Protein AF-A0A1G9S043-F1 (afdb_monomer)

Secondary structure (DSSP, 8-state):
-HHHHHHHHHHHHHTT-HHHHHHHHHHHHHHHHIIIIIT--S-HHHHHHHHHHHHHHHHHH-GGG-SS-------HHHHHHHHHHHIIIIITSPTTTTHHHHHHHHHHHHSTTS-SSHHHHHHHHHHTT-SS--HHHHHHHHHHHHHHHH-TTSTTTT-HHHHHHHHHHHHH-HHHHHHHHHHHHHHHHHTTTTS-GGGHHHHHHH-HHHHHH--HHHHHHHHHHHHT--STTHHHHHHHHHTSHHHHHHHGGGGGGS-HHHHHHHHHHHT-HHHHHHHHHHHTT--SHHHHHHHIIIIIGGGGGG--HHHHHHHHHHHHSSSSTTTT-HHHHHHHHHHHH-TTTS-HHHHHHHHHHTT-GGGS--STTSSSSSSS------

Nearest PDB structures (foldseek):
  1h2v-assembly1_C  TM=3.684E-01  e=9.338E-01  Homo sapiens
  8apo-assembly1_Xd  TM=2.964E-01  e=1.805E+00  Polytomella magna
  9hmf-assembly1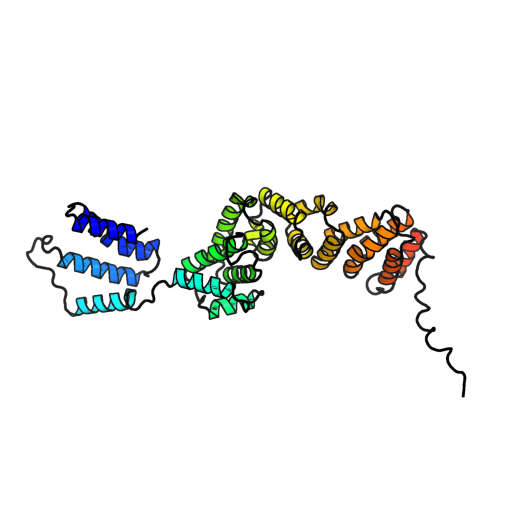_K  TM=2.150E-01  e=2.042E+00  Campylobacter jejuni
  7q2z-assembly1_E  TM=1.417E-01  e=1.805E+00  Saccharomyces cerevisiae S288C

Structure (mmCIF, N/CA/C/O backbone):
data_AF-A0A1G9S043-F1
#
_entry.id   AF-A0A1G9S043-F1
#
loop_
_atom_site.group_PDB
_atom_site.id
_atom_site.type_symbol
_atom_site.label_atom_id
_atom_site.label_alt_id
_atom_site.label_comp_id
_atom_site.label_asym_id
_atom_site.label_entity_id
_atom_site.label_seq_id
_atom_site.pdbx_PDB_ins_code
_atom_site.Cartn_x
_atom_site.Cartn_y
_atom_site.Cartn_z
_atom_site.occupancy
_atom_site.B_iso_or_equiv
_atom_site.auth_seq_id
_atom_site.auth_comp_id
_atom_site.auth_asym_id
_atom_site.auth_atom_id
_atom_site.pdbx_PDB_model_num
ATOM 1 N N . MET A 1 1 ? 14.922 15.391 -31.239 1.00 44.53 1 MET A N 1
ATOM 2 C CA . MET A 1 1 ? 16.189 16.138 -31.057 1.00 44.53 1 MET A CA 1
ATOM 3 C C . MET A 1 1 ? 17.308 15.704 -32.012 1.00 44.53 1 MET A C 1
ATOM 5 O O . MET A 1 1 ? 18.036 16.574 -32.461 1.00 44.53 1 MET A O 1
ATOM 9 N N . GLN A 1 2 ? 17.485 14.414 -32.351 1.00 52.22 2 GLN A N 1
ATOM 10 C CA . GLN A 1 2 ? 18.529 14.009 -33.320 1.00 52.22 2 GLN A CA 1
ATOM 11 C C . GLN A 1 2 ? 18.098 14.077 -34.796 1.00 52.22 2 GLN A C 1
ATOM 13 O O . GLN A 1 2 ? 18.914 14.458 -35.628 1.00 52.22 2 GLN A O 1
ATOM 18 N N . VAL A 1 3 ? 16.823 13.815 -35.111 1.00 55.94 3 VAL A N 1
ATOM 19 C CA . VAL A 1 3 ? 16.272 13.959 -36.478 1.00 55.94 3 VAL A CA 1
ATOM 20 C C . VAL A 1 3 ? 16.360 15.412 -36.964 1.00 55.94 3 VAL A C 1
ATOM 22 O O . VAL A 1 3 ? 16.931 15.668 -38.014 1.00 55.94 3 VAL A O 1
ATOM 25 N N . SER A 1 4 ? 15.969 16.373 -36.120 1.00 58.62 4 SER A N 1
ATOM 26 C CA . SER A 1 4 ? 16.101 17.811 -36.401 1.00 58.62 4 SER A CA 1
ATOM 27 C C . SER A 1 4 ? 17.553 18.261 -36.613 1.00 58.62 4 SER A C 1
ATOM 29 O O . SER A 1 4 ? 17.818 19.191 -37.368 1.00 58.62 4 SER A O 1
ATOM 31 N N . LYS A 1 5 ? 18.518 17.594 -35.959 1.00 66.12 5 LYS A N 1
ATOM 32 C CA . LYS A 1 5 ? 19.950 17.859 -36.159 1.00 66.12 5 LYS A CA 1
ATOM 33 C C . LYS A 1 5 ? 20.412 17.344 -37.524 1.00 66.12 5 LYS A C 1
ATOM 35 O O . LYS A 1 5 ? 21.126 18.059 -38.218 1.00 66.12 5 LYS A O 1
ATOM 40 N N . PHE A 1 6 ? 19.975 16.155 -37.930 1.00 65.25 6 PHE A N 1
ATOM 41 C CA . PHE A 1 6 ? 20.272 15.607 -39.254 1.00 65.25 6 PHE A CA 1
ATOM 42 C C . PHE A 1 6 ? 19.645 16.438 -40.386 1.00 65.25 6 PHE A C 1
ATOM 44 O O . PHE A 1 6 ? 20.345 16.791 -41.329 1.00 65.25 6 PHE A O 1
ATOM 51 N N . GLU A 1 7 ? 18.385 16.858 -40.244 1.00 73.62 7 GLU A N 1
ATOM 52 C CA . GLU A 1 7 ? 17.701 17.751 -41.195 1.00 73.62 7 GLU A CA 1
ATOM 53 C C . GLU A 1 7 ? 18.421 19.102 -41.331 1.00 73.62 7 GLU A C 1
ATOM 55 O O . GLU A 1 7 ? 18.599 19.607 -42.437 1.00 73.62 7 GLU A O 1
ATOM 60 N N . SER A 1 8 ? 18.921 19.660 -40.220 1.00 73.56 8 SER A N 1
ATOM 61 C CA . SER A 1 8 ? 19.715 20.897 -40.243 1.00 73.56 8 SER A CA 1
ATOM 62 C C . SER A 1 8 ? 21.068 20.740 -40.952 1.00 73.56 8 SER A C 1
ATOM 64 O O . SER A 1 8 ? 21.511 21.661 -41.634 1.00 73.56 8 SER A O 1
ATOM 66 N N . ILE A 1 9 ? 21.708 19.569 -40.839 1.00 73.31 9 ILE A N 1
ATOM 67 C CA . ILE A 1 9 ? 22.966 19.250 -41.532 1.00 73.31 9 ILE A CA 1
ATOM 68 C C . ILE A 1 9 ? 22.714 19.035 -43.028 1.00 73.31 9 ILE A C 1
ATOM 70 O O . ILE A 1 9 ? 23.460 19.569 -43.843 1.00 73.31 9 ILE A O 1
ATOM 74 N N . GLN A 1 10 ? 21.651 18.312 -43.402 1.00 72.06 10 GLN A N 1
ATOM 75 C CA . GLN A 1 10 ? 21.262 18.134 -44.804 1.00 72.06 10 GLN A CA 1
ATOM 76 C C . GLN A 1 10 ? 20.939 19.469 -45.474 1.00 72.06 10 GLN A C 1
ATOM 78 O O . GLN A 1 10 ? 21.402 19.716 -46.583 1.00 72.06 10 GLN A O 1
ATOM 83 N N . LYS A 1 11 ? 20.210 20.350 -44.782 1.00 75.94 11 LYS A N 1
ATOM 84 C CA . LYS A 1 11 ? 19.908 21.694 -45.277 1.00 75.94 11 LYS A CA 1
ATOM 85 C C . LYS A 1 11 ? 21.183 22.521 -45.491 1.00 75.94 11 LYS A C 1
ATOM 87 O O . LYS A 1 11 ? 21.373 23.051 -46.573 1.00 75.94 11 LYS A O 1
ATOM 92 N N . ALA A 1 12 ? 22.107 22.520 -44.527 1.00 72.56 12 ALA A N 1
ATOM 93 C CA . ALA A 1 12 ? 23.398 23.202 -44.662 1.00 72.56 12 ALA A CA 1
ATOM 94 C C . ALA A 1 12 ? 24.259 22.672 -45.831 1.00 72.56 12 ALA A C 1
ATOM 96 O O . ALA A 1 12 ? 24.938 23.450 -46.493 1.00 72.56 12 ALA A O 1
ATOM 97 N N . ILE A 1 13 ? 24.222 21.363 -46.112 1.00 71.12 13 ILE A N 1
ATOM 98 C CA . ILE A 1 13 ? 24.920 20.773 -47.269 1.00 71.12 13 ILE A CA 1
ATOM 99 C C . ILE A 1 13 ? 24.266 21.198 -48.590 1.00 71.12 13 ILE A C 1
ATOM 101 O O . ILE A 1 13 ? 24.978 21.518 -49.540 1.00 71.12 13 ILE A O 1
ATOM 105 N N . LEU A 1 14 ? 22.930 21.214 -48.654 1.00 75.06 14 LEU A N 1
ATOM 106 C CA . LEU A 1 14 ? 22.184 21.665 -49.837 1.00 75.06 14 LEU A CA 1
ATOM 107 C C . LEU A 1 14 ? 22.394 23.161 -50.115 1.00 75.06 14 LEU A C 1
ATOM 109 O O . LEU A 1 14 ? 22.452 23.556 -51.275 1.00 75.06 14 LEU A O 1
ATOM 113 N N . ASP A 1 15 ? 22.578 23.960 -49.063 1.00 80.00 15 ASP A N 1
ATOM 114 C CA . ASP A 1 15 ? 22.853 25.399 -49.138 1.00 80.00 15 ASP A CA 1
ATOM 115 C C . ASP A 1 15 ? 24.331 25.717 -49.477 1.00 80.00 15 ASP A C 1
ATOM 117 O O . ASP A 1 15 ? 24.709 26.884 -49.578 1.00 80.00 15 ASP A O 1
ATOM 121 N N . GLY A 1 16 ? 25.181 24.697 -49.669 1.00 69.25 16 GLY A N 1
ATOM 122 C CA . GLY A 1 16 ? 26.583 24.861 -50.069 1.00 69.25 16 GLY A CA 1
ATOM 123 C C . GLY A 1 16 ? 27.530 25.315 -48.950 1.00 69.25 16 GLY A C 1
ATOM 124 O O . GLY A 1 16 ? 28.632 25.777 -49.247 1.00 69.25 16 GLY A O 1
ATOM 125 N N . ASP A 1 17 ? 27.135 25.187 -47.676 1.00 76.50 17 ASP A N 1
ATOM 126 C CA . ASP A 1 17 ? 27.982 25.539 -46.530 1.00 76.50 17 ASP A CA 1
ATOM 127 C C . ASP A 1 17 ? 29.168 24.554 -46.413 1.00 76.50 17 ASP A C 1
ATOM 129 O O . ASP A 1 17 ? 28.955 23.363 -46.143 1.00 76.50 17 ASP A O 1
ATOM 133 N N . PRO A 1 18 ? 30.430 25.013 -46.538 1.00 65.56 18 PRO A N 1
ATOM 134 C CA . PRO A 1 18 ? 31.603 24.153 -46.379 1.00 65.56 18 PRO A CA 1
ATOM 135 C C . PRO A 1 18 ? 31.695 23.510 -44.983 1.00 65.56 18 PRO A C 1
ATOM 137 O O . PRO A 1 18 ? 32.307 22.450 -44.835 1.00 65.56 18 PRO A O 1
ATOM 140 N N . GLN A 1 19 ? 31.048 24.077 -43.955 1.00 72.50 19 GLN A N 1
ATOM 141 C CA . GLN A 1 19 ? 30.973 23.451 -42.630 1.00 72.50 19 GLN A CA 1
ATOM 142 C C . GLN A 1 19 ? 29.936 22.320 -42.534 1.00 72.50 19 GLN A C 1
ATOM 144 O O . GLN A 1 19 ? 30.036 21.479 -41.635 1.00 72.50 19 GLN A O 1
ATOM 149 N N . GLY A 1 20 ? 28.961 22.251 -43.446 1.00 69.25 20 GLY A N 1
ATOM 150 C CA . GLY A 1 20 ? 27.933 21.206 -43.465 1.00 69.25 20 GLY A CA 1
ATOM 151 C C . GLY A 1 20 ? 28.526 19.809 -43.662 1.00 69.25 20 GLY A C 1
ATOM 152 O O . GLY A 1 20 ? 28.140 18.857 -42.977 1.00 69.25 20 GLY A O 1
ATOM 153 N N . MET A 1 21 ? 29.543 19.699 -44.521 1.00 67.75 21 MET A N 1
ATOM 154 C CA . MET A 1 21 ? 30.232 18.435 -44.791 1.00 67.75 21 MET A CA 1
ATOM 155 C C . MET A 1 21 ? 31.014 17.934 -43.568 1.00 67.75 21 MET A C 1
ATOM 157 O O . MET A 1 21 ? 30.922 16.758 -43.214 1.00 67.75 21 MET A O 1
ATOM 161 N N . GLY A 1 22 ? 31.703 18.835 -42.856 1.00 75.69 22 GLY A N 1
ATOM 162 C CA . GLY A 1 22 ? 32.396 18.512 -41.603 1.00 75.69 22 GLY A CA 1
ATOM 163 C C . GLY A 1 22 ? 31.440 18.011 -40.515 1.00 75.69 22 GLY A C 1
ATOM 164 O O . GLY A 1 22 ? 31.667 16.953 -39.925 1.00 75.69 22 GLY A O 1
ATOM 165 N N . ARG A 1 23 ? 30.308 18.701 -40.317 1.00 77.56 23 ARG A N 1
ATOM 166 C CA . ARG A 1 23 ? 29.279 18.296 -39.339 1.00 77.56 23 ARG A CA 1
ATOM 167 C C . ARG A 1 23 ? 28.635 16.948 -39.680 1.00 77.56 23 ARG A C 1
ATOM 169 O O . ARG A 1 23 ? 28.311 16.184 -38.771 1.00 77.56 23 ARG A O 1
ATOM 176 N N . SER A 1 24 ? 28.465 16.625 -40.964 1.00 75.00 24 SER A N 1
ATOM 177 C CA . SER A 1 24 ? 27.959 15.314 -41.398 1.00 75.00 24 SER A CA 1
ATOM 178 C C . SER A 1 24 ? 28.936 14.181 -41.094 1.00 75.00 24 SER A C 1
ATOM 180 O O . SER A 1 24 ? 28.516 13.116 -40.644 1.00 75.00 24 SER A O 1
ATOM 182 N N . LEU A 1 25 ? 30.237 14.405 -41.291 1.00 75.44 25 LEU A N 1
ATOM 183 C CA . LEU A 1 25 ? 31.268 13.417 -40.965 1.00 75.44 25 LEU A CA 1
ATOM 184 C C . LEU A 1 25 ? 31.376 13.188 -39.451 1.00 75.44 25 LEU A C 1
ATOM 186 O O . LEU A 1 25 ? 31.515 12.050 -39.006 1.00 75.44 25 LEU A O 1
ATOM 190 N N . GLU A 1 26 ? 31.263 14.239 -38.636 1.00 80.81 26 GLU A N 1
ATOM 191 C CA . GLU A 1 26 ? 31.198 14.109 -37.172 1.00 80.81 26 GLU A CA 1
ATOM 192 C C . GLU A 1 26 ? 29.941 13.369 -36.700 1.00 80.81 26 GLU A C 1
ATOM 194 O O . GLU A 1 26 ? 29.995 12.538 -35.785 1.00 80.81 26 GLU A O 1
ATOM 199 N N . PHE A 1 27 ? 28.801 13.637 -37.338 1.00 80.81 27 PHE A N 1
ATOM 200 C CA . PHE A 1 27 ? 27.569 12.905 -37.072 1.00 80.81 27 PHE A CA 1
ATOM 201 C C . PHE A 1 27 ? 27.730 11.413 -37.397 1.00 80.81 27 PHE A C 1
ATOM 203 O O . PHE A 1 27 ? 27.433 10.576 -36.548 1.00 80.81 27 PHE A O 1
ATOM 210 N N . GLU A 1 28 ? 28.283 11.067 -38.563 1.00 78.88 28 GLU A N 1
ATOM 211 C CA . GLU A 1 28 ? 28.552 9.673 -38.940 1.00 78.88 28 GLU A CA 1
ATOM 212 C C . GLU A 1 28 ? 29.511 8.978 -37.957 1.00 78.88 28 GLU A C 1
ATOM 214 O O . GLU A 1 28 ? 29.283 7.835 -37.548 1.00 78.88 28 GLU A O 1
ATOM 219 N N . ARG A 1 29 ? 30.568 9.674 -37.518 1.00 81.06 29 ARG A N 1
ATOM 220 C CA . ARG A 1 29 ? 31.527 9.146 -36.533 1.00 81.06 29 ARG A CA 1
ATOM 221 C C . ARG A 1 29 ? 30.865 8.835 -35.195 1.00 81.06 29 ARG A C 1
ATOM 223 O O . ARG A 1 29 ? 31.144 7.790 -34.617 1.00 81.06 29 ARG A O 1
ATOM 230 N N . SER A 1 30 ? 29.974 9.706 -34.734 1.00 86.12 30 SER A N 1
ATOM 231 C CA . SER A 1 30 ? 29.306 9.551 -33.439 1.00 86.12 30 SER A CA 1
ATOM 232 C C . SER A 1 30 ? 28.065 8.652 -33.476 1.00 86.12 30 SER A C 1
ATOM 234 O O . SER A 1 30 ? 27.602 8.229 -32.419 1.00 86.12 30 SER A O 1
ATOM 236 N N . ALA A 1 31 ? 27.523 8.317 -34.652 1.00 85.44 31 ALA A N 1
ATOM 237 C CA . ALA A 1 31 ? 26.266 7.573 -34.778 1.00 85.44 31 ALA A CA 1
ATOM 238 C C . ALA A 1 31 ? 26.308 6.178 -34.126 1.00 85.44 31 ALA A C 1
ATOM 240 O O . ALA A 1 31 ? 25.403 5.832 -33.364 1.00 85.44 31 ALA A O 1
ATOM 241 N N . LEU A 1 32 ? 27.367 5.397 -34.371 1.00 87.25 32 LEU A N 1
ATOM 242 C CA . LEU A 1 32 ? 27.527 4.065 -33.768 1.00 87.25 32 LEU A CA 1
ATOM 243 C C . LEU A 1 32 ? 27.748 4.143 -32.253 1.00 87.25 32 LEU A C 1
ATOM 245 O O . LEU A 1 32 ? 27.203 3.329 -31.508 1.00 87.25 32 LEU A O 1
ATOM 249 N N . ASP A 1 33 ? 28.482 5.154 -31.785 1.00 85.06 33 ASP A N 1
ATOM 250 C CA . ASP A 1 33 ? 28.725 5.366 -30.355 1.00 85.06 33 ASP A CA 1
ATOM 251 C C . ASP A 1 33 ? 27.444 5.777 -29.634 1.00 85.06 33 ASP A C 1
ATOM 253 O O . ASP A 1 33 ? 27.158 5.296 -28.544 1.00 85.06 33 ASP A O 1
ATOM 257 N N . VAL A 1 34 ? 26.615 6.616 -30.256 1.00 79.81 34 VAL A N 1
ATOM 258 C CA . VAL A 1 34 ? 25.280 6.936 -29.742 1.00 79.81 34 VAL A CA 1
ATOM 259 C C . VAL A 1 34 ? 24.410 5.677 -29.702 1.00 79.81 34 VAL A C 1
ATOM 261 O O . VAL A 1 34 ? 23.779 5.419 -28.678 1.00 79.81 34 VAL A O 1
ATOM 264 N N . ALA A 1 35 ? 24.393 4.885 -30.778 1.00 79.50 35 ALA A N 1
ATOM 265 C CA . ALA A 1 35 ? 23.596 3.663 -30.862 1.00 79.50 35 ALA A CA 1
ATOM 266 C C . ALA A 1 35 ? 23.982 2.629 -29.791 1.00 79.50 35 ALA A C 1
ATOM 268 O O . ALA A 1 35 ? 23.098 1.982 -29.233 1.00 79.50 35 ALA A O 1
ATOM 269 N N . ARG A 1 36 ? 25.273 2.510 -29.463 1.00 79.62 36 ARG A N 1
ATOM 270 C CA . ARG A 1 36 ? 25.779 1.612 -28.417 1.00 79.62 36 ARG A CA 1
ATOM 271 C C . ARG A 1 36 ? 25.670 2.202 -27.011 1.00 79.62 36 ARG A C 1
ATOM 273 O O . ARG A 1 36 ? 25.070 1.587 -26.145 1.00 79.62 36 ARG A O 1
ATOM 280 N N . VAL A 1 37 ? 26.269 3.368 -26.772 1.00 74.56 37 VAL A N 1
ATOM 281 C CA . VAL A 1 37 ? 26.481 3.924 -25.422 1.00 74.56 37 VAL A CA 1
ATOM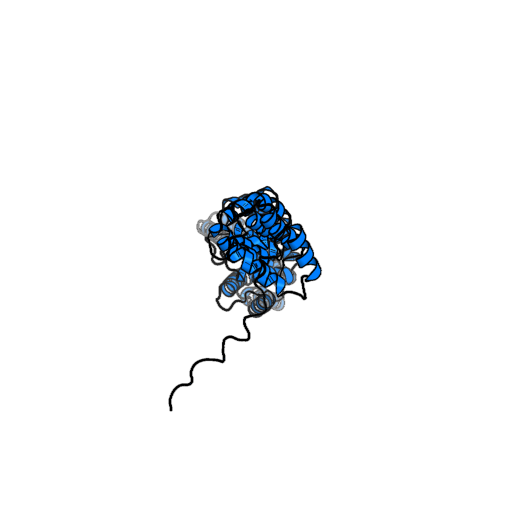 282 C C . VAL A 1 37 ? 25.241 4.634 -24.897 1.00 74.56 37 VAL A C 1
ATOM 284 O O . VAL A 1 37 ? 24.948 4.555 -23.712 1.00 74.56 37 VAL A O 1
ATOM 287 N N . LYS A 1 38 ? 24.514 5.360 -25.756 1.00 66.94 38 LYS A N 1
ATOM 288 C CA . LYS A 1 38 ? 23.353 6.154 -25.316 1.00 66.94 38 LYS A CA 1
ATOM 289 C C . LYS A 1 38 ? 22.032 5.419 -25.476 1.00 66.94 38 LYS A C 1
ATOM 291 O O . LYS A 1 38 ? 21.105 5.686 -24.719 1.00 66.94 38 LYS A O 1
ATOM 296 N N . LEU A 1 39 ? 21.917 4.581 -26.505 1.00 66.44 39 LEU A N 1
ATOM 297 C CA . LEU A 1 39 ? 20.662 3.918 -26.862 1.00 66.44 39 LEU A CA 1
ATOM 298 C C . LEU A 1 39 ? 20.682 2.404 -26.626 1.00 66.44 39 LEU A C 1
ATOM 300 O O . LEU A 1 39 ? 19.620 1.792 -26.709 1.00 66.44 39 LEU A O 1
ATOM 304 N N . GLU A 1 40 ? 21.853 1.814 -26.356 1.00 68.75 40 GLU A N 1
ATOM 305 C CA . GLU A 1 40 ? 22.037 0.377 -26.093 1.00 68.75 40 GLU A CA 1
ATOM 306 C C . GLU A 1 40 ? 21.344 -0.540 -27.123 1.00 68.75 40 GLU A C 1
ATOM 308 O O . GLU A 1 40 ? 20.833 -1.622 -26.818 1.00 68.75 40 GLU A O 1
ATOM 313 N N . LEU A 1 41 ? 21.309 -0.088 -28.382 1.00 72.25 41 LEU A N 1
ATOM 314 C CA . LEU A 1 41 ? 20.709 -0.819 -29.499 1.00 72.25 41 LEU A CA 1
ATOM 315 C C . LEU A 1 41 ? 21.634 -1.923 -30.014 1.00 72.25 41 LEU A C 1
ATOM 317 O O . LEU A 1 41 ? 21.152 -2.912 -30.561 1.00 72.25 41 LEU A O 1
ATOM 321 N N . LEU A 1 42 ? 22.943 -1.748 -29.829 1.00 79.88 42 LEU A N 1
ATOM 322 C CA . LEU A 1 42 ? 23.991 -2.635 -30.321 1.00 79.88 42 LEU A CA 1
ATOM 323 C C . LEU A 1 42 ? 24.732 -3.266 -29.141 1.00 79.88 42 LEU A C 1
ATOM 325 O O . LEU A 1 42 ? 25.162 -2.556 -28.230 1.00 79.88 42 LEU A O 1
ATOM 329 N N . ASP A 1 43 ? 24.911 -4.586 -29.178 1.00 78.44 43 ASP A N 1
ATOM 330 C CA . ASP A 1 43 ? 25.844 -5.274 -28.284 1.00 78.44 43 ASP A CA 1
ATOM 331 C C . ASP A 1 43 ? 27.305 -5.072 -28.735 1.00 78.44 43 ASP A C 1
ATOM 333 O O . ASP A 1 43 ? 27.590 -4.351 -29.698 1.00 78.44 43 ASP A O 1
ATOM 337 N N . HIS A 1 44 ? 28.261 -5.665 -28.007 1.00 83.94 44 HIS A N 1
ATOM 338 C CA . HIS A 1 44 ? 29.671 -5.445 -28.313 1.00 83.94 44 HIS A CA 1
ATOM 339 C C . HIS A 1 44 ? 30.080 -5.968 -29.692 1.00 83.94 44 HIS A C 1
ATOM 341 O O . HIS A 1 44 ? 30.806 -5.266 -30.393 1.00 83.94 44 HIS A O 1
ATOM 347 N N . HIS A 1 45 ? 29.586 -7.141 -30.082 1.00 86.00 45 HIS A N 1
ATOM 348 C CA . HIS A 1 45 ? 29.922 -7.765 -31.357 1.00 86.00 45 HIS A CA 1
ATOM 349 C C . HIS A 1 45 ? 29.291 -7.004 -32.524 1.00 86.00 45 HIS A C 1
ATOM 351 O O . HIS A 1 45 ? 29.994 -6.624 -33.457 1.00 86.00 45 HIS A O 1
ATOM 357 N N . ALA A 1 46 ? 28.003 -6.669 -32.417 1.00 86.50 46 ALA A N 1
ATOM 358 C CA . ALA A 1 46 ? 27.285 -5.884 -33.414 1.00 86.50 46 ALA A CA 1
ATOM 359 C C . ALA A 1 46 ? 27.918 -4.503 -33.638 1.00 86.50 46 ALA A C 1
ATOM 3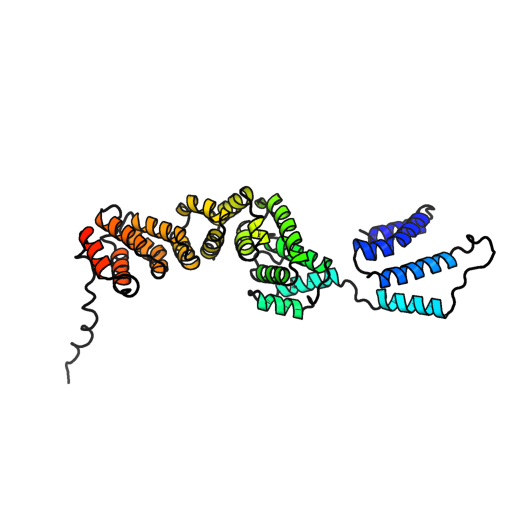61 O O . ALA A 1 46 ? 28.005 -4.022 -34.769 1.00 86.50 46 ALA A O 1
ATOM 362 N N . TYR A 1 47 ? 28.389 -3.856 -32.569 1.00 90.75 47 TYR A N 1
ATOM 363 C CA . TYR A 1 47 ? 29.108 -2.592 -32.686 1.00 90.75 47 TYR A CA 1
ATOM 364 C C . TYR A 1 47 ? 30.429 -2.745 -33.443 1.00 90.75 47 TYR A C 1
ATOM 366 O O . TYR A 1 47 ? 30.683 -1.950 -34.344 1.00 90.75 47 TYR A O 1
ATOM 374 N N . GLU A 1 48 ? 31.262 -3.733 -33.105 1.00 92.88 48 GLU A N 1
ATOM 375 C CA . GLU A 1 48 ? 32.551 -3.935 -33.781 1.00 92.88 48 GLU A CA 1
ATOM 376 C C . GLU A 1 48 ? 32.362 -4.276 -35.268 1.00 92.88 48 GLU A C 1
ATOM 378 O O . GLU A 1 48 ? 33.046 -3.709 -36.123 1.00 92.88 48 GLU A O 1
ATOM 383 N N . ASP A 1 49 ? 31.366 -5.103 -35.594 1.00 94.00 49 ASP A N 1
ATOM 384 C CA . ASP A 1 49 ? 31.006 -5.445 -36.973 1.00 94.00 49 ASP A CA 1
ATOM 385 C C . ASP A 1 49 ? 30.620 -4.205 -37.798 1.00 94.00 49 ASP A C 1
ATOM 387 O O . ASP A 1 49 ? 31.129 -3.990 -38.903 1.00 94.00 49 ASP A O 1
ATOM 391 N N . LEU A 1 50 ? 29.746 -3.349 -37.257 1.00 92.50 50 LEU A N 1
ATOM 392 C CA . LEU A 1 50 ? 29.304 -2.127 -37.935 1.00 92.50 50 LEU A CA 1
ATOM 393 C C . LEU A 1 50 ? 30.394 -1.044 -37.957 1.00 92.50 50 LEU A C 1
ATOM 395 O O . LEU A 1 50 ? 30.492 -0.275 -38.920 1.00 92.50 50 LEU A O 1
ATOM 399 N N . ARG A 1 51 ? 31.248 -0.988 -36.928 1.00 92.56 51 ARG A N 1
ATOM 400 C CA . ARG A 1 51 ? 32.398 -0.077 -36.875 1.00 92.56 51 ARG A CA 1
ATOM 401 C C . ARG A 1 51 ? 33.403 -0.414 -37.969 1.00 92.56 51 ARG A C 1
ATOM 403 O O . ARG A 1 51 ? 33.871 0.496 -38.655 1.00 92.56 51 ARG A O 1
ATOM 410 N N . ARG A 1 52 ? 33.673 -1.703 -38.185 1.00 91.38 52 ARG A N 1
ATOM 411 C CA . ARG A 1 52 ? 34.556 -2.181 -39.253 1.00 91.38 52 ARG A CA 1
ATOM 412 C C . ARG A 1 52 ? 34.025 -1.826 -40.643 1.00 91.38 52 ARG A C 1
ATOM 414 O O . ARG A 1 52 ? 34.789 -1.328 -41.464 1.00 91.38 52 ARG A O 1
ATOM 421 N N . LEU A 1 53 ? 32.723 -1.994 -40.890 1.00 92.19 53 LEU A N 1
ATOM 422 C CA . LEU A 1 53 ? 32.085 -1.541 -42.134 1.00 92.19 53 LEU A CA 1
ATOM 423 C C . LEU A 1 53 ? 32.312 -0.041 -42.376 1.00 92.19 53 LEU A C 1
ATOM 425 O O . LEU A 1 53 ? 32.698 0.363 -43.474 1.00 92.19 53 LEU A O 1
ATOM 429 N N . ARG A 1 54 ? 32.115 0.797 -41.352 1.00 89.69 54 ARG A N 1
ATOM 430 C CA . ARG A 1 54 ? 32.354 2.246 -41.454 1.00 89.69 54 ARG A CA 1
ATOM 431 C C . ARG A 1 54 ? 33.813 2.561 -41.801 1.00 89.69 54 ARG A C 1
ATOM 433 O O . ARG A 1 54 ? 34.073 3.412 -42.650 1.00 89.69 54 ARG A O 1
ATOM 440 N N . GLU A 1 55 ? 34.762 1.894 -41.150 1.00 87.31 55 GLU A N 1
ATOM 441 C CA . GLU A 1 55 ? 36.195 2.072 -41.414 1.00 87.31 55 GLU A CA 1
ATOM 442 C C . GLU A 1 55 ? 36.564 1.678 -42.853 1.00 87.31 55 GLU A C 1
ATOM 444 O O . GLU A 1 55 ? 37.241 2.443 -43.543 1.00 87.31 55 GLU A O 1
ATOM 449 N N . ASP A 1 56 ? 36.071 0.539 -43.342 1.00 88.00 56 ASP A N 1
ATOM 450 C CA . ASP A 1 56 ? 36.332 0.077 -44.708 1.00 88.00 56 ASP A CA 1
ATOM 451 C C . ASP A 1 56 ? 35.641 0.963 -45.763 1.00 88.00 56 ASP A C 1
ATOM 453 O O . ASP A 1 56 ? 36.244 1.265 -46.796 1.00 88.00 56 ASP A O 1
ATOM 457 N N . ARG A 1 57 ? 34.433 1.483 -45.486 1.00 86.31 57 ARG A N 1
ATOM 458 C CA . ARG A 1 57 ? 33.783 2.518 -46.316 1.00 86.31 57 ARG A CA 1
ATOM 459 C C . ARG A 1 57 ? 34.647 3.776 -46.402 1.00 86.31 57 ARG A C 1
ATOM 461 O O . ARG A 1 57 ? 34.862 4.290 -47.498 1.00 86.31 57 ARG A O 1
ATOM 468 N N . SER A 1 58 ? 35.153 4.258 -45.266 1.00 82.50 58 SER A N 1
ATOM 469 C CA . SER A 1 58 ? 36.013 5.448 -45.201 1.00 82.50 58 SER A CA 1
ATOM 470 C C . SER A 1 58 ? 37.282 5.276 -46.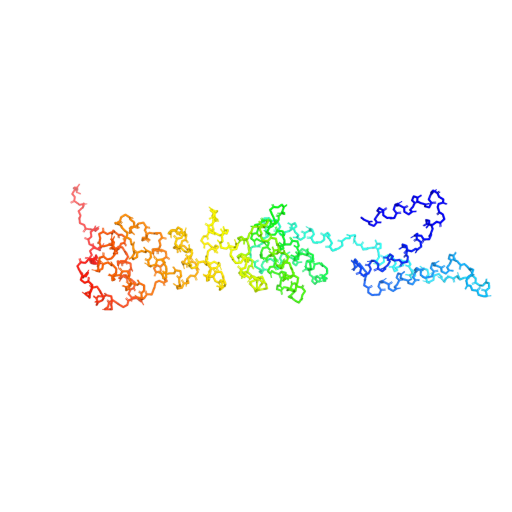047 1.00 82.50 58 SER A C 1
ATOM 472 O O . SER A 1 58 ? 37.649 6.168 -46.810 1.00 82.50 58 SER A O 1
ATOM 474 N N . ARG A 1 59 ? 37.898 4.084 -46.003 1.00 79.88 59 ARG A N 1
ATOM 475 C CA . ARG A 1 59 ? 39.061 3.726 -46.838 1.00 79.88 59 ARG A CA 1
ATOM 476 C C . ARG A 1 59 ? 38.750 3.696 -48.336 1.00 79.88 59 ARG A C 1
ATOM 478 O O . ARG A 1 59 ? 39.632 3.999 -49.130 1.00 79.88 59 ARG A O 1
ATOM 485 N N . CYS A 1 60 ? 37.527 3.334 -48.725 1.00 80.69 60 CYS A N 1
ATOM 486 C CA . CYS A 1 60 ? 37.099 3.365 -50.127 1.00 80.69 60 CYS A CA 1
ATOM 487 C C . CYS A 1 60 ? 36.812 4.795 -50.619 1.00 80.69 60 CYS A C 1
ATOM 489 O O . CYS A 1 60 ? 37.058 5.102 -51.781 1.00 80.69 60 CYS A O 1
ATOM 491 N N . ALA A 1 61 ? 36.280 5.662 -49.751 1.00 71.69 61 ALA A N 1
ATOM 492 C CA . ALA A 1 61 ? 35.860 7.019 -50.109 1.00 71.69 61 ALA A CA 1
ATOM 493 C C . ALA A 1 61 ? 37.025 8.015 -50.245 1.00 71.69 61 ALA A C 1
ATOM 495 O O . ALA A 1 61 ? 36.905 8.997 -50.976 1.00 71.69 61 ALA A O 1
ATOM 496 N N . HIS A 1 62 ? 38.152 7.763 -49.571 1.00 63.12 62 HIS A N 1
ATOM 497 C CA . HIS A 1 62 ? 39.329 8.633 -49.598 1.00 63.12 62 HIS A CA 1
ATOM 498 C C . HIS A 1 62 ? 40.595 7.860 -50.005 1.00 63.12 62 HIS A C 1
ATOM 500 O O . HIS A 1 62 ? 41.342 7.402 -49.139 1.00 63.12 62 HIS A O 1
ATOM 506 N N . PRO A 1 63 ? 40.877 7.743 -51.318 1.00 57.34 63 PRO A N 1
ATOM 507 C CA . PRO A 1 63 ? 42.085 7.085 -51.825 1.00 57.34 63 PRO A CA 1
ATOM 508 C C . PRO A 1 63 ? 43.397 7.763 -51.388 1.00 57.34 63 PRO A C 1
ATOM 510 O O . PRO A 1 63 ? 44.447 7.135 -51.390 1.00 57.34 63 PRO A O 1
ATOM 513 N N . SER A 1 64 ? 43.339 9.036 -50.989 1.00 53.09 64 SER A N 1
ATOM 514 C CA . SER A 1 64 ? 44.481 9.958 -50.900 1.00 53.09 64 SER A CA 1
ATOM 515 C C . SER A 1 64 ? 45.355 9.848 -49.639 1.00 53.09 64 SER A C 1
ATOM 517 O O . SER A 1 64 ? 46.241 10.674 -49.449 1.00 53.09 64 SER A O 1
ATOM 519 N N . HIS A 1 65 ? 45.112 8.882 -48.748 1.00 50.25 65 HIS A N 1
ATOM 520 C CA . HIS A 1 65 ? 45.808 8.779 -47.451 1.00 50.25 65 HIS A CA 1
ATOM 521 C C . HIS A 1 65 ? 46.823 7.627 -47.356 1.00 50.25 65 HIS A C 1
ATOM 523 O O . HIS A 1 65 ? 47.275 7.297 -46.257 1.00 50.25 65 HIS A O 1
ATOM 529 N N . ARG A 1 66 ? 47.195 7.002 -48.477 1.00 53.38 66 ARG A N 1
ATOM 530 C CA . ARG A 1 66 ? 48.256 5.984 -48.523 1.00 53.38 66 ARG A CA 1
ATOM 531 C C . ARG A 1 66 ? 49.414 6.489 -49.376 1.00 53.38 66 ARG A C 1
ATOM 533 O O . ARG A 1 66 ? 49.189 7.060 -50.432 1.00 53.38 66 ARG A O 1
ATOM 540 N N . ALA A 1 67 ? 50.635 6.307 -48.872 1.00 54.47 67 ALA A N 1
ATOM 541 C CA . ALA A 1 67 ? 51.873 6.716 -49.541 1.00 54.47 67 ALA A CA 1
ATOM 542 C C . ALA A 1 67 ? 52.148 5.920 -50.830 1.00 54.47 67 ALA A C 1
ATOM 544 O O . ALA A 1 67 ? 52.877 6.391 -51.695 1.00 54.47 67 ALA A O 1
ATOM 545 N N . ASP A 1 68 ? 51.521 4.751 -50.956 1.00 58.00 68 ASP A N 1
ATOM 546 C CA . ASP A 1 68 ? 51.495 3.949 -52.169 1.00 58.00 68 ASP A CA 1
ATOM 547 C C . ASP A 1 68 ? 50.126 4.162 -52.828 1.00 58.00 68 ASP A C 1
ATOM 549 O O . ASP A 1 68 ? 49.111 3.959 -52.156 1.00 58.00 68 ASP A O 1
ATOM 553 N N . ASP A 1 69 ? 50.081 4.527 -54.115 1.00 58.62 69 ASP A N 1
ATOM 554 C CA . ASP A 1 69 ? 48.890 4.795 -54.962 1.00 58.62 69 ASP A CA 1
ATOM 555 C C . ASP A 1 69 ? 47.880 3.617 -55.090 1.00 58.62 69 ASP A C 1
ATOM 557 O O . ASP A 1 69 ? 47.073 3.517 -56.019 1.00 58.62 69 ASP A O 1
ATOM 561 N N . LEU A 1 70 ? 47.904 2.671 -54.156 1.00 62.12 70 LEU A N 1
ATOM 562 C CA . LEU A 1 70 ? 47.039 1.511 -54.074 1.00 62.12 70 LEU A CA 1
ATOM 563 C C . LEU A 1 70 ? 45.692 1.882 -53.447 1.00 62.12 70 LEU A C 1
ATOM 565 O O . LEU A 1 70 ? 45.514 1.935 -52.225 1.00 62.12 70 LEU A O 1
ATOM 569 N N . ILE A 1 71 ? 44.706 2.059 -54.324 1.00 69.12 71 ILE A N 1
ATOM 570 C CA . ILE A 1 71 ? 43.290 2.183 -53.973 1.00 69.12 71 ILE A CA 1
ATOM 571 C C . ILE A 1 71 ? 42.864 0.939 -53.180 1.00 69.12 71 ILE A C 1
ATOM 573 O O . ILE A 1 71 ? 42.976 -0.191 -53.662 1.00 69.12 71 ILE A O 1
ATOM 577 N N . TYR A 1 72 ? 42.342 1.136 -51.967 1.00 79.06 72 TYR A N 1
ATOM 578 C CA . TYR A 1 72 ? 41.785 0.045 -51.172 1.00 79.06 72 TYR A CA 1
ATOM 579 C C . TYR A 1 72 ? 40.579 -0.573 -51.896 1.00 79.06 72 TYR A C 1
ATOM 581 O O . TYR A 1 72 ? 39.590 0.106 -52.166 1.00 79.06 72 TYR A O 1
ATOM 589 N N . ARG A 1 73 ? 40.669 -1.869 -52.212 1.00 82.31 73 ARG A N 1
ATOM 590 C CA . ARG A 1 73 ? 39.607 -2.644 -52.864 1.00 82.31 73 ARG A CA 1
ATOM 591 C C . ARG A 1 73 ? 39.226 -3.831 -51.974 1.00 82.31 73 ARG A C 1
ATOM 593 O O . ARG A 1 73 ? 40.003 -4.783 -51.904 1.00 82.31 73 ARG A O 1
ATOM 600 N N . PRO A 1 74 ? 38.083 -3.786 -51.266 1.00 85.50 74 PRO A N 1
ATOM 601 C CA . PRO A 1 74 ? 37.630 -4.918 -50.465 1.00 85.50 74 PRO A CA 1
ATOM 602 C C . PRO A 1 74 ? 37.293 -6.113 -51.368 1.00 85.50 74 PRO A C 1
ATOM 604 O O . PRO A 1 74 ? 36.835 -5.935 -52.498 1.00 85.50 74 PRO A O 1
ATOM 607 N N . THR A 1 75 ? 37.511 -7.335 -50.876 1.00 91.56 75 THR A N 1
ATOM 608 C CA . THR A 1 75 ? 37.127 -8.544 -51.619 1.00 91.56 75 THR A CA 1
ATOM 609 C C . THR A 1 75 ? 35.605 -8.718 -51.636 1.00 91.56 75 THR A C 1
ATOM 611 O O . THR A 1 75 ? 34.882 -8.135 -50.818 1.00 91.56 75 THR A O 1
ATOM 614 N N . GLY A 1 76 ? 35.099 -9.544 -52.556 1.00 92.50 76 GLY A N 1
ATOM 615 C CA . GLY A 1 76 ? 33.666 -9.832 -52.647 1.00 92.50 76 GLY A CA 1
ATOM 616 C C . GLY A 1 76 ? 33.111 -10.499 -51.383 1.00 92.50 76 GLY A C 1
ATOM 617 O O . GLY A 1 76 ? 31.975 -10.238 -50.992 1.00 92.50 76 GLY A O 1
ATOM 618 N N . GLU A 1 77 ? 33.915 -11.313 -50.705 1.00 93.44 77 GLU A N 1
ATOM 619 C CA . GLU A 1 77 ? 33.567 -11.975 -49.446 1.00 93.44 77 GLU A CA 1
ATOM 620 C C . GLU A 1 77 ? 33.440 -10.964 -48.306 1.00 93.44 77 GLU A C 1
ATOM 622 O O . GLU A 1 77 ? 32.477 -11.021 -47.542 1.00 93.44 77 GLU A O 1
ATOM 627 N N . LEU A 1 78 ? 34.362 -9.997 -48.225 1.00 92.25 78 LEU A N 1
ATOM 628 C CA . LEU A 1 78 ? 34.308 -8.939 -47.217 1.00 92.25 78 LEU A CA 1
ATOM 629 C C . LEU A 1 78 ? 33.077 -8.045 -47.414 1.00 92.25 78 LEU A C 1
ATOM 631 O O . LEU A 1 78 ? 32.393 -7.709 -46.450 1.00 92.25 78 LEU A O 1
ATOM 635 N N . ALA A 1 79 ? 32.743 -7.717 -48.665 1.00 92.06 79 ALA A N 1
ATOM 636 C CA . ALA A 1 79 ? 31.522 -6.982 -48.981 1.00 92.06 79 ALA A CA 1
ATOM 637 C C . ALA A 1 79 ? 30.256 -7.764 -48.581 1.00 92.06 79 ALA A C 1
ATOM 639 O O . ALA A 1 79 ? 29.339 -7.194 -47.989 1.00 92.06 79 ALA A O 1
ATOM 640 N N . ARG A 1 80 ? 30.212 -9.079 -48.846 1.00 94.81 80 ARG A N 1
ATOM 641 C CA . ARG A 1 80 ? 29.098 -9.947 -48.424 1.00 94.81 80 ARG A CA 1
ATOM 642 C C . ARG A 1 80 ? 28.962 -10.005 -46.905 1.00 94.81 80 ARG A C 1
ATOM 644 O O . ARG A 1 80 ? 27.846 -9.886 -46.410 1.00 94.81 80 ARG A O 1
ATOM 651 N N . LEU A 1 81 ? 30.072 -10.145 -46.180 1.00 95.12 81 LEU A N 1
ATOM 652 C CA . LEU A 1 81 ? 30.079 -10.145 -44.716 1.00 95.12 81 LEU A CA 1
ATOM 653 C C . LEU A 1 81 ? 29.469 -8.852 -44.161 1.00 95.12 81 LEU A C 1
ATOM 655 O O . LEU A 1 81 ? 28.585 -8.904 -43.312 1.00 95.12 81 LEU A O 1
ATOM 659 N N . HIS A 1 82 ? 29.875 -7.700 -44.697 1.00 94.94 82 HIS A N 1
ATOM 660 C CA . HIS A 1 82 ? 29.335 -6.403 -44.288 1.00 94.94 82 HIS A CA 1
ATOM 661 C C . HIS A 1 82 ? 27.824 -6.285 -44.528 1.00 94.94 82 HIS A C 1
ATOM 663 O O . HIS A 1 82 ? 27.101 -5.812 -43.653 1.00 94.94 82 HIS A O 1
ATOM 669 N N . ILE A 1 83 ? 27.325 -6.758 -45.675 1.00 93.69 83 ILE A N 1
ATOM 670 C CA . ILE A 1 83 ? 25.884 -6.773 -45.982 1.00 93.69 83 ILE A CA 1
ATOM 671 C C . ILE A 1 83 ? 25.124 -7.659 -44.990 1.00 93.69 83 ILE A C 1
ATOM 673 O O . ILE A 1 83 ? 24.099 -7.241 -44.451 1.00 93.69 83 ILE A O 1
ATOM 677 N N . VAL A 1 84 ? 25.632 -8.865 -44.722 1.00 95.38 84 VAL A N 1
ATOM 678 C CA . VAL A 1 84 ? 25.021 -9.799 -43.766 1.00 95.38 84 VAL A CA 1
ATOM 679 C C . VAL A 1 84 ? 24.982 -9.187 -42.367 1.00 95.38 84 VAL A C 1
ATOM 681 O O . VAL A 1 84 ? 23.927 -9.197 -41.738 1.00 95.38 84 VAL A O 1
ATOM 684 N N . ASN A 1 85 ? 26.078 -8.576 -41.913 1.00 93.69 85 ASN A N 1
ATOM 685 C CA . ASN A 1 85 ? 26.150 -7.916 -40.610 1.00 93.69 85 ASN A CA 1
ATOM 686 C C . ASN A 1 85 ? 25.142 -6.764 -40.488 1.00 93.69 85 ASN A C 1
ATOM 688 O O . ASN A 1 85 ? 24.469 -6.645 -39.469 1.00 93.69 85 ASN A O 1
ATOM 692 N N . VAL A 1 86 ? 24.965 -5.944 -41.530 1.00 91.69 86 VAL A N 1
ATOM 693 C CA . VAL A 1 86 ? 23.954 -4.868 -41.532 1.00 91.69 86 VAL A CA 1
ATOM 694 C C . VAL A 1 86 ? 22.534 -5.429 -41.477 1.00 91.69 86 VAL A C 1
ATOM 696 O O . VAL A 1 86 ? 21.684 -4.899 -40.757 1.00 91.69 86 VAL A O 1
ATOM 699 N N . ILE A 1 87 ? 22.255 -6.510 -42.208 1.00 90.50 87 ILE A N 1
ATOM 700 C CA . ILE A 1 87 ? 20.939 -7.152 -42.169 1.00 90.50 87 ILE A CA 1
ATOM 701 C C . ILE A 1 87 ? 20.674 -7.723 -40.779 1.00 90.50 87 ILE A C 1
ATOM 703 O O . ILE A 1 87 ? 19.639 -7.417 -40.188 1.00 90.50 87 ILE A O 1
ATOM 707 N N . LEU A 1 88 ? 21.607 -8.501 -40.233 1.00 87.38 88 LEU A N 1
ATOM 708 C CA . LEU A 1 88 ? 21.465 -9.133 -38.925 1.00 87.38 88 LEU A CA 1
ATOM 709 C C . LEU A 1 88 ? 21.343 -8.101 -37.806 1.00 87.38 88 LEU A C 1
ATOM 711 O O . LEU A 1 88 ? 20.434 -8.206 -36.993 1.00 87.38 88 LEU A O 1
ATOM 715 N N . HIS A 1 89 ? 22.196 -7.080 -37.780 1.00 85.94 89 HIS A N 1
ATOM 716 C CA . HIS A 1 89 ? 22.286 -6.169 -36.635 1.00 85.94 89 HIS A CA 1
ATOM 717 C C . HIS A 1 89 ? 21.376 -4.943 -36.739 1.00 85.94 89 HIS A C 1
ATOM 719 O O . HIS A 1 89 ? 21.113 -4.302 -35.723 1.00 85.94 89 HIS A O 1
ATOM 725 N N . MET A 1 90 ? 20.874 -4.605 -37.934 1.00 81.62 90 MET A N 1
ATOM 726 C CA . MET A 1 90 ? 20.035 -3.417 -38.139 1.00 81.62 90 MET A CA 1
ATOM 727 C C . MET A 1 90 ? 18.742 -3.700 -38.905 1.00 81.62 90 MET A C 1
ATOM 729 O O . MET A 1 90 ? 17.665 -3.489 -38.356 1.00 81.62 90 MET A O 1
ATOM 733 N N . LEU A 1 91 ? 18.812 -4.150 -40.163 1.00 83.31 91 LEU A N 1
ATOM 734 C CA . LEU A 1 91 ? 17.637 -4.133 -41.056 1.00 83.31 91 LEU A CA 1
ATOM 735 C C . LEU A 1 91 ? 16.592 -5.207 -40.730 1.00 83.31 91 LEU A C 1
ATOM 737 O O . LEU A 1 91 ? 15.411 -5.009 -40.996 1.00 83.31 91 LEU A O 1
ATOM 741 N N . SER A 1 92 ? 17.011 -6.333 -40.151 1.00 80.94 92 SER A N 1
ATOM 742 C CA . SER A 1 92 ? 16.106 -7.391 -39.677 1.00 80.94 92 SER A CA 1
ATOM 743 C C . SER A 1 92 ? 15.598 -7.152 -38.253 1.00 80.94 92 SER A C 1
ATOM 745 O O . SER A 1 92 ? 14.714 -7.869 -37.779 1.00 80.94 92 SER A O 1
ATOM 747 N N . GLN A 1 93 ? 16.143 -6.154 -37.552 1.00 68.75 93 GLN A N 1
ATOM 748 C CA . GLN A 1 93 ? 15.731 -5.849 -36.191 1.00 68.75 93 GLN A CA 1
ATOM 749 C C . GLN A 1 93 ? 14.431 -5.047 -36.213 1.00 68.75 93 GLN A C 1
ATOM 751 O O . GLN A 1 93 ? 14.326 -4.007 -36.862 1.00 68.75 93 GLN A O 1
ATOM 756 N N . ALA A 1 94 ? 13.433 -5.515 -35.460 1.00 57.12 94 ALA A N 1
ATOM 757 C CA . ALA A 1 94 ? 12.193 -4.772 -35.287 1.00 57.12 94 ALA A CA 1
ATOM 758 C C . ALA A 1 94 ? 12.496 -3.391 -34.665 1.00 57.12 94 ALA A C 1
ATOM 760 O O . ALA A 1 94 ? 13.231 -3.318 -33.670 1.00 57.12 94 ALA A O 1
ATOM 761 N N . PRO A 1 95 ? 11.937 -2.296 -35.206 1.00 54.28 95 PRO A N 1
ATOM 762 C CA . PRO A 1 95 ? 12.163 -0.969 -34.657 1.00 54.28 95 PRO A CA 1
ATOM 763 C C . PRO A 1 95 ? 11.676 -0.926 -33.200 1.00 54.28 95 PRO A C 1
ATOM 765 O O . PRO A 1 95 ? 10.592 -1.410 -32.891 1.00 54.28 95 PRO A O 1
ATOM 768 N N . SER A 1 96 ? 12.448 -0.304 -32.300 1.00 55.94 96 SER A N 1
ATOM 769 C CA . SER A 1 96 ? 12.009 0.173 -30.968 1.00 55.94 96 SER A CA 1
ATOM 770 C C . SER A 1 96 ? 11.838 -0.812 -29.789 1.00 55.94 96 SER A C 1
ATOM 772 O O . SER A 1 96 ? 11.070 -0.521 -28.871 1.00 55.94 96 SER A O 1
ATOM 774 N N . ARG A 1 97 ? 12.608 -1.908 -29.703 1.00 59.91 97 ARG A N 1
ATOM 775 C CA . ARG A 1 97 ? 12.460 -2.919 -28.623 1.00 59.91 97 ARG A CA 1
ATOM 776 C C . ARG A 1 97 ? 12.379 -2.396 -27.175 1.00 59.91 97 ARG A C 1
ATOM 778 O O . ARG A 1 97 ? 11.714 -3.034 -26.378 1.00 59.91 97 ARG A O 1
ATOM 785 N N . GLY A 1 98 ? 13.008 -1.276 -26.806 1.00 64.75 98 GLY A N 1
ATOM 786 C CA . GLY A 1 98 ? 12.944 -0.757 -25.426 1.00 64.75 98 GLY A CA 1
ATOM 787 C C . GLY A 1 98 ? 11.695 0.081 -25.130 1.00 64.75 98 GLY A C 1
ATOM 788 O O . GLY A 1 98 ? 10.925 -0.225 -24.223 1.00 64.75 98 GLY A O 1
ATOM 789 N N . ARG A 1 99 ? 11.478 1.149 -25.910 1.00 71.62 99 ARG A N 1
ATOM 790 C CA . ARG A 1 99 ? 10.385 2.105 -25.671 1.00 71.62 99 ARG A CA 1
ATOM 791 C C . ARG A 1 99 ? 9.016 1.516 -26.007 1.00 71.62 99 ARG A C 1
ATOM 793 O O . ARG A 1 99 ? 8.107 1.648 -25.200 1.00 71.62 99 ARG A O 1
ATOM 800 N N . ALA A 1 100 ? 8.884 0.834 -27.145 1.00 79.81 100 ALA A N 1
ATOM 801 C CA . ALA A 1 100 ? 7.607 0.237 -27.526 1.00 79.81 100 ALA A CA 1
ATOM 802 C C . ALA A 1 100 ? 7.218 -0.926 -26.607 1.00 79.81 100 ALA A C 1
ATOM 804 O O . ALA A 1 100 ? 6.041 -1.078 -26.297 1.00 79.81 100 ALA A O 1
ATOM 805 N N . LEU A 1 101 ? 8.188 -1.712 -26.120 1.00 83.56 101 LEU A N 1
ATOM 806 C CA . LEU A 1 101 ? 7.906 -2.758 -25.135 1.00 83.56 101 LEU A CA 1
ATOM 807 C C . LEU A 1 101 ? 7.468 -2.158 -23.800 1.00 83.56 101 LEU A C 1
ATOM 809 O O . LEU A 1 101 ? 6.472 -2.604 -23.247 1.00 83.56 101 LEU A O 1
ATOM 813 N N . ARG A 1 102 ? 8.145 -1.111 -23.312 1.00 90.06 102 ARG A N 1
ATOM 814 C CA . ARG A 1 102 ? 7.695 -0.374 -22.125 1.00 90.06 102 ARG A CA 1
ATOM 815 C C . ARG A 1 102 ? 6.259 0.131 -22.295 1.00 90.06 102 ARG A C 1
ATOM 817 O O . ARG A 1 102 ? 5.437 -0.109 -21.421 1.00 90.06 102 ARG A O 1
ATOM 824 N N . ASP A 1 103 ? 5.953 0.803 -23.403 1.00 89.56 103 ASP A N 1
ATOM 825 C CA . ASP A 1 103 ? 4.622 1.381 -23.638 1.00 89.56 103 ASP A CA 1
ATOM 826 C C . ASP A 1 103 ? 3.547 0.291 -23.763 1.00 89.56 103 ASP A C 1
ATOM 828 O O . ASP A 1 103 ? 2.449 0.437 -23.226 1.00 89.56 103 ASP A O 1
ATOM 832 N N . ARG A 1 104 ? 3.888 -0.851 -24.376 1.00 89.69 104 ARG A N 1
ATOM 833 C CA . ARG A 1 104 ? 3.039 -2.047 -24.392 1.00 89.69 104 ARG A CA 1
ATOM 834 C C . ARG A 1 104 ? 2.797 -2.590 -22.985 1.00 89.69 104 ARG A C 1
ATOM 836 O O . ARG A 1 104 ? 1.653 -2.871 -22.656 1.00 89.69 104 ARG A O 1
ATOM 843 N N . LEU A 1 105 ? 3.838 -2.731 -22.162 1.00 93.62 105 LEU A N 1
ATOM 844 C CA . LEU A 1 105 ? 3.712 -3.225 -20.787 1.00 93.62 105 LEU A CA 1
ATOM 845 C C . LEU A 1 105 ? 2.873 -2.274 -19.923 1.00 93.62 105 LEU A C 1
ATOM 847 O O . LEU A 1 105 ? 2.044 -2.741 -19.153 1.00 93.62 105 LEU A O 1
ATOM 851 N N . ILE A 1 106 ? 3.008 -0.954 -20.095 1.00 94.75 106 ILE A N 1
ATOM 852 C CA . ILE A 1 106 ? 2.127 0.033 -19.445 1.00 94.75 106 ILE A CA 1
ATOM 853 C C . ILE A 1 106 ? 0.673 -0.157 -19.894 1.00 94.75 106 ILE A C 1
ATOM 855 O O . ILE A 1 106 ? -0.229 -0.108 -19.060 1.00 94.75 106 ILE A O 1
ATOM 859 N N . GLY A 1 107 ? 0.445 -0.396 -21.190 1.00 94.00 107 GLY A N 1
ATOM 860 C CA . GLY A 1 107 ? -0.874 -0.743 -21.723 1.00 94.00 107 GLY A CA 1
ATOM 861 C C . GLY A 1 107 ? -1.457 -1.980 -21.040 1.00 94.00 107 GLY A C 1
ATOM 862 O O . GLY A 1 107 ? -2.553 -1.906 -20.501 1.00 94.00 107 GLY A O 1
ATOM 863 N N . VAL A 1 108 ? -0.670 -3.054 -20.951 1.00 93.81 108 VAL A N 1
ATOM 864 C CA . VAL A 1 108 ? -1.052 -4.314 -20.293 1.00 93.81 108 VAL A CA 1
ATOM 865 C C . VAL A 1 108 ? -1.371 -4.109 -18.810 1.00 93.81 108 VAL A C 1
ATOM 867 O O . VAL A 1 108 ? -2.384 -4.608 -18.338 1.00 93.81 108 VAL A O 1
ATOM 870 N N . ILE A 1 109 ? -0.567 -3.335 -18.072 1.00 96.19 109 ILE A N 1
ATOM 871 C CA . ILE A 1 109 ? -0.839 -3.008 -16.659 1.00 96.19 109 ILE A CA 1
ATOM 872 C C . ILE A 1 109 ? -2.160 -2.240 -16.517 1.00 96.19 109 ILE A C 1
ATOM 874 O O . ILE A 1 109 ? -2.845 -2.361 -15.504 1.00 96.19 109 ILE A O 1
ATOM 878 N N . ARG A 1 110 ? -2.536 -1.435 -17.517 1.00 94.81 110 ARG A N 1
ATOM 879 C CA . ARG A 1 110 ? -3.785 -0.667 -17.517 1.00 94.81 110 ARG A CA 1
ATOM 880 C C . ARG A 1 110 ? -5.005 -1.516 -17.874 1.00 94.81 110 ARG A C 1
ATOM 882 O O . ARG A 1 110 ? -6.107 -1.115 -17.509 1.00 94.81 110 ARG A O 1
ATOM 889 N N . ASP A 1 111 ? -4.844 -2.666 -18.513 1.00 93.88 111 ASP A N 1
ATOM 890 C CA . ASP A 1 111 ? -5.970 -3.504 -18.929 1.00 93.88 111 ASP A CA 1
ATOM 891 C C . ASP A 1 111 ? -6.718 -4.093 -17.725 1.00 93.88 111 ASP A C 1
ATOM 893 O O . ASP A 1 111 ? -6.130 -4.390 -16.681 1.00 93.88 111 ASP A O 1
ATOM 897 N N . ASP A 1 112 ? -8.039 -4.237 -17.839 1.00 88.69 112 ASP A N 1
ATOM 898 C CA . ASP A 1 112 ? -8.904 -4.671 -16.729 1.00 88.69 112 ASP A CA 1
ATOM 899 C C . ASP A 1 112 ? -8.607 -6.097 -16.255 1.00 88.69 112 ASP A C 1
ATOM 901 O O . ASP A 1 112 ? -8.801 -6.409 -15.084 1.00 88.69 112 ASP A O 1
ATOM 905 N N . GLY A 1 113 ? -8.071 -6.941 -17.140 1.00 89.50 113 GLY A N 1
ATOM 906 C CA . GLY A 1 113 ? -7.653 -8.304 -16.812 1.00 89.50 113 GLY A CA 1
ATOM 907 C C . GLY A 1 113 ? -6.306 -8.408 -16.092 1.00 89.50 113 GLY A C 1
ATOM 908 O O . GLY A 1 113 ? -5.880 -9.522 -15.800 1.00 89.50 113 GLY A O 1
ATOM 909 N N . PHE A 1 114 ? -5.605 -7.297 -15.835 1.00 95.31 114 PHE A N 1
ATOM 910 C CA . PHE A 1 114 ? -4.312 -7.360 -15.159 1.00 95.31 114 PHE A CA 1
ATOM 911 C C . PHE A 1 114 ? -4.483 -7.625 -13.650 1.00 95.31 114 PHE A C 1
ATOM 913 O O . PHE A 1 114 ? -5.233 -6.908 -12.979 1.00 95.31 114 PHE A O 1
ATOM 920 N N . PRO A 1 115 ? -3.766 -8.612 -13.091 1.00 94.75 115 PRO A N 1
ATOM 921 C CA . PRO A 1 115 ? -3.943 -9.059 -11.712 1.00 94.75 115 PRO A CA 1
ATOM 922 C C . PRO A 1 115 ? -3.463 -8.051 -10.659 1.00 94.75 115 PRO A C 1
ATOM 924 O O . PRO A 1 115 ? -2.497 -7.303 -10.836 1.00 94.75 115 PRO A O 1
ATOM 927 N N . THR A 1 116 ? -4.133 -8.059 -9.507 1.00 93.81 116 THR A N 1
ATOM 928 C CA . THR A 1 116 ? -3.790 -7.221 -8.347 1.00 93.81 116 THR A CA 1
ATOM 929 C C . THR A 1 116 ? -2.842 -7.900 -7.360 1.00 93.81 116 THR A C 1
ATOM 931 O O . THR A 1 116 ? -2.385 -7.246 -6.427 1.00 93.81 116 THR A O 1
ATOM 934 N N . ASP A 1 117 ? -2.539 -9.184 -7.549 1.00 94.88 117 ASP A N 1
ATOM 935 C CA . ASP A 1 117 ? -1.535 -9.925 -6.789 1.00 94.88 117 ASP A CA 1
ATOM 936 C C . ASP A 1 117 ? -0.194 -9.997 -7.540 1.00 94.88 117 ASP A C 1
ATOM 938 O O . ASP A 1 117 ? -0.116 -9.829 -8.759 1.00 94.88 117 ASP A O 1
ATOM 942 N N . VAL A 1 118 ? 0.887 -10.210 -6.792 1.00 95.12 118 VAL A N 1
ATOM 943 C CA . VAL A 1 118 ? 2.260 -10.115 -7.311 1.00 95.12 118 VAL A CA 1
ATOM 944 C C . VAL A 1 118 ? 2.614 -11.287 -8.224 1.00 95.12 118 VAL A C 1
ATOM 946 O O . VAL A 1 118 ? 3.255 -11.090 -9.256 1.00 95.12 118 VAL A O 1
ATOM 949 N N . GLU A 1 119 ? 2.183 -12.499 -7.871 1.00 95.12 119 GLU A N 1
ATOM 950 C CA . GLU A 1 119 ? 2.490 -13.714 -8.633 1.00 95.12 119 GLU A CA 1
ATOM 951 C C . GLU A 1 119 ? 1.783 -13.703 -9.992 1.00 95.12 119 GLU A C 1
ATOM 953 O O . GLU A 1 119 ? 2.409 -13.954 -11.026 1.00 95.12 119 GLU A O 1
ATOM 958 N N . GLY A 1 120 ? 0.508 -13.312 -10.012 1.00 95.00 120 GLY A N 1
ATOM 959 C CA . GLY A 1 120 ? -0.235 -13.056 -11.235 1.00 95.00 120 GLY A CA 1
ATOM 960 C C . GLY A 1 120 ? 0.420 -11.958 -12.070 1.00 95.00 120 GLY A C 1
ATOM 961 O O . GLY A 1 120 ? 0.595 -12.131 -13.279 1.00 95.00 120 GLY A O 1
ATOM 962 N N . ALA A 1 121 ? 0.823 -10.844 -11.445 1.00 96.38 121 ALA A N 1
ATOM 963 C CA . ALA A 1 121 ? 1.461 -9.731 -12.151 1.00 96.38 121 ALA A CA 1
ATOM 964 C C . ALA A 1 121 ? 2.775 -10.165 -12.810 1.00 96.38 121 ALA A C 1
ATOM 966 O O . ALA A 1 121 ? 3.017 -9.817 -13.967 1.00 96.38 121 ALA A O 1
ATOM 967 N N . ARG A 1 122 ? 3.583 -10.989 -12.128 1.00 95.62 122 ARG A N 1
ATOM 968 C CA . ARG A 1 122 ? 4.791 -11.600 -12.700 1.00 95.62 122 ARG A CA 1
ATOM 969 C C . ARG A 1 122 ? 4.460 -12.409 -13.953 1.00 95.62 122 ARG A C 1
ATOM 971 O O . ARG A 1 122 ? 5.025 -12.138 -15.011 1.00 95.62 122 ARG A O 1
ATOM 978 N N . GLY A 1 123 ? 3.515 -13.347 -13.854 1.00 92.12 123 GLY A N 1
ATOM 979 C CA . GLY A 1 123 ? 3.120 -14.196 -14.982 1.00 92.12 123 GLY A CA 1
ATOM 980 C C . GLY A 1 123 ? 2.593 -13.393 -16.178 1.00 92.12 123 GLY A C 1
ATOM 981 O O . GLY A 1 123 ? 2.950 -13.669 -17.324 1.00 92.12 123 GLY A O 1
ATOM 982 N N . TYR A 1 124 ? 1.805 -12.344 -15.923 1.00 94.00 124 TYR A N 1
ATOM 983 C CA . TYR A 1 124 ? 1.303 -11.453 -16.971 1.00 94.00 124 TYR A CA 1
ATOM 984 C C . TYR A 1 124 ? 2.416 -10.654 -17.654 1.00 94.00 124 TYR A C 1
ATOM 986 O O . TYR A 1 124 ? 2.413 -10.534 -18.881 1.00 94.00 124 TYR A O 1
ATOM 994 N N . LEU A 1 125 ? 3.369 -10.111 -16.890 1.00 93.88 125 LEU A N 1
ATOM 995 C CA . LEU A 1 125 ? 4.502 -9.368 -17.444 1.00 93.88 125 LEU A CA 1
ATOM 996 C C . LEU A 1 125 ? 5.390 -10.275 -18.309 1.00 93.88 125 LEU A C 1
ATOM 998 O O . LEU A 1 125 ? 5.752 -9.888 -19.424 1.00 93.88 125 LEU A O 1
ATOM 1002 N N . GLU A 1 126 ? 5.691 -11.490 -17.845 1.00 90.81 126 GLU A N 1
ATOM 1003 C CA . GLU A 1 126 ? 6.464 -12.485 -18.602 1.00 90.81 126 GLU A CA 1
ATOM 1004 C C . GLU A 1 126 ? 5.770 -12.861 -19.915 1.00 90.81 126 GLU A C 1
ATOM 1006 O O . GLU A 1 126 ? 6.390 -12.790 -20.981 1.00 90.81 126 GLU A O 1
ATOM 1011 N N . LEU A 1 127 ? 4.466 -13.158 -19.865 1.00 88.81 127 LEU A N 1
ATOM 1012 C CA . LEU A 1 127 ? 3.653 -13.468 -21.046 1.00 88.81 127 LEU A CA 1
ATOM 1013 C C . LEU A 1 127 ? 3.710 -12.353 -22.104 1.00 88.81 127 LEU A C 1
ATOM 1015 O O . LEU A 1 127 ? 3.689 -12.621 -23.306 1.00 88.81 127 LEU A O 1
ATOM 1019 N N . HIS A 1 128 ? 3.821 -11.099 -21.665 1.00 87.12 128 HIS A N 1
ATOM 1020 C CA . HIS A 1 128 ? 3.852 -9.924 -22.535 1.00 87.12 128 HIS A CA 1
ATOM 1021 C C . HIS A 1 128 ? 5.268 -9.439 -22.881 1.00 87.12 128 HIS A C 1
ATOM 1023 O O . HIS A 1 128 ? 5.434 -8.345 -23.427 1.00 87.12 128 HIS A O 1
ATOM 1029 N N . GLY A 1 129 ? 6.283 -10.275 -22.648 1.00 82.44 129 GLY A N 1
ATOM 1030 C CA . GLY A 1 129 ? 7.643 -10.064 -23.143 1.00 82.44 129 GLY A CA 1
ATOM 1031 C C . GLY A 1 129 ? 8.616 -9.468 -22.129 1.00 82.44 129 GLY A C 1
ATOM 1032 O O . GLY A 1 129 ? 9.736 -9.127 -22.508 1.00 82.44 129 GLY A O 1
ATOM 1033 N N . TYR A 1 130 ? 8.245 -9.375 -20.849 1.00 88.38 130 TYR A N 1
ATOM 1034 C CA . TYR A 1 130 ? 9.174 -9.055 -19.762 1.00 88.38 130 TYR A CA 1
ATOM 1035 C C . TYR A 1 130 ? 9.957 -10.309 -19.324 1.00 88.38 130 TYR A C 1
ATOM 1037 O O . TYR A 1 130 ? 9.923 -10.735 -18.175 1.00 88.38 130 TYR A O 1
ATOM 1045 N N . VAL A 1 131 ? 10.663 -10.935 -20.269 1.00 84.06 131 VAL A N 1
ATOM 1046 C CA . VAL A 1 131 ? 11.482 -12.134 -20.033 1.00 84.06 131 VAL A CA 1
ATOM 1047 C C . VAL A 1 131 ? 12.948 -11.754 -20.183 1.00 84.06 131 VAL A C 1
ATOM 1049 O O . VAL A 1 131 ? 13.362 -11.328 -21.260 1.00 84.06 131 VAL A O 1
ATOM 1052 N N . ARG A 1 132 ? 13.737 -11.904 -19.109 1.00 80.38 132 ARG A N 1
ATOM 1053 C CA . ARG A 1 132 ? 15.158 -11.491 -19.053 1.00 80.38 132 ARG A CA 1
ATOM 1054 C C . ARG A 1 132 ? 15.367 -10.065 -19.606 1.00 80.38 132 ARG A C 1
ATOM 1056 O O . ARG A 1 132 ? 16.088 -9.876 -20.591 1.00 80.38 132 ARG A O 1
ATOM 1063 N N . PRO A 1 133 ? 14.697 -9.062 -19.015 1.00 84.31 133 PRO A N 1
ATOM 1064 C CA . PRO A 1 133 ? 14.742 -7.688 -19.498 1.00 84.31 133 PRO A CA 1
ATOM 1065 C C . PRO A 1 133 ? 16.169 -7.128 -19.438 1.00 84.31 133 PRO A C 1
ATOM 1067 O O . PRO A 1 133 ? 16.922 -7.395 -18.503 1.00 84.31 133 PRO A O 1
ATOM 1070 N N . ARG A 1 134 ? 16.535 -6.302 -20.424 1.00 83.69 134 ARG A N 1
ATOM 1071 C CA . ARG A 1 134 ? 17.773 -5.509 -20.357 1.00 83.69 134 ARG A CA 1
ATOM 1072 C C . ARG A 1 134 ? 17.620 -4.379 -19.341 1.00 83.69 134 ARG A C 1
ATOM 1074 O O . ARG A 1 134 ? 16.523 -3.852 -19.156 1.00 83.69 134 ARG A O 1
ATOM 1081 N N . GLU A 1 135 ? 18.734 -3.946 -18.764 1.00 87.25 135 GLU A N 1
ATOM 1082 C CA . GLU A 1 135 ? 18.800 -2.882 -17.755 1.00 87.25 135 GLU A CA 1
ATOM 1083 C C . GLU A 1 135 ? 18.019 -1.597 -18.106 1.00 87.25 135 GLU A C 1
ATOM 1085 O O . GLU A 1 135 ? 17.256 -1.128 -17.253 1.00 87.25 135 GLU A O 1
ATOM 1090 N N . PRO A 1 136 ? 18.067 -1.059 -19.344 1.00 86.06 136 PRO A N 1
ATOM 1091 C CA . PRO A 1 136 ? 17.269 0.112 -19.706 1.00 86.06 136 PRO A CA 1
ATOM 1092 C C . PRO A 1 136 ? 15.761 -0.102 -19.609 1.00 86.06 136 PRO A C 1
ATOM 1094 O O . PRO A 1 136 ? 15.038 0.828 -19.259 1.00 86.06 136 PRO A O 1
ATOM 1097 N N . LEU A 1 137 ? 15.273 -1.306 -19.926 1.00 88.44 137 LEU A N 1
ATOM 1098 C CA . LEU A 1 137 ? 13.846 -1.615 -19.858 1.00 88.44 137 LEU A CA 1
ATOM 1099 C C . LEU A 1 137 ? 13.380 -1.662 -18.405 1.00 88.44 137 LEU A C 1
ATOM 1101 O O . LEU A 1 137 ? 12.358 -1.056 -18.093 1.00 88.44 137 LEU A O 1
ATOM 1105 N N . VAL A 1 138 ? 14.147 -2.322 -17.529 1.00 93.31 138 VAL A N 1
ATOM 1106 C CA . VAL A 1 138 ? 13.852 -2.383 -16.088 1.00 93.31 138 VAL A CA 1
ATOM 1107 C C . VAL A 1 138 ? 13.745 -0.968 -15.526 1.00 93.31 138 VAL A C 1
ATOM 1109 O O . VAL A 1 138 ? 12.722 -0.600 -14.954 1.00 93.31 138 VAL A O 1
ATOM 1112 N N . ARG A 1 139 ? 14.764 -0.131 -15.767 1.00 93.88 139 ARG A N 1
ATOM 1113 C CA . ARG A 1 139 ? 14.789 1.259 -15.286 1.00 93.88 139 ARG A CA 1
ATOM 1114 C C . ARG A 1 139 ? 13.624 2.084 -15.822 1.00 93.88 139 ARG A C 1
ATOM 1116 O O . ARG A 1 139 ? 12.963 2.774 -15.053 1.00 93.88 139 ARG A O 1
ATOM 1123 N N . ALA A 1 140 ? 13.359 1.998 -17.125 1.00 92.25 140 ALA A N 1
ATOM 1124 C CA . ALA A 1 140 ? 12.304 2.777 -17.760 1.00 92.25 140 ALA A CA 1
ATOM 1125 C C . ALA A 1 140 ? 10.896 2.344 -17.322 1.00 92.25 140 ALA A C 1
ATOM 1127 O O . ALA A 1 140 ? 9.999 3.186 -17.263 1.00 92.25 140 ALA A O 1
ATOM 1128 N N . LEU A 1 141 ? 10.692 1.057 -17.027 1.00 95.69 141 LEU A N 1
ATOM 1129 C CA . LEU A 1 141 ? 9.425 0.548 -16.509 1.00 95.69 141 LEU A CA 1
ATOM 1130 C C . LEU A 1 141 ? 9.223 0.957 -15.045 1.00 95.69 141 LEU A C 1
ATOM 1132 O O . LEU A 1 141 ? 8.155 1.465 -14.716 1.00 95.69 141 LEU A O 1
ATOM 1136 N N . VAL A 1 142 ? 10.256 0.832 -14.200 1.00 97.44 142 VAL A N 1
ATOM 1137 C CA . VAL A 1 142 ? 10.232 1.333 -12.812 1.00 97.44 142 VAL A CA 1
ATOM 1138 C C . VAL A 1 142 ? 9.880 2.820 -12.782 1.00 97.44 142 VAL A C 1
ATOM 1140 O O . VAL A 1 142 ? 8.991 3.218 -12.035 1.00 97.44 142 VAL A O 1
ATOM 1143 N N . ASP A 1 143 ? 10.517 3.634 -13.631 1.00 96.31 143 ASP A N 1
ATOM 1144 C CA . ASP A 1 143 ? 10.207 5.062 -13.753 1.00 96.31 143 ASP A CA 1
ATOM 1145 C C . ASP A 1 143 ? 8.741 5.303 -14.103 1.00 96.31 143 ASP A C 1
ATOM 1147 O O . ASP A 1 143 ? 8.042 6.031 -13.398 1.00 96.31 143 ASP A O 1
ATOM 1151 N N . ALA A 1 144 ? 8.273 4.693 -15.192 1.00 95.31 144 ALA A N 1
ATOM 1152 C CA . ALA A 1 144 ? 6.932 4.938 -15.697 1.00 95.31 144 ALA A CA 1
ATOM 1153 C C . ALA A 1 144 ? 5.850 4.504 -14.700 1.00 95.31 144 ALA A C 1
ATOM 1155 O O . ALA A 1 144 ? 4.866 5.215 -14.516 1.00 95.31 144 ALA A O 1
ATOM 1156 N N . VAL A 1 145 ? 6.039 3.364 -14.033 1.00 97.06 145 VAL A N 1
ATOM 1157 C CA . VAL A 1 145 ? 5.063 2.842 -13.072 1.00 97.06 145 VAL A CA 1
ATOM 1158 C C . VAL A 1 145 ? 5.096 3.639 -11.768 1.00 97.06 145 VAL A C 1
ATOM 1160 O O . VAL A 1 145 ? 4.049 4.081 -11.302 1.00 97.06 145 VAL A O 1
ATOM 1163 N N . GLN A 1 146 ? 6.274 3.880 -11.187 1.00 96.75 146 GLN A N 1
ATOM 1164 C CA . GLN A 1 146 ? 6.380 4.533 -9.881 1.00 96.75 146 GLN A CA 1
ATOM 1165 C C . GLN A 1 146 ? 5.977 6.012 -9.919 1.00 96.75 146 GLN A C 1
ATOM 1167 O O . GLN A 1 146 ? 5.229 6.453 -9.049 1.00 96.75 146 GLN A O 1
ATOM 1172 N N . PHE A 1 147 ? 6.433 6.781 -10.918 1.00 95.44 147 PHE A N 1
ATOM 1173 C CA . PHE A 1 147 ? 5.971 8.165 -11.080 1.00 95.44 147 PHE A CA 1
ATOM 1174 C C . PHE A 1 147 ? 4.513 8.208 -11.527 1.00 95.44 147 PHE A C 1
ATOM 1176 O O . PHE A 1 147 ? 3.734 8.999 -11.004 1.00 95.44 147 PHE A O 1
ATOM 1183 N N . GLY A 1 148 ? 4.129 7.311 -12.436 1.00 94.56 148 GLY A N 1
ATOM 1184 C CA . GLY A 1 148 ? 2.775 7.251 -12.959 1.00 94.56 148 GLY A CA 1
ATOM 1185 C C . GLY A 1 148 ? 1.709 6.892 -11.927 1.00 94.56 148 GLY A C 1
ATOM 1186 O O . GLY A 1 148 ? 0.552 7.246 -12.108 1.00 94.56 148 GLY A O 1
ATOM 1187 N N . LEU A 1 149 ? 2.078 6.214 -10.838 1.00 94.50 149 LEU A N 1
ATOM 1188 C CA . LEU A 1 149 ? 1.174 5.922 -9.728 1.00 94.50 149 LEU A CA 1
ATOM 1189 C C . LEU A 1 149 ? 0.771 7.175 -8.944 1.00 94.50 149 LEU A C 1
ATOM 1191 O O . LEU A 1 149 ? -0.361 7.238 -8.465 1.00 94.50 149 LEU A O 1
ATOM 1195 N N . VAL A 1 150 ? 1.683 8.143 -8.796 1.00 92.56 150 VAL A N 1
ATOM 1196 C CA . VAL A 1 150 ? 1.526 9.314 -7.910 1.00 92.56 150 VAL A CA 1
ATOM 1197 C C . VAL A 1 150 ? 1.175 10.614 -8.641 1.00 92.56 150 VAL A C 1
ATOM 1199 O O . VAL A 1 150 ? 0.837 11.603 -7.987 1.00 92.56 150 VAL A O 1
ATOM 1202 N N . ASP A 1 151 ? 1.245 10.605 -9.970 1.00 90.69 151 ASP A N 1
ATOM 1203 C CA . ASP A 1 151 ? 0.964 11.730 -10.865 1.00 90.69 151 ASP A CA 1
ATOM 1204 C C . ASP A 1 151 ? -0.476 11.658 -11.399 1.00 90.69 151 ASP A C 1
ATOM 1206 O O . ASP A 1 151 ? -0.857 10.651 -11.994 1.00 90.69 151 ASP A O 1
ATOM 1210 N N . SER A 1 152 ? -1.273 12.716 -11.198 1.00 89.81 152 SER A N 1
ATOM 1211 C CA . SER A 1 152 ? -2.691 12.760 -11.588 1.00 89.81 152 SER A CA 1
ATOM 1212 C C . SER A 1 152 ? -2.924 12.706 -13.093 1.00 89.81 152 SER A C 1
ATOM 1214 O O . SER A 1 152 ? -3.988 12.260 -13.519 1.00 89.81 152 SER A O 1
ATOM 1216 N N . GLU A 1 153 ? -1.945 13.137 -13.887 1.00 89.81 153 GLU A N 1
ATOM 1217 C CA . GLU A 1 153 ? -2.062 13.198 -15.346 1.00 89.81 153 GLU A CA 1
ATOM 1218 C C . GLU A 1 153 ? -1.678 11.872 -16.015 1.00 89.81 153 GLU A C 1
ATOM 1220 O O . GLU A 1 153 ? -1.839 11.696 -17.226 1.00 89.81 153 GLU A O 1
ATOM 1225 N N . HIS A 1 154 ? -1.153 10.916 -15.245 1.00 92.44 154 HIS A N 1
ATOM 1226 C CA . HIS A 1 154 ? -0.655 9.668 -15.793 1.00 92.44 154 HIS A CA 1
ATOM 1227 C C . HIS A 1 154 ? -1.748 8.582 -15.856 1.00 92.44 154 HIS A C 1
ATOM 1229 O O . HIS A 1 154 ? -2.497 8.395 -14.896 1.00 92.44 154 HIS A O 1
ATOM 1235 N N . PRO A 1 155 ? -1.793 7.744 -16.913 1.00 91.88 155 PRO A N 1
ATOM 1236 C CA . PRO A 1 155 ? -2.775 6.657 -17.034 1.00 91.88 155 PRO A CA 1
ATOM 1237 C C . PRO A 1 155 ? -2.744 5.587 -15.931 1.00 91.88 155 PRO A C 1
ATOM 1239 O O . PRO A 1 155 ? -3.646 4.757 -15.867 1.00 91.88 155 PRO A O 1
ATOM 1242 N N . LEU A 1 156 ? -1.689 5.562 -15.112 1.00 94.88 156 LEU A N 1
ATOM 1243 C CA . LEU A 1 156 ? -1.512 4.604 -14.012 1.00 94.88 156 LEU A CA 1
ATOM 1244 C C . LEU A 1 156 ? -1.904 5.185 -12.647 1.00 94.88 156 LEU A C 1
ATOM 1246 O O . LEU A 1 156 ? -1.771 4.498 -11.632 1.00 94.88 156 LEU A O 1
ATOM 1250 N N . TYR A 1 157 ? -2.393 6.427 -12.618 1.00 94.69 157 TYR A N 1
ATOM 1251 C CA . TYR A 1 157 ? -2.727 7.127 -11.390 1.00 94.69 157 TYR A CA 1
ATOM 1252 C C . TYR A 1 157 ? -3.700 6.311 -10.535 1.00 94.69 157 TYR A C 1
ATOM 1254 O O . TYR A 1 157 ? -4.766 5.903 -10.997 1.00 94.69 157 TYR A O 1
ATOM 1262 N N . ARG A 1 158 ? -3.331 6.075 -9.268 1.00 91.06 158 ARG A N 1
ATOM 1263 C CA . ARG A 1 158 ? -4.126 5.318 -8.276 1.00 91.06 158 ARG A CA 1
ATOM 1264 C C . ARG A 1 158 ? -4.471 3.866 -8.636 1.00 91.06 158 ARG A C 1
ATOM 1266 O O . ARG A 1 158 ? -5.280 3.254 -7.936 1.00 91.06 158 ARG A O 1
ATOM 1273 N N . LEU A 1 159 ? -3.877 3.280 -9.673 1.00 92.75 159 LEU A N 1
ATOM 1274 C CA . LEU A 1 159 ? -4.173 1.897 -10.037 1.00 92.75 159 LEU A CA 1
ATOM 1275 C C . LEU A 1 159 ? -3.489 0.920 -9.075 1.00 92.75 159 LEU A C 1
ATOM 1277 O O . LEU A 1 159 ? -2.270 0.780 -9.082 1.00 92.75 159 LEU A O 1
ATOM 1281 N N . THR A 1 160 ? -4.268 0.170 -8.290 1.00 90.25 160 THR A N 1
ATOM 1282 C CA . THR A 1 160 ? -3.727 -0.858 -7.376 1.00 90.25 160 THR A CA 1
ATOM 1283 C C . THR A 1 160 ? -2.884 -1.901 -8.119 1.00 90.25 160 THR A C 1
ATOM 1285 O O . THR A 1 160 ? -1.825 -2.293 -7.642 1.00 90.25 160 THR A O 1
ATOM 1288 N N . LYS A 1 161 ? -3.285 -2.268 -9.340 1.00 94.75 161 LYS A N 1
ATOM 1289 C CA . LYS A 1 161 ? -2.535 -3.159 -10.239 1.00 94.75 161 LYS A CA 1
ATOM 1290 C C . LYS A 1 161 ? -1.163 -2.633 -10.683 1.00 94.75 161 LYS A C 1
ATOM 1292 O O . LYS A 1 161 ? -0.269 -3.406 -11.005 1.00 94.75 161 LYS A O 1
ATOM 1297 N N . ALA A 1 162 ? -0.951 -1.318 -10.668 1.00 96.25 162 ALA A N 1
ATOM 1298 C CA . ALA A 1 162 ? 0.376 -0.764 -10.922 1.00 96.25 162 ALA A CA 1
ATOM 1299 C C . ALA A 1 162 ? 1.316 -0.966 -9.715 1.00 96.25 162 ALA A C 1
ATOM 1301 O O . ALA A 1 162 ? 2.525 -1.083 -9.903 1.00 96.25 162 ALA A O 1
ATOM 1302 N N . ILE A 1 163 ? 0.780 -1.094 -8.493 1.00 96.00 163 ILE A N 1
ATOM 1303 C CA . ILE A 1 163 ? 1.567 -1.458 -7.304 1.00 96.00 163 ILE A CA 1
ATOM 1304 C C . ILE A 1 163 ? 2.024 -2.918 -7.403 1.00 96.00 163 ILE A C 1
ATOM 1306 O O . ILE A 1 163 ? 3.215 -3.178 -7.238 1.00 96.00 163 ILE A O 1
ATOM 1310 N N . SER A 1 164 ? 1.122 -3.851 -7.742 1.00 96.38 164 SER A N 1
ATOM 1311 C CA . SER A 1 164 ? 1.487 -5.264 -7.944 1.00 96.38 164 SER A CA 1
ATOM 1312 C C . SER A 1 164 ? 2.494 -5.433 -9.083 1.00 96.38 164 SER A C 1
ATOM 1314 O O . SER A 1 164 ? 3.469 -6.166 -8.931 1.00 96.38 164 SER A O 1
ATOM 1316 N N . ALA A 1 165 ? 2.337 -4.689 -10.184 1.00 97.31 165 ALA A N 1
ATOM 1317 C CA . ALA A 1 165 ? 3.306 -4.674 -11.277 1.00 97.31 165 ALA A CA 1
ATOM 1318 C C . ALA A 1 165 ? 4.692 -4.176 -10.833 1.00 97.31 165 ALA A C 1
ATOM 1320 O O . ALA A 1 165 ? 5.701 -4.807 -11.146 1.00 97.31 165 ALA A O 1
ATOM 1321 N N . LEU A 1 166 ? 4.764 -3.069 -10.082 1.00 97.81 166 LEU A N 1
ATOM 1322 C CA . LEU A 1 166 ? 6.039 -2.549 -9.577 1.00 97.81 166 LEU A CA 1
ATOM 1323 C C . LEU A 1 166 ? 6.700 -3.522 -8.593 1.00 97.81 166 LEU A C 1
ATOM 1325 O O . LEU A 1 166 ? 7.916 -3.699 -8.629 1.00 97.81 166 LEU A O 1
ATOM 1329 N N . GLN A 1 167 ? 5.904 -4.180 -7.749 1.00 97.62 167 GLN A N 1
ATOM 1330 C CA . GLN A 1 167 ? 6.378 -5.207 -6.824 1.00 97.62 167 GLN A CA 1
ATOM 1331 C C . GLN A 1 167 ? 6.904 -6.446 -7.558 1.00 97.62 167 GLN A C 1
ATOM 1333 O O . GLN A 1 167 ? 7.967 -6.951 -7.199 1.00 97.62 167 GLN A O 1
ATOM 1338 N N . ALA A 1 168 ? 6.232 -6.887 -8.623 1.00 97.19 168 ALA A N 1
ATOM 1339 C CA . ALA A 1 168 ? 6.708 -7.978 -9.469 1.00 97.19 168 ALA A CA 1
ATOM 1340 C C . ALA A 1 168 ? 8.039 -7.616 -10.147 1.00 97.19 168 ALA A C 1
ATOM 1342 O O . ALA A 1 168 ? 9.003 -8.372 -10.059 1.00 97.19 168 ALA A O 1
ATOM 1343 N N . VAL A 1 169 ? 8.142 -6.421 -10.742 1.00 97.00 169 VAL A N 1
ATOM 1344 C CA . VAL A 1 169 ? 9.394 -5.921 -11.345 1.00 97.00 169 VAL A CA 1
ATOM 1345 C C . VAL A 1 169 ? 10.530 -5.863 -10.318 1.00 97.00 169 VAL A C 1
ATOM 1347 O O . VAL A 1 169 ? 11.659 -6.245 -10.633 1.00 97.00 169 VAL A O 1
ATOM 1350 N N . TYR A 1 170 ? 10.231 -5.428 -9.090 1.00 97.44 170 TYR A N 1
ATOM 1351 C CA . TYR A 1 170 ? 11.194 -5.406 -7.991 1.00 97.44 170 TYR A CA 1
ATOM 1352 C C . TYR A 1 170 ? 11.715 -6.808 -7.651 1.00 97.44 170 TYR A C 1
ATOM 1354 O O . TYR A 1 170 ? 12.926 -7.017 -7.601 1.00 97.44 170 TYR A O 1
ATOM 1362 N N . GLN A 1 171 ? 10.820 -7.787 -7.494 1.00 95.81 171 GLN A N 1
ATOM 1363 C CA . GLN A 1 171 ? 11.195 -9.168 -7.172 1.00 95.81 171 GLN A CA 1
ATOM 1364 C C . GLN A 1 171 ? 11.954 -9.863 -8.311 1.00 95.81 171 GLN A C 1
ATOM 1366 O O . GLN A 1 171 ? 12.886 -10.620 -8.056 1.00 95.81 171 GLN A O 1
ATOM 1371 N N . MET A 1 172 ? 11.596 -9.591 -9.569 1.00 94.12 172 MET A N 1
ATOM 1372 C CA . MET A 1 172 ? 12.250 -10.192 -10.737 1.00 94.12 172 MET A CA 1
ATOM 1373 C C . MET A 1 172 ? 13.664 -9.650 -10.980 1.00 94.12 172 MET A C 1
ATOM 1375 O O . MET A 1 172 ? 14.509 -10.358 -11.527 1.00 94.12 172 MET A O 1
ATOM 1379 N N . ASN A 1 173 ? 13.925 -8.384 -10.634 1.00 94.50 173 ASN A N 1
ATOM 1380 C CA . ASN A 1 173 ? 15.176 -7.694 -10.961 1.00 94.50 173 ASN A CA 1
ATOM 1381 C C . ASN A 1 173 ? 15.645 -6.774 -9.824 1.00 94.50 173 ASN A C 1
ATOM 1383 O O . ASN A 1 173 ? 15.838 -5.572 -10.037 1.00 94.50 173 ASN A O 1
ATOM 1387 N N . ILE A 1 174 ? 15.838 -7.319 -8.621 1.00 95.62 174 ILE A N 1
ATOM 1388 C CA . ILE A 1 174 ? 16.148 -6.537 -7.410 1.00 95.62 174 ILE A CA 1
ATOM 1389 C C . ILE A 1 174 ? 17.386 -5.640 -7.566 1.00 95.62 174 ILE A C 1
ATOM 1391 O O . ILE A 1 174 ? 17.311 -4.445 -7.292 1.00 95.62 174 ILE A O 1
ATOM 1395 N N . GLU A 1 175 ? 18.481 -6.168 -8.124 1.00 95.00 175 GLU A N 1
ATOM 1396 C CA . GLU A 1 175 ? 19.757 -5.449 -8.287 1.00 95.00 175 GLU A CA 1
ATOM 1397 C C . GLU A 1 175 ? 19.626 -4.174 -9.135 1.00 95.00 175 GLU A C 1
ATOM 1399 O O . GLU A 1 175 ? 20.292 -3.170 -8.884 1.00 95.00 175 GLU A O 1
ATOM 1404 N N . LEU A 1 176 ? 18.744 -4.199 -10.138 1.00 93.56 176 LEU A N 1
ATOM 1405 C CA . LEU A 1 176 ? 18.543 -3.092 -11.074 1.00 93.56 176 LEU A CA 1
ATOM 1406 C C . LEU A 1 176 ? 17.410 -2.157 -10.641 1.00 93.56 176 LEU A C 1
ATOM 1408 O O . LEU A 1 176 ? 17.478 -0.945 -10.864 1.00 93.56 176 LEU A O 1
ATOM 1412 N N . SER A 1 177 ? 16.352 -2.721 -10.059 1.00 96.75 177 SER A N 1
ATOM 1413 C CA . SER A 1 177 ? 15.146 -1.990 -9.675 1.00 96.75 177 SER A CA 1
ATOM 1414 C C . SER A 1 177 ? 15.319 -1.255 -8.350 1.00 96.75 177 SER A C 1
ATOM 1416 O O . SER A 1 177 ? 14.892 -0.109 -8.254 1.00 96.75 177 SER A O 1
ATOM 1418 N N . GLU A 1 178 ? 15.988 -1.841 -7.353 1.00 97.56 178 GLU A N 1
ATOM 1419 C CA . GLU A 1 178 ? 16.107 -1.241 -6.024 1.00 97.56 178 GLU A CA 1
ATOM 1420 C C . GLU A 1 178 ? 16.784 0.138 -6.036 1.00 97.56 178 GLU A C 1
ATOM 1422 O O . GLU A 1 178 ? 16.177 1.096 -5.534 1.00 97.56 178 GLU A O 1
ATOM 1427 N N . PRO A 1 179 ? 17.983 0.311 -6.636 1.00 97.62 179 PRO A N 1
ATOM 1428 C CA . PRO A 1 179 ? 18.636 1.617 -6.660 1.00 97.62 179 PRO A CA 1
ATOM 1429 C C . PRO A 1 179 ? 17.773 2.650 -7.386 1.00 97.62 179 PRO A C 1
ATOM 1431 O O . PRO A 1 179 ? 17.717 3.817 -6.991 1.00 97.62 179 PRO A O 1
ATOM 1434 N N . ARG A 1 180 ? 17.050 2.206 -8.423 1.00 97.69 180 ARG A N 1
ATOM 1435 C CA . ARG A 1 180 ? 16.176 3.067 -9.214 1.00 97.69 180 ARG A CA 1
ATOM 1436 C C . ARG A 1 180 ? 14.927 3.491 -8.444 1.00 97.69 180 ARG A C 1
ATOM 1438 O O . ARG A 1 180 ? 14.575 4.668 -8.482 1.00 97.69 180 ARG A O 1
ATOM 1445 N N . ILE A 1 181 ? 14.301 2.577 -7.701 1.00 98.25 181 ILE A N 1
ATOM 1446 C CA . ILE A 1 181 ? 13.150 2.867 -6.837 1.00 98.25 181 ILE A CA 1
ATOM 1447 C C . ILE A 1 181 ? 13.533 3.905 -5.779 1.00 98.25 181 ILE A C 1
ATOM 1449 O O . ILE A 1 181 ? 12.791 4.871 -5.577 1.00 98.25 181 ILE A O 1
ATOM 1453 N N . ARG A 1 182 ? 14.706 3.757 -5.147 1.00 97.94 182 ARG A N 1
ATOM 1454 C CA . ARG A 1 182 ? 15.219 4.728 -4.163 1.00 97.94 182 ARG A CA 1
ATOM 1455 C C . ARG A 1 182 ? 15.476 6.093 -4.792 1.00 97.94 182 ARG A C 1
ATOM 1457 O O . ARG A 1 182 ? 15.055 7.114 -4.251 1.00 97.94 182 ARG A O 1
ATOM 1464 N N . GLU A 1 183 ? 16.121 6.130 -5.958 1.00 97.56 183 GLU A N 1
ATOM 1465 C CA . GLU A 1 183 ? 16.362 7.373 -6.697 1.00 97.56 183 GLU A CA 1
ATOM 1466 C C . GLU A 1 183 ? 15.047 8.099 -7.028 1.00 97.56 183 GLU A C 1
ATOM 1468 O O . GLU A 1 183 ? 14.916 9.307 -6.807 1.00 97.56 183 GLU A O 1
ATOM 1473 N N . ASN A 1 184 ? 14.048 7.361 -7.509 1.00 97.38 184 ASN A N 1
ATOM 1474 C CA . ASN A 1 184 ? 12.730 7.902 -7.817 1.00 97.38 184 ASN A CA 1
ATOM 1475 C C . ASN A 1 184 ? 12.008 8.392 -6.564 1.00 97.38 184 ASN A C 1
ATOM 1477 O O . ASN A 1 184 ? 11.431 9.478 -6.592 1.00 97.38 184 ASN A O 1
ATOM 1481 N N . MET A 1 185 ? 12.114 7.681 -5.440 1.00 96.81 185 MET A N 1
ATOM 1482 C CA . MET A 1 185 ? 11.580 8.163 -4.166 1.00 96.81 185 MET A CA 1
ATOM 1483 C C . MET A 1 185 ? 12.208 9.481 -3.738 1.00 96.81 185 MET A C 1
ATOM 1485 O O . MET A 1 185 ? 11.486 10.387 -3.333 1.00 96.81 185 MET A O 1
ATOM 1489 N N . ARG A 1 186 ? 13.524 9.655 -3.883 1.00 96.19 186 ARG A N 1
ATOM 1490 C CA . ARG A 1 186 ? 14.183 10.939 -3.583 1.00 96.19 186 ARG A CA 1
ATOM 1491 C C . ARG A 1 186 ? 13.643 12.074 -4.450 1.00 96.19 186 ARG A C 1
ATOM 1493 O O . ARG A 1 186 ? 13.406 13.168 -3.939 1.00 96.19 186 ARG A O 1
ATOM 1500 N N . LYS A 1 187 ? 13.379 11.806 -5.732 1.00 95.88 187 LYS A N 1
ATOM 1501 C CA . LYS A 1 187 ? 12.743 12.773 -6.642 1.00 95.88 187 LYS A CA 1
ATOM 1502 C C . LYS A 1 187 ? 11.313 13.097 -6.209 1.00 95.88 187 LYS A C 1
ATOM 1504 O O . LYS A 1 187 ? 10.980 14.273 -6.107 1.00 95.88 187 LYS A O 1
ATOM 1509 N N . ILE A 1 188 ? 10.499 12.085 -5.895 1.00 95.44 188 ILE A N 1
ATOM 1510 C CA . ILE A 1 188 ? 9.117 12.246 -5.411 1.00 95.44 188 ILE A CA 1
ATOM 1511 C C . ILE A 1 188 ? 9.089 13.073 -4.122 1.00 95.44 188 ILE A C 1
ATOM 1513 O O . ILE A 1 188 ? 8.308 14.013 -4.012 1.00 95.44 188 ILE A O 1
ATOM 1517 N N . ARG A 1 189 ? 9.988 12.789 -3.173 1.00 93.19 189 ARG A N 1
ATOM 1518 C CA . ARG A 1 189 ? 10.130 13.544 -1.918 1.00 93.19 189 ARG A CA 1
ATOM 1519 C C . ARG A 1 189 ? 10.405 15.023 -2.160 1.00 93.19 189 ARG A C 1
ATOM 1521 O O . ARG A 1 189 ? 9.799 15.864 -1.501 1.00 93.19 189 ARG A O 1
ATOM 1528 N N . GLY A 1 190 ? 11.269 15.340 -3.126 1.00 91.31 190 GLY A N 1
ATOM 1529 C CA . GLY A 1 190 ? 11.568 16.719 -3.520 1.00 91.31 190 GLY A CA 1
ATOM 1530 C C . GLY A 1 190 ? 10.347 17.507 -4.010 1.00 91.31 190 GLY A C 1
ATOM 1531 O O . GLY A 1 190 ? 10.352 18.730 -3.939 1.00 91.31 190 GLY A O 1
ATOM 1532 N N . ARG A 1 191 ? 9.286 16.816 -4.445 1.00 93.06 191 ARG A N 1
ATOM 1533 C CA . ARG A 1 191 ? 8.021 17.395 -4.922 1.00 93.06 191 ARG A CA 1
ATOM 1534 C C . ARG A 1 191 ? 6.794 16.827 -4.214 1.00 93.06 191 ARG A C 1
ATOM 1536 O O . ARG A 1 191 ? 5.711 16.772 -4.784 1.00 93.06 191 ARG A O 1
ATOM 1543 N N . VAL A 1 192 ? 6.935 16.413 -2.953 1.00 91.12 192 VAL A N 1
ATOM 1544 C CA . VAL A 1 192 ? 5.850 15.747 -2.207 1.00 91.12 192 VAL A CA 1
ATOM 1545 C C . VAL A 1 192 ? 4.581 16.613 -2.085 1.00 91.12 192 VAL A C 1
ATOM 1547 O O . VAL A 1 192 ? 3.490 16.109 -1.836 1.00 91.12 192 VAL A O 1
ATOM 1550 N N . ALA A 1 193 ? 4.709 17.933 -2.249 1.00 88.19 193 ALA A N 1
ATOM 1551 C CA . ALA A 1 193 ? 3.587 18.866 -2.263 1.00 88.19 193 ALA A CA 1
ATOM 1552 C C . ALA A 1 193 ? 2.717 18.774 -3.531 1.00 88.19 193 ALA A C 1
ATOM 1554 O O . ALA A 1 193 ? 1.541 19.120 -3.456 1.00 88.19 193 ALA A O 1
ATOM 1555 N N . GLU A 1 194 ? 3.288 18.314 -4.645 1.00 88.62 194 GLU A N 1
ATOM 1556 C CA . GLU A 1 194 ? 2.677 18.273 -5.982 1.00 88.62 194 GLU A CA 1
ATOM 1557 C C . GLU A 1 194 ? 2.072 16.902 -6.318 1.00 88.62 194 GLU A C 1
ATOM 1559 O O . GLU A 1 194 ? 1.359 16.769 -7.305 1.00 88.62 194 GLU A O 1
ATOM 1564 N N . VAL A 1 195 ? 2.350 15.879 -5.507 1.00 90.31 195 VAL A N 1
ATOM 1565 C CA . VAL A 1 195 ? 1.896 14.499 -5.732 1.00 90.31 195 VAL A CA 1
ATOM 1566 C C . VAL A 1 195 ? 0.832 14.087 -4.720 1.00 90.31 195 VAL A C 1
ATOM 1568 O O . VAL A 1 195 ? 0.723 14.654 -3.627 1.00 90.31 195 VAL A O 1
ATOM 1571 N N . ASP A 1 196 ? 0.083 13.034 -5.041 1.00 89.81 196 ASP A N 1
ATOM 1572 C CA . ASP A 1 196 ? -0.837 12.418 -4.086 1.00 89.81 196 ASP A CA 1
ATOM 1573 C C . ASP A 1 196 ? -0.073 11.586 -3.042 1.00 89.81 196 ASP A C 1
ATOM 1575 O O . ASP A 1 196 ? 0.140 10.381 -3.189 1.00 89.81 196 ASP A O 1
ATOM 1579 N N . ALA A 1 197 ? 0.354 12.252 -1.967 1.00 93.06 197 ALA A N 1
ATOM 1580 C CA . ALA A 1 197 ? 1.183 11.660 -0.920 1.00 93.06 197 ALA A CA 1
ATOM 1581 C C . ALA A 1 197 ? 0.540 10.442 -0.229 1.00 93.06 197 ALA A C 1
ATOM 1583 O O . ALA A 1 197 ? 1.262 9.604 0.306 1.00 93.06 197 ALA A O 1
ATOM 1584 N N . VAL A 1 198 ? -0.791 10.301 -0.247 1.00 93.38 198 VAL A N 1
ATOM 1585 C CA . VAL A 1 198 ? -1.482 9.148 0.361 1.00 93.38 198 VAL A CA 1
ATOM 1586 C C . VAL A 1 198 ? -1.117 7.841 -0.352 1.00 93.38 198 VAL A C 1
ATOM 1588 O O . VAL A 1 198 ? -1.037 6.794 0.285 1.00 93.38 198 VAL A O 1
ATOM 1591 N N . LEU A 1 199 ? -0.798 7.896 -1.649 1.00 93.25 199 LEU A N 1
ATOM 1592 C CA . LEU A 1 199 ? -0.407 6.726 -2.445 1.00 93.25 199 LEU A CA 1
ATOM 1593 C C . LEU A 1 199 ? 0.980 6.183 -2.084 1.00 93.25 199 LEU A C 1
ATOM 1595 O O . LEU A 1 199 ? 1.312 5.056 -2.446 1.00 93.25 199 LEU A O 1
ATOM 1599 N N . LEU A 1 200 ? 1.770 6.941 -1.317 1.00 95.69 200 LEU A N 1
ATOM 1600 C CA . LEU A 1 200 ? 3.039 6.459 -0.777 1.00 95.69 200 LEU A CA 1
ATOM 1601 C C . LEU A 1 200 ? 2.847 5.413 0.325 1.00 95.69 200 LEU A C 1
ATOM 1603 O O . LEU A 1 200 ? 3.760 4.626 0.546 1.00 95.69 200 LEU A O 1
ATOM 1607 N N . ILE A 1 201 ? 1.682 5.370 0.983 1.00 96.44 201 ILE A N 1
ATOM 1608 C CA . ILE A 1 201 ? 1.372 4.369 2.014 1.00 96.44 201 ILE A CA 1
ATOM 1609 C C . ILE A 1 201 ? 1.372 2.955 1.414 1.00 96.44 201 ILE A C 1
ATOM 1611 O O . ILE A 1 201 ? 2.244 2.174 1.789 1.00 96.44 201 ILE A O 1
ATOM 1615 N N . PRO A 1 202 ? 0.491 2.609 0.450 1.00 95.00 202 PRO A N 1
ATOM 1616 C CA . PRO A 1 202 ? 0.469 1.256 -0.102 1.00 95.00 202 PRO A CA 1
ATOM 1617 C C . PRO A 1 202 ? 1.758 0.913 -0.860 1.00 95.00 202 PRO A C 1
ATOM 1619 O O . PRO A 1 202 ? 2.192 -0.236 -0.833 1.00 95.00 202 PRO A O 1
ATOM 1622 N N . LEU A 1 203 ? 2.430 1.901 -1.466 1.00 95.50 203 LEU A N 1
ATOM 1623 C CA . LEU A 1 203 ? 3.759 1.710 -2.054 1.00 95.50 203 LEU A CA 1
ATOM 1624 C C . LEU A 1 203 ? 4.810 1.311 -1.006 1.00 95.50 203 LEU A C 1
ATOM 1626 O O . LEU A 1 203 ? 5.569 0.377 -1.238 1.00 95.50 203 LEU A O 1
ATOM 1630 N N . ALA A 1 204 ? 4.861 1.987 0.143 1.00 96.81 204 ALA A N 1
ATOM 1631 C CA . ALA A 1 204 ? 5.800 1.676 1.224 1.00 96.81 204 ALA A CA 1
ATOM 1632 C C . ALA A 1 204 ? 5.449 0.378 1.962 1.00 96.81 204 ALA A C 1
ATOM 1634 O O . ALA A 1 204 ? 6.327 -0.296 2.511 1.00 96.81 204 ALA A O 1
ATOM 1635 N N . THR A 1 205 ? 4.173 -0.001 1.968 1.00 95.25 205 THR A N 1
ATOM 1636 C CA . THR A 1 205 ? 3.745 -1.313 2.447 1.00 95.25 205 THR A CA 1
ATOM 1637 C C . THR A 1 205 ? 4.261 -2.414 1.520 1.00 95.25 205 THR A C 1
ATOM 1639 O O . THR A 1 205 ? 4.861 -3.366 2.013 1.00 95.25 205 THR A O 1
ATOM 1642 N N . ALA A 1 206 ? 4.118 -2.249 0.200 1.00 94.81 206 ALA A N 1
ATOM 1643 C CA . ALA A 1 206 ? 4.514 -3.244 -0.801 1.00 94.81 206 ALA A CA 1
ATOM 1644 C C . ALA A 1 206 ? 6.032 -3.326 -1.065 1.00 94.81 206 ALA A C 1
ATOM 1646 O O . ALA A 1 206 ? 6.538 -4.393 -1.412 1.00 94.81 206 ALA A O 1
ATOM 1647 N N . LEU A 1 207 ? 6.764 -2.214 -0.934 1.00 96.44 207 LEU A N 1
ATOM 1648 C CA . LEU A 1 207 ? 8.166 -2.098 -1.352 1.00 96.44 207 LEU A CA 1
ATOM 1649 C C . LEU A 1 207 ? 9.059 -1.589 -0.205 1.00 96.44 207 LEU A C 1
ATOM 1651 O O . LEU A 1 207 ? 8.997 -0.402 0.138 1.00 96.44 207 LEU A O 1
ATOM 1655 N N . PRO A 1 208 ? 9.964 -2.427 0.342 1.00 95.50 208 PRO A N 1
ATOM 1656 C CA . PRO A 1 208 ? 10.911 -2.007 1.380 1.00 95.50 208 PRO A CA 1
ATOM 1657 C C . PRO A 1 208 ? 11.758 -0.771 1.014 1.00 95.50 208 PRO A C 1
ATOM 1659 O O . PRO A 1 208 ? 11.834 0.149 1.833 1.00 95.50 208 PRO A O 1
ATOM 1662 N N . PRO A 1 209 ? 12.297 -0.634 -0.220 1.00 96.81 209 PRO A N 1
ATOM 1663 C CA . PRO A 1 209 ? 13.097 0.539 -0.584 1.00 96.81 209 PRO A CA 1
ATOM 1664 C C . PRO A 1 209 ? 12.310 1.856 -0.551 1.00 96.81 209 PRO A C 1
ATOM 1666 O O . PRO A 1 209 ? 12.883 2.919 -0.321 1.00 96.81 209 PRO A O 1
ATOM 1669 N N . VAL A 1 210 ? 10.991 1.799 -0.773 1.00 97.00 210 VAL A N 1
ATOM 1670 C CA . VAL A 1 210 ? 10.104 2.962 -0.645 1.00 97.00 210 VAL A CA 1
ATOM 1671 C C . VAL A 1 210 ? 9.949 3.339 0.820 1.00 97.00 210 VAL A C 1
ATOM 1673 O O . VAL A 1 210 ? 10.089 4.512 1.163 1.00 97.00 210 VAL A O 1
ATOM 1676 N N . ARG A 1 211 ? 9.691 2.346 1.679 1.00 96.75 211 ARG A N 1
ATOM 1677 C CA . ARG A 1 211 ? 9.514 2.526 3.124 1.00 96.75 211 ARG A CA 1
ATOM 1678 C C . ARG A 1 211 ? 10.719 3.195 3.769 1.00 96.75 211 ARG A C 1
ATOM 1680 O O . ARG A 1 211 ? 10.555 4.147 4.523 1.00 96.75 211 ARG A O 1
ATOM 1687 N N . GLU A 1 212 ? 11.913 2.722 3.441 1.00 95.69 212 GLU A N 1
ATOM 1688 C CA . GLU A 1 212 ? 13.171 3.221 4.004 1.00 95.69 212 GLU A CA 1
ATOM 1689 C C . GLU A 1 212 ? 13.514 4.649 3.560 1.00 95.69 212 GLU A C 1
ATOM 1691 O O . GLU A 1 212 ? 14.221 5.367 4.262 1.00 95.69 212 GLU A O 1
ATOM 1696 N N . GLU A 1 213 ? 13.004 5.094 2.410 1.00 95.69 213 GLU A N 1
ATOM 1697 C CA . GLU A 1 213 ? 13.217 6.460 1.925 1.00 95.69 213 GLU A CA 1
ATOM 1698 C C . GLU A 1 213 ? 12.226 7.473 2.534 1.00 95.69 213 GLU A C 1
ATOM 1700 O O . GLU A 1 213 ? 12.409 8.683 2.356 1.00 95.69 213 GLU A O 1
ATOM 1705 N N . ILE A 1 214 ? 11.198 7.035 3.277 1.00 96.25 214 ILE A N 1
ATOM 1706 C CA . ILE A 1 214 ? 10.277 7.945 3.975 1.00 96.25 214 ILE A CA 1
ATOM 1707 C C . ILE A 1 214 ? 11.016 8.634 5.125 1.00 96.25 214 ILE A C 1
ATOM 1709 O O . ILE A 1 214 ? 11.310 8.039 6.157 1.00 96.25 214 ILE A O 1
ATOM 1713 N N . ASN A 1 215 ? 11.256 9.936 4.966 1.00 94.62 215 ASN A N 1
ATOM 1714 C CA . ASN A 1 215 ? 11.795 10.788 6.021 1.00 94.62 215 ASN A CA 1
ATOM 1715 C C . ASN A 1 215 ? 10.694 11.573 6.749 1.00 94.62 215 ASN A C 1
ATOM 1717 O O . ASN A 1 215 ? 9.543 11.634 6.319 1.00 94.62 215 ASN A O 1
ATOM 1721 N N . GLU A 1 216 ? 11.093 12.274 7.805 1.00 94.56 216 GLU A N 1
ATOM 1722 C CA . GLU A 1 216 ? 10.222 13.087 8.654 1.00 94.56 216 GLU A CA 1
ATOM 1723 C C . GLU A 1 216 ? 9.349 14.100 7.883 1.00 94.56 216 GLU A C 1
ATOM 1725 O O . GLU A 1 216 ? 8.141 14.189 8.101 1.00 94.56 216 GLU A O 1
ATOM 1730 N N . ALA A 1 217 ? 9.930 14.845 6.937 1.00 93.88 217 ALA A N 1
ATOM 1731 C CA . ALA A 1 217 ? 9.182 15.822 6.138 1.00 93.88 217 ALA A CA 1
ATOM 1732 C C . ALA A 1 217 ? 8.106 15.156 5.259 1.00 93.88 217 ALA A C 1
ATOM 1734 O O . ALA A 1 217 ? 6.981 15.649 5.158 1.00 93.88 217 ALA A O 1
ATOM 1735 N N . THR A 1 218 ? 8.440 14.011 4.661 1.00 95.81 218 THR A N 1
ATOM 1736 C CA . THR A 1 218 ? 7.521 13.227 3.823 1.00 95.81 218 THR A CA 1
ATOM 1737 C C . THR A 1 218 ? 6.417 12.616 4.680 1.00 95.81 218 THR A C 1
ATOM 1739 O O . THR A 1 218 ? 5.244 12.755 4.346 1.00 95.81 218 THR A O 1
ATOM 1742 N N . ALA A 1 219 ? 6.771 12.033 5.830 1.00 96.81 219 ALA A N 1
ATOM 1743 C CA . ALA A 1 219 ? 5.833 11.466 6.794 1.00 96.81 219 ALA A CA 1
ATOM 1744 C C . ALA A 1 219 ? 4.783 12.492 7.244 1.00 96.81 219 ALA A C 1
ATOM 1746 O O . ALA A 1 219 ? 3.587 12.211 7.184 1.00 96.81 219 ALA A O 1
ATOM 1747 N N . ARG A 1 220 ? 5.193 13.722 7.593 1.00 95.25 220 ARG A N 1
ATOM 1748 C CA . ARG A 1 220 ? 4.249 14.803 7.937 1.00 95.25 220 ARG A CA 1
ATOM 1749 C C . ARG A 1 220 ? 3.251 15.083 6.821 1.00 95.25 220 ARG A C 1
ATOM 1751 O O . ARG A 1 220 ? 2.062 15.242 7.092 1.00 95.25 220 ARG A O 1
ATOM 1758 N N . LYS A 1 221 ? 3.715 15.143 5.570 1.00 95.50 221 LYS A N 1
ATOM 1759 C CA . LYS A 1 221 ? 2.843 15.399 4.419 1.00 95.50 221 LYS A CA 1
ATOM 1760 C C . LYS A 1 221 ? 1.898 14.228 4.148 1.00 95.50 221 LYS A C 1
ATOM 1762 O O . LYS A 1 221 ? 0.726 14.479 3.863 1.00 95.50 221 LYS A O 1
ATOM 1767 N N . ILE A 1 222 ? 2.372 12.986 4.275 1.00 96.38 222 ILE A N 1
ATOM 1768 C CA . ILE A 1 222 ? 1.543 11.777 4.175 1.00 96.38 222 ILE A CA 1
ATOM 1769 C C . ILE A 1 222 ? 0.428 11.835 5.221 1.00 96.38 222 ILE A C 1
ATOM 1771 O O . ILE A 1 222 ? -0.741 11.787 4.852 1.00 96.38 222 ILE A O 1
ATOM 1775 N N . VAL A 1 223 ? 0.765 12.032 6.501 1.00 95.50 223 VAL A N 1
ATOM 1776 C CA . VAL A 1 223 ? -0.222 12.076 7.593 1.00 95.50 223 VAL A CA 1
ATOM 1777 C C . VAL A 1 223 ? -1.207 13.229 7.411 1.00 95.50 223 VAL A C 1
ATOM 1779 O O . VAL A 1 223 ? -2.413 13.017 7.487 1.00 95.50 223 VAL A O 1
ATOM 1782 N N . ALA A 1 224 ? -0.732 14.432 7.079 1.00 94.25 224 ALA A N 1
ATOM 1783 C CA . ALA A 1 224 ? -1.611 15.572 6.819 1.00 94.25 224 ALA A CA 1
ATOM 1784 C C . ALA A 1 224 ? -2.587 15.318 5.654 1.00 94.25 224 ALA A C 1
ATOM 1786 O O . ALA A 1 224 ? -3.721 15.799 5.683 1.00 94.25 224 ALA A O 1
ATOM 1787 N N . SER A 1 225 ? -2.156 14.570 4.635 1.00 93.69 225 SER A N 1
ATOM 1788 C CA . SER A 1 225 ? -2.998 14.207 3.488 1.00 93.69 225 SER A CA 1
ATOM 1789 C C . SER A 1 225 ? -3.973 13.080 3.842 1.00 93.69 225 SER A C 1
ATOM 1791 O O . SER A 1 225 ? -5.145 13.166 3.488 1.00 93.69 225 SER A O 1
ATOM 1793 N N . LEU A 1 226 ? -3.526 12.078 4.607 1.00 94.62 226 LEU A N 1
ATOM 1794 C CA . LEU A 1 226 ? -4.344 10.968 5.098 1.00 94.62 226 LEU A CA 1
ATOM 1795 C C . LEU A 1 226 ? -5.484 11.456 6.002 1.00 94.62 226 LEU A C 1
ATOM 1797 O O . LEU A 1 226 ? -6.624 11.025 5.842 1.00 94.62 226 LEU A O 1
ATOM 1801 N N . MET A 1 227 ? -5.214 12.396 6.912 1.00 91.50 227 MET A N 1
ATOM 1802 C CA . MET A 1 227 ? -6.244 12.922 7.819 1.00 91.50 227 MET A CA 1
ATOM 1803 C C . MET A 1 227 ? -7.364 13.646 7.061 1.00 91.50 227 MET A C 1
ATOM 1805 O O . MET A 1 227 ? -8.536 13.495 7.405 1.00 91.50 227 MET A O 1
ATOM 1809 N N . LYS A 1 228 ? -7.017 14.346 5.973 1.00 90.69 228 LYS A N 1
ATOM 1810 C CA . LYS A 1 228 ? -7.963 15.025 5.069 1.00 90.69 228 LYS A CA 1
ATOM 1811 C C . LYS A 1 228 ? -8.604 14.098 4.033 1.00 90.69 228 LYS A C 1
ATOM 1813 O O . LYS A 1 228 ? -9.488 14.530 3.298 1.00 90.69 228 LYS A O 1
ATOM 1818 N N . TYR A 1 229 ? -8.154 12.849 3.939 1.00 89.38 229 TYR A N 1
ATOM 1819 C CA . TYR A 1 229 ? -8.666 11.896 2.967 1.00 89.38 229 TYR A CA 1
ATOM 1820 C C . TYR A 1 229 ? -10.104 11.508 3.327 1.00 89.38 229 TYR A C 1
ATOM 1822 O O . TYR A 1 229 ? -10.391 11.166 4.476 1.00 89.38 229 TYR A O 1
ATOM 1830 N N . SER A 1 230 ? -11.002 11.592 2.347 1.00 81.94 230 SER A N 1
ATOM 1831 C CA . SER A 1 230 ? -12.444 11.345 2.505 1.00 81.94 230 SER A CA 1
ATOM 1832 C C . SER A 1 230 ? -12.980 10.257 1.573 1.00 81.94 230 SER A C 1
ATOM 1834 O O . SER A 1 230 ? -14.175 9.973 1.572 1.00 81.94 230 SER A O 1
ATOM 1836 N N . LYS A 1 231 ? -12.117 9.655 0.748 1.00 77.81 231 LYS A N 1
ATOM 1837 C CA . LYS A 1 231 ? -12.526 8.607 -0.192 1.00 77.81 231 LYS A CA 1
ATOM 1838 C C . LYS A 1 231 ? -12.737 7.272 0.532 1.00 77.81 231 LYS A C 1
ATOM 1840 O O . LYS A 1 231 ? -12.124 7.056 1.583 1.00 77.81 231 LYS A O 1
ATOM 1845 N N . PRO A 1 232 ? -13.525 6.349 -0.057 1.00 72.31 232 PRO A N 1
ATOM 1846 C CA . PRO A 1 232 ? -13.560 4.960 0.396 1.00 72.31 232 PRO A CA 1
ATOM 1847 C C . PRO A 1 232 ? -12.133 4.402 0.517 1.00 72.31 232 PRO A C 1
ATOM 1849 O O . PRO A 1 232 ? -11.254 4.788 -0.261 1.00 72.31 232 PRO A O 1
ATOM 1852 N N . LYS A 1 233 ? -11.923 3.496 1.482 1.00 83.31 233 LYS A N 1
ATOM 1853 C CA . LYS A 1 233 ? -10.625 2.898 1.872 1.00 83.31 233 LYS A CA 1
ATOM 1854 C C . LYS A 1 233 ? -9.719 3.741 2.781 1.00 83.31 233 LYS A C 1
ATOM 1856 O O . LYS A 1 233 ? -8.533 3.444 2.911 1.00 83.31 233 LYS A O 1
ATOM 1861 N N . LYS A 1 234 ? -10.237 4.784 3.444 1.00 90.81 234 LYS A N 1
ATOM 1862 C CA . LYS A 1 234 ? -9.457 5.515 4.463 1.00 90.81 234 LYS A CA 1
ATOM 1863 C C . LYS A 1 234 ? -8.968 4.590 5.585 1.00 90.81 234 LYS A C 1
ATOM 1865 O O . LYS A 1 234 ? -7.808 4.692 5.967 1.00 90.81 234 LYS A O 1
ATOM 1870 N N . HIS A 1 235 ? -9.818 3.681 6.063 1.00 91.69 235 HIS A N 1
ATOM 1871 C CA . HIS A 1 235 ? -9.459 2.686 7.077 1.00 91.69 235 HIS A CA 1
ATOM 1872 C C . HIS A 1 235 ? -8.336 1.744 6.610 1.00 91.69 235 HIS A C 1
ATOM 1874 O O . HIS A 1 235 ? -7.397 1.530 7.368 1.00 91.69 235 HIS A O 1
ATOM 1880 N N . ASP A 1 236 ? -8.361 1.270 5.355 1.00 92.44 236 ASP A N 1
ATOM 1881 C CA . ASP A 1 236 ? -7.291 0.424 4.793 1.00 92.44 236 ASP A CA 1
ATOM 1882 C C . ASP A 1 236 ? -5.946 1.158 4.798 1.00 92.44 236 ASP A C 1
ATOM 1884 O O . ASP A 1 236 ? -4.911 0.611 5.174 1.00 92.44 236 ASP A O 1
ATOM 1888 N N . LEU A 1 237 ? -5.962 2.425 4.374 1.00 94.25 237 LEU A N 1
ATOM 1889 C CA . LEU A 1 237 ? -4.773 3.272 4.339 1.00 94.25 237 LEU A CA 1
ATOM 1890 C C . LEU A 1 237 ? -4.275 3.599 5.746 1.00 94.25 237 LEU A C 1
ATOM 1892 O O . LEU A 1 237 ? -3.069 3.634 5.968 1.00 94.25 237 LEU A O 1
ATOM 1896 N N . LEU A 1 238 ? -5.183 3.831 6.694 1.00 94.94 238 LEU A N 1
ATOM 1897 C CA . LEU A 1 238 ? -4.835 4.053 8.092 1.00 94.94 238 LEU A CA 1
ATOM 1898 C C . LEU A 1 238 ? -4.173 2.810 8.694 1.00 94.94 238 LEU A C 1
ATOM 1900 O O . LEU A 1 238 ? -3.107 2.942 9.289 1.00 94.94 238 LEU A O 1
ATOM 1904 N N . ALA A 1 239 ? -4.754 1.626 8.477 1.00 94.25 239 ALA A N 1
ATOM 1905 C CA . ALA A 1 239 ? -4.203 0.348 8.918 1.00 94.25 239 ALA A CA 1
ATOM 1906 C C . ALA A 1 239 ? -2.788 0.129 8.357 1.00 94.25 239 ALA A C 1
ATOM 1908 O O . ALA A 1 239 ? -1.837 -0.055 9.111 1.00 94.25 239 ALA A O 1
ATOM 1909 N N . GLN A 1 240 ? -2.618 0.268 7.038 1.00 94.94 240 GLN A N 1
ATOM 1910 C CA . GLN A 1 240 ? -1.315 0.125 6.380 1.00 94.94 240 GLN A CA 1
ATOM 1911 C C . GLN A 1 240 ? -0.286 1.156 6.856 1.00 94.94 240 GLN A C 1
ATOM 1913 O O . GLN A 1 240 ? 0.879 0.822 7.066 1.00 94.94 240 GLN A O 1
ATOM 1918 N N . ALA A 1 241 ? -0.691 2.415 7.034 1.00 95.56 241 ALA A N 1
ATOM 1919 C CA . ALA A 1 241 ? 0.213 3.454 7.509 1.00 95.56 241 ALA A CA 1
ATOM 1920 C C . ALA A 1 241 ? 0.669 3.192 8.948 1.00 95.56 241 ALA A C 1
ATOM 1922 O O . ALA A 1 241 ? 1.804 3.510 9.294 1.00 95.56 241 ALA A O 1
ATOM 1923 N N . PHE A 1 242 ? -0.183 2.593 9.778 1.00 93.00 242 PHE A N 1
ATOM 1924 C CA . PHE A 1 242 ? 0.162 2.266 11.155 1.00 93.00 242 PHE A CA 1
ATOM 1925 C C . PHE A 1 242 ? 1.190 1.132 11.261 1.00 93.00 242 PHE A C 1
ATOM 1927 O O . PHE A 1 242 ? 1.927 1.071 12.242 1.00 93.00 242 PHE A O 1
ATOM 1934 N N . GLU A 1 243 ? 1.334 0.291 10.237 1.00 91.06 243 GLU A N 1
ATOM 1935 C CA . GLU A 1 243 ? 2.407 -0.709 10.151 1.00 91.06 243 GLU A CA 1
ATOM 1936 C C . GLU A 1 243 ? 3.785 -0.109 9.826 1.00 91.06 243 GLU A C 1
ATOM 1938 O O . GLU A 1 243 ? 4.816 -0.764 9.985 1.00 91.06 243 GLU A O 1
ATOM 1943 N N . ILE A 1 244 ? 3.843 1.163 9.422 1.00 93.81 244 ILE A N 1
ATOM 1944 C CA . ILE A 1 244 ? 5.092 1.857 9.100 1.00 93.81 244 ILE A CA 1
ATOM 1945 C C . ILE A 1 244 ? 5.530 2.692 10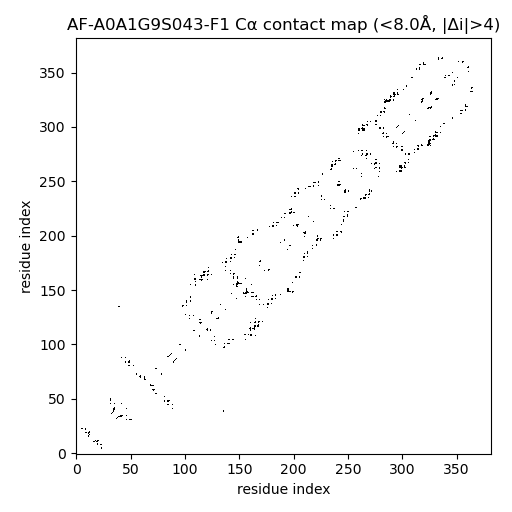.320 1.00 93.81 244 ILE A C 1
ATOM 1947 O O . ILE A 1 244 ? 4.860 3.677 10.636 1.00 93.81 244 ILE A O 1
ATOM 1951 N N . PRO A 1 245 ? 6.667 2.386 10.989 1.00 92.94 245 PRO A N 1
ATOM 1952 C CA . PRO A 1 245 ? 7.031 2.993 12.278 1.00 92.94 245 PRO A CA 1
ATOM 1953 C C . PRO A 1 245 ? 7.031 4.529 12.298 1.00 92.94 245 PRO A C 1
ATOM 1955 O O . PRO A 1 245 ? 6.380 5.139 13.142 1.00 92.94 245 PRO A O 1
ATOM 1958 N N . ILE A 1 246 ? 7.674 5.168 11.313 1.00 95.31 246 ILE A N 1
ATOM 1959 C CA . ILE A 1 246 ? 7.731 6.638 11.228 1.00 95.31 246 ILE A CA 1
ATOM 1960 C C . ILE A 1 246 ? 6.349 7.275 11.011 1.00 95.31 246 ILE A C 1
ATOM 1962 O O . ILE A 1 246 ? 6.099 8.399 11.446 1.00 95.31 246 ILE A O 1
ATOM 1966 N N . LEU A 1 247 ? 5.429 6.573 10.340 1.00 96.12 247 LEU A N 1
ATOM 1967 C CA . LEU A 1 247 ? 4.061 7.052 10.155 1.00 96.12 247 LEU A CA 1
ATOM 1968 C C . LEU A 1 247 ? 3.235 6.820 11.421 1.00 96.12 247 LEU A C 1
ATOM 1970 O O . LEU A 1 247 ? 2.512 7.725 11.824 1.00 96.12 247 LEU A O 1
ATOM 1974 N N . ARG A 1 248 ? 3.390 5.670 12.087 1.00 93.06 248 ARG A N 1
ATOM 1975 C CA . ARG A 1 248 ? 2.739 5.345 13.366 1.00 93.06 248 ARG A CA 1
ATOM 1976 C C . ARG A 1 248 ? 2.961 6.433 14.412 1.00 93.06 248 ARG A C 1
ATOM 1978 O O . ARG A 1 248 ? 1.994 6.967 14.950 1.00 93.06 248 ARG A O 1
ATOM 1985 N N . GLU A 1 249 ? 4.216 6.818 14.636 1.00 92.88 249 GLU A N 1
ATOM 1986 C CA . GLU A 1 249 ? 4.589 7.873 15.591 1.00 92.88 249 GLU A CA 1
ATOM 1987 C C . GLU A 1 249 ? 3.932 9.224 15.269 1.00 92.88 249 GLU A C 1
ATOM 1989 O O . GLU A 1 249 ? 3.629 10.016 16.161 1.00 92.88 249 GLU A O 1
ATOM 1994 N N . ARG A 1 250 ? 3.675 9.495 13.984 1.00 93.88 250 ARG A N 1
ATOM 1995 C CA . ARG A 1 250 ? 3.047 10.737 13.514 1.00 93.88 250 ARG A CA 1
ATOM 1996 C C . ARG A 1 250 ? 1.525 10.673 13.474 1.00 93.88 250 ARG A C 1
ATOM 1998 O O . ARG A 1 250 ? 0.871 11.711 13.586 1.00 93.88 250 ARG A O 1
ATOM 2005 N N . ILE A 1 251 ? 0.956 9.485 13.326 1.00 94.06 251 ILE A N 1
ATOM 2006 C CA . ILE A 1 251 ? -0.488 9.255 13.326 1.00 94.06 251 ILE A CA 1
ATOM 2007 C C . ILE A 1 251 ? -1.027 9.251 14.752 1.00 94.06 251 ILE A C 1
ATOM 2009 O O . ILE A 1 251 ? -2.067 9.862 14.977 1.00 94.06 251 ILE A O 1
ATOM 2013 N N . ALA A 1 252 ? -0.322 8.637 15.710 1.00 90.50 252 ALA A N 1
ATOM 2014 C CA . ALA A 1 252 ? -0.811 8.450 17.078 1.00 90.50 252 ALA A CA 1
ATOM 2015 C C . ALA A 1 252 ? -1.341 9.744 17.746 1.00 90.50 252 ALA A C 1
ATOM 2017 O O . ALA A 1 252 ? -2.466 9.721 18.243 1.00 90.50 252 ALA A O 1
ATOM 2018 N N . PRO A 1 253 ? -0.654 10.907 17.671 1.00 90.56 253 PRO A N 1
ATOM 2019 C CA . PRO A 1 253 ? -1.168 12.163 18.236 1.00 90.56 253 PRO A CA 1
ATOM 2020 C C . PRO A 1 253 ? -2.420 12.711 17.531 1.00 90.56 253 PRO A C 1
ATOM 2022 O O . PRO A 1 253 ? -3.146 13.528 18.089 1.00 90.56 253 PRO A O 1
ATOM 2025 N N . ASN A 1 254 ? -2.661 12.295 16.287 1.00 89.88 254 ASN A N 1
ATOM 2026 C CA . ASN A 1 254 ? -3.749 12.772 15.438 1.00 89.88 254 ASN A CA 1
ATOM 2027 C C . ASN A 1 254 ? -4.944 11.809 15.402 1.00 89.88 254 ASN A C 1
ATOM 2029 O O . ASN A 1 254 ? -5.956 12.141 14.785 1.00 89.88 254 ASN A O 1
ATOM 2033 N N . LEU A 1 255 ? -4.869 10.649 16.071 1.00 89.44 255 LEU A N 1
ATOM 2034 C CA . LEU A 1 255 ? -5.957 9.666 16.092 1.00 89.44 255 LEU A CA 1
ATOM 2035 C C . LEU A 1 255 ? -7.267 10.270 16.597 1.00 89.44 255 LEU A C 1
ATOM 2037 O O . LEU A 1 255 ? -8.318 9.898 16.094 1.00 89.44 255 LEU A O 1
ATOM 2041 N N . GLY A 1 256 ? -7.204 11.280 17.475 1.00 86.81 256 GLY A N 1
ATOM 2042 C CA . GLY A 1 256 ? -8.341 12.093 17.915 1.00 86.81 256 GLY A CA 1
ATOM 2043 C C . GLY A 1 256 ? -9.202 12.694 16.788 1.00 86.81 256 GLY A C 1
ATOM 2044 O O . GLY A 1 256 ? -10.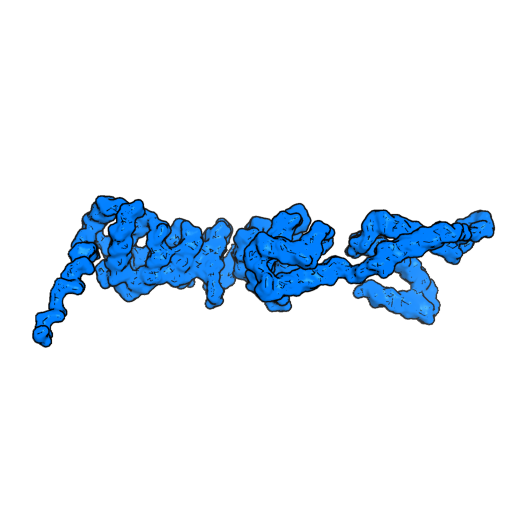387 12.914 17.011 1.00 86.81 256 GLY A O 1
ATOM 2045 N N . GLN A 1 257 ? -8.646 12.907 15.592 1.00 89.00 257 GLN A N 1
ATOM 2046 C CA . GLN A 1 257 ? -9.338 13.474 14.423 1.00 89.00 257 GLN A CA 1
ATOM 2047 C C . GLN A 1 257 ? -9.958 12.409 13.501 1.00 89.00 257 GLN A C 1
ATOM 2049 O O . GLN A 1 257 ? -10.702 12.745 12.581 1.00 89.00 257 GLN A O 1
ATOM 2054 N N . VAL A 1 258 ? -9.635 11.130 13.710 1.00 91.25 258 VAL A N 1
ATOM 2055 C CA . VAL A 1 258 ? -10.172 10.013 12.922 1.00 91.25 258 VAL A CA 1
ATOM 2056 C C . VAL A 1 258 ? -11.581 9.690 13.409 1.00 91.25 258 VAL A C 1
ATOM 2058 O O . VAL A 1 258 ? -11.837 9.730 14.616 1.00 91.25 258 VAL A O 1
ATOM 2061 N N . THR A 1 259 ? -12.493 9.376 12.486 1.00 92.12 259 THR A N 1
ATOM 2062 C CA . THR A 1 259 ? -13.858 8.967 12.841 1.00 92.12 259 THR A CA 1
ATOM 2063 C C . THR A 1 259 ? -13.848 7.628 13.571 1.00 92.12 259 THR A C 1
ATOM 2065 O O . THR A 1 259 ? -12.928 6.826 13.416 1.00 92.12 259 THR A O 1
ATOM 2068 N N . ASP A 1 260 ? -14.877 7.382 14.371 1.00 93.12 260 ASP A N 1
ATOM 2069 C CA . ASP A 1 260 ? -14.988 6.146 15.139 1.00 93.12 260 ASP A CA 1
ATOM 2070 C C . ASP A 1 260 ? -15.129 4.914 14.227 1.00 93.12 260 ASP A C 1
ATOM 2072 O O . ASP A 1 260 ? -14.420 3.930 14.415 1.00 93.12 260 ASP A O 1
ATOM 2076 N N . ALA A 1 261 ? -15.906 5.017 13.145 1.00 91.88 261 ALA A N 1
ATOM 2077 C CA . ALA A 1 261 ? -16.017 3.958 12.140 1.00 91.88 261 ALA A CA 1
ATOM 2078 C C . ALA A 1 261 ? -14.685 3.661 11.422 1.00 91.88 261 ALA A C 1
ATOM 2080 O O . ALA A 1 261 ? -14.308 2.498 11.280 1.00 91.88 261 ALA A O 1
ATOM 2081 N N . ASP A 1 262 ? -13.944 4.692 10.989 1.00 92.31 262 ASP A N 1
ATOM 2082 C CA . ASP A 1 262 ? -12.648 4.481 10.327 1.00 92.31 262 ASP A CA 1
ATOM 2083 C C . ASP A 1 262 ? -11.625 3.856 11.280 1.00 92.31 262 ASP A C 1
ATOM 2085 O O . ASP A 1 262 ? -10.847 2.998 10.864 1.00 92.31 262 ASP A O 1
ATOM 2089 N N . LEU A 1 263 ? -11.615 4.285 12.547 1.00 93.25 263 LEU A N 1
ATOM 2090 C CA . LEU A 1 263 ? -10.699 3.762 13.555 1.00 93.25 263 LEU A CA 1
ATOM 2091 C C . LEU A 1 263 ? -11.014 2.300 13.891 1.00 93.25 263 LEU A C 1
ATOM 2093 O O . LEU A 1 263 ? -10.086 1.498 13.932 1.00 93.25 263 LEU A O 1
ATOM 2097 N N . GLY A 1 264 ? -12.289 1.949 14.092 1.00 92.75 264 GLY A N 1
ATOM 2098 C CA . GLY A 1 264 ? -12.707 0.580 14.408 1.00 92.75 264 GLY A CA 1
ATOM 2099 C C . GLY A 1 264 ? -12.326 -0.405 13.305 1.00 92.75 264 GLY A C 1
ATOM 2100 O O . GLY A 1 264 ? -11.664 -1.409 13.568 1.00 9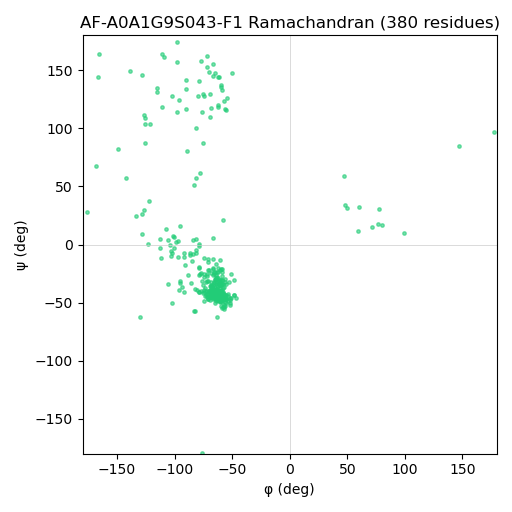2.75 264 GLY A O 1
ATOM 2101 N N . ILE A 1 265 ? -12.642 -0.074 12.047 1.00 92.56 265 ILE A N 1
ATOM 2102 C CA . ILE A 1 265 ? -12.284 -0.917 10.896 1.00 92.56 265 ILE A CA 1
ATOM 2103 C C . ILE A 1 265 ? -10.760 -0.994 10.729 1.00 92.56 265 ILE A C 1
ATOM 2105 O O . ILE A 1 265 ? -10.217 -2.080 10.534 1.00 92.56 265 ILE A O 1
ATOM 2109 N N . ALA A 1 266 ? -10.041 0.131 10.832 1.00 93.69 266 ALA A N 1
ATOM 2110 C CA . ALA A 1 266 ? -8.584 0.131 10.689 1.00 93.69 266 ALA A CA 1
ATOM 2111 C C . ALA A 1 266 ? -7.886 -0.691 11.783 1.00 93.69 266 ALA A C 1
ATOM 2113 O O . ALA A 1 266 ? -6.941 -1.422 11.490 1.00 93.69 266 ALA A O 1
ATOM 2114 N N . ALA A 1 267 ? -8.351 -0.588 13.030 1.00 93.25 267 ALA A N 1
ATOM 2115 C CA . ALA A 1 267 ? -7.833 -1.359 14.153 1.00 93.25 267 ALA A CA 1
ATOM 2116 C C . ALA A 1 267 ? -8.078 -2.866 13.965 1.00 93.25 267 ALA A C 1
ATOM 2118 O O . ALA A 1 267 ? -7.168 -3.655 14.215 1.00 93.25 267 ALA A O 1
ATOM 2119 N N . ALA A 1 268 ? -9.250 -3.256 13.451 1.00 92.00 268 ALA A N 1
ATOM 2120 C CA . ALA A 1 268 ? -9.576 -4.650 13.155 1.00 92.00 268 ALA A CA 1
ATOM 2121 C C . ALA A 1 268 ? -8.696 -5.220 12.028 1.00 92.00 268 ALA A C 1
ATOM 2123 O O . ALA A 1 268 ? -8.196 -6.337 12.135 1.00 92.00 268 ALA A O 1
ATOM 2124 N N . LEU A 1 269 ? -8.462 -4.437 10.968 1.00 91.12 269 LEU A N 1
ATOM 2125 C CA . LEU A 1 269 ? -7.618 -4.839 9.838 1.00 91.12 269 LEU A CA 1
ATOM 2126 C C . LEU A 1 269 ? -6.139 -4.957 10.215 1.00 91.12 269 LEU A C 1
ATOM 2128 O O . LEU A 1 269 ? -5.481 -5.913 9.814 1.00 91.12 269 LEU A O 1
ATOM 2132 N N . ALA A 1 270 ? -5.610 -3.984 10.959 1.00 88.12 270 ALA A N 1
ATOM 2133 C CA . ALA A 1 270 ? -4.205 -3.978 11.364 1.00 88.12 270 ALA A CA 1
ATOM 2134 C C . ALA A 1 270 ? -3.915 -4.951 12.516 1.00 88.12 270 ALA A C 1
ATOM 2136 O O . ALA A 1 270 ? -2.767 -5.338 12.704 1.00 88.12 270 ALA A O 1
ATOM 2137 N N . GLN A 1 271 ? -4.929 -5.289 13.325 1.00 89.00 271 GLN A N 1
ATOM 2138 C CA . GLN A 1 271 ? -4.787 -6.026 14.590 1.00 89.00 271 GLN A CA 1
ATOM 2139 C C . GLN A 1 271 ? -3.705 -5.423 15.506 1.00 89.00 271 GLN A C 1
ATOM 2141 O O . GLN A 1 271 ? -3.015 -6.111 16.255 1.00 89.00 271 GLN A O 1
ATOM 2146 N N . SER A 1 272 ? -3.525 -4.104 15.419 1.00 84.44 272 SER A N 1
ATOM 2147 C CA . SER A 1 272 ? -2.428 -3.400 16.071 1.00 84.44 272 SER A CA 1
ATOM 2148 C C . SER A 1 272 ? -2.849 -2.963 17.468 1.00 84.44 272 SER A C 1
ATOM 2150 O O . SER A 1 272 ? -3.738 -2.116 17.597 1.00 84.44 272 SER A O 1
ATOM 2152 N N . LYS A 1 273 ? -2.184 -3.483 18.511 1.00 87.44 273 LYS A N 1
ATOM 2153 C CA . LYS A 1 273 ? -2.486 -3.147 19.915 1.00 87.44 273 LYS A CA 1
ATOM 2154 C C . LYS A 1 273 ? -2.646 -1.637 20.164 1.00 87.44 273 LYS A C 1
ATOM 2156 O O . LYS A 1 273 ? -3.682 -1.264 20.695 1.00 87.44 273 LYS A O 1
ATOM 2161 N N . PRO A 1 274 ? -1.774 -0.733 19.672 1.00 87.88 274 PRO A N 1
ATOM 2162 C CA . PRO A 1 274 ? -1.953 0.698 19.927 1.00 87.88 274 PRO A CA 1
ATOM 2163 C C . PRO A 1 274 ? -3.198 1.322 19.265 1.00 87.88 274 PRO A C 1
ATOM 2165 O O . PRO A 1 274 ? -3.713 2.325 19.760 1.00 87.88 274 PRO A O 1
ATOM 2168 N N . LEU A 1 275 ? -3.694 0.769 18.148 1.00 91.56 275 LEU A N 1
ATOM 2169 C CA . LEU A 1 275 ? -4.965 1.209 17.556 1.00 91.56 275 LEU A CA 1
ATOM 2170 C C . LEU A 1 275 ? -6.155 0.698 18.370 1.00 91.56 275 LEU A C 1
ATOM 2172 O O . LEU A 1 275 ? -7.101 1.453 18.599 1.00 91.56 275 LEU A O 1
ATOM 2176 N N . VAL A 1 276 ? -6.083 -0.555 18.829 1.00 93.88 276 VAL A N 1
ATOM 2177 C CA . VAL A 1 276 ? -7.093 -1.158 19.707 1.00 93.88 276 VAL A CA 1
ATOM 2178 C C . VAL A 1 276 ? -7.159 -0.401 21.035 1.00 93.88 276 VAL A C 1
ATOM 2180 O O . VAL A 1 276 ? -8.242 0.034 21.417 1.00 93.88 276 VAL A O 1
ATOM 2183 N N . ASP A 1 277 ? -6.015 -0.125 21.667 1.00 92.88 277 ASP A N 1
ATOM 2184 C CA . ASP A 1 277 ? -5.901 0.688 22.882 1.00 92.88 277 ASP A CA 1
ATOM 2185 C C . ASP A 1 277 ? -6.609 2.036 22.707 1.00 92.88 277 ASP A C 1
ATOM 2187 O O . ASP A 1 277 ? -7.412 2.451 23.542 1.00 92.88 277 ASP A O 1
ATOM 2191 N N . HIS A 1 278 ? -6.357 2.727 21.592 1.00 92.12 278 HIS A N 1
ATOM 2192 C CA . HIS A 1 278 ? -6.970 4.025 21.332 1.00 92.12 278 HIS A CA 1
ATOM 2193 C C . HIS A 1 278 ? -8.489 3.927 21.097 1.00 92.12 278 HIS A C 1
ATOM 2195 O O . HIS A 1 278 ? -9.237 4.805 21.538 1.00 92.12 278 HIS A O 1
ATOM 2201 N N . ALA A 1 279 ? -8.965 2.878 20.420 1.00 94.56 279 ALA A N 1
ATOM 2202 C CA . ALA A 1 279 ? -10.395 2.626 20.227 1.00 94.56 279 ALA A CA 1
ATOM 2203 C C . ALA A 1 279 ? -11.102 2.342 21.564 1.00 94.56 279 ALA A C 1
ATOM 2205 O O . ALA A 1 279 ? -12.122 2.961 21.877 1.00 94.56 279 ALA A O 1
ATOM 2206 N N . VAL A 1 280 ? -10.503 1.487 22.394 1.00 95.69 280 VAL A N 1
ATOM 2207 C CA . VAL A 1 280 ? -10.970 1.143 23.744 1.00 95.69 280 VAL A CA 1
ATOM 2208 C C . VAL A 1 280 ? -11.039 2.385 24.628 1.00 95.69 280 VAL A C 1
ATOM 2210 O O . VAL A 1 280 ? -12.074 2.663 25.230 1.00 95.69 280 VAL A O 1
ATOM 2213 N N . GLN A 1 281 ? -9.983 3.201 24.638 1.00 94.62 281 GLN A N 1
ATOM 2214 C CA . GLN A 1 281 ? -9.929 4.448 25.407 1.00 94.62 281 GLN A CA 1
ATOM 2215 C C . GLN A 1 281 ? -10.979 5.478 24.971 1.00 94.62 281 GLN A C 1
ATOM 2217 O O . GLN A 1 281 ? -11.411 6.298 25.779 1.00 94.62 281 GLN A O 1
ATOM 2222 N N . ARG A 1 282 ? -11.402 5.471 23.701 1.00 94.69 282 ARG A N 1
ATOM 2223 C CA . ARG A 1 282 ? -12.491 6.336 23.221 1.00 94.69 282 ARG A CA 1
ATOM 2224 C C . ARG A 1 282 ? -13.862 5.860 23.674 1.00 94.69 282 ARG A C 1
ATOM 2226 O O . ARG A 1 282 ? -14.706 6.698 24.007 1.00 94.69 282 ARG A O 1
ATOM 2233 N N . PHE A 1 283 ? -14.081 4.548 23.673 1.00 95.69 283 PHE A N 1
ATOM 2234 C CA . PHE A 1 283 ? -15.311 3.953 24.184 1.00 95.69 283 PHE A CA 1
ATOM 2235 C C . PHE A 1 283 ? -15.436 4.149 25.698 1.00 95.69 283 PHE A C 1
ATOM 2237 O O . PHE A 1 283 ? -16.453 4.656 26.161 1.00 95.69 283 PHE A O 1
ATOM 2244 N N . ALA A 1 284 ? -14.352 3.922 26.442 1.00 95.50 284 ALA A N 1
ATOM 2245 C CA . ALA A 1 284 ? -14.238 4.171 27.883 1.00 95.50 284 ALA A CA 1
ATOM 2246 C C . ALA A 1 284 ? -14.301 5.663 28.283 1.00 95.50 284 ALA A C 1
ATOM 2248 O O . ALA A 1 284 ? -14.093 6.005 29.438 1.00 95.50 284 ALA A O 1
ATOM 2249 N N . LYS A 1 285 ? -14.563 6.570 27.333 1.00 95.12 285 LYS A N 1
ATOM 2250 C CA . LYS A 1 285 ? -14.799 8.009 27.552 1.00 95.12 285 LYS A CA 1
ATOM 2251 C C . LYS A 1 285 ? -16.099 8.467 26.885 1.00 95.12 285 LYS A C 1
ATOM 2253 O O . LYS A 1 285 ? -16.205 9.616 26.441 1.00 95.12 285 LYS A O 1
ATOM 2258 N N . ALA A 1 286 ? -17.054 7.553 26.710 1.00 95.38 286 ALA A N 1
ATOM 2259 C CA . ALA A 1 286 ? -18.371 7.870 26.177 1.00 95.38 286 ALA A CA 1
ATOM 2260 C C . ALA A 1 286 ? -19.090 8.892 27.071 1.00 95.38 286 ALA A C 1
ATOM 2262 O O . ALA A 1 286 ? -19.068 8.785 28.294 1.00 95.38 286 ALA A O 1
ATOM 2263 N N . ARG A 1 287 ? -19.707 9.900 26.444 1.00 93.44 287 ARG A N 1
ATOM 2264 C CA . ARG A 1 287 ? -20.278 11.079 27.132 1.00 93.44 287 ARG A CA 1
ATOM 2265 C C . ARG A 1 287 ? -21.802 11.068 27.253 1.00 93.44 287 ARG A C 1
ATOM 2267 O O . ARG A 1 287 ? -22.388 12.071 27.639 1.00 93.44 287 ARG A O 1
ATOM 2274 N N . SER A 1 288 ? -22.439 10.028 26.728 1.00 95.06 288 SER A N 1
ATOM 2275 C CA . SER A 1 288 ? -23.876 9.784 26.832 1.00 95.06 288 SER A CA 1
ATOM 2276 C C . SER A 1 288 ? -24.164 8.346 26.415 1.00 95.06 288 SER A C 1
ATOM 2278 O O . SER A 1 288 ? -23.362 7.735 25.706 1.00 95.06 288 SER A O 1
ATOM 2280 N N . TRP A 1 289 ? -25.345 7.826 26.748 1.00 94.88 289 TRP A N 1
ATOM 2281 C CA . TRP A 1 289 ? -25.755 6.491 26.299 1.00 94.88 289 TRP A CA 1
ATOM 2282 C C . TRP A 1 289 ? -25.857 6.378 24.772 1.00 94.88 289 TRP A C 1
ATOM 2284 O O . TRP A 1 289 ? -25.536 5.332 24.216 1.00 94.88 289 TRP A O 1
ATOM 2294 N N . ILE A 1 290 ? -26.253 7.452 24.077 1.00 94.81 290 ILE A N 1
ATOM 2295 C CA . ILE A 1 290 ? -26.307 7.485 22.605 1.00 94.81 290 ILE A CA 1
ATOM 2296 C C . ILE A 1 290 ? -24.892 7.379 22.020 1.00 94.81 290 ILE A C 1
ATOM 2298 O O . ILE A 1 290 ? -24.656 6.587 21.109 1.00 94.81 290 ILE A O 1
ATOM 2302 N N . ASP A 1 291 ? -23.949 8.143 22.574 1.00 95.19 291 ASP A N 1
ATOM 2303 C CA . ASP A 1 291 ? -22.534 8.109 22.188 1.00 95.19 291 ASP A CA 1
ATOM 2304 C C . ASP A 1 291 ? -21.915 6.731 22.467 1.00 95.19 291 ASP A C 1
ATOM 2306 O O . ASP A 1 291 ? -21.263 6.159 21.596 1.00 95.19 291 ASP A O 1
ATOM 2310 N N . ALA A 1 292 ? -22.189 6.147 23.637 1.00 95.75 292 ALA A N 1
ATOM 2311 C CA . ALA A 1 292 ? -21.761 4.796 23.988 1.00 95.75 292 ALA A CA 1
ATOM 2312 C C . ALA A 1 292 ? -22.299 3.754 22.996 1.00 95.75 292 ALA A C 1
ATOM 2314 O O . ALA A 1 292 ? -21.523 2.975 22.451 1.00 95.75 292 ALA A O 1
ATOM 2315 N N . ASN A 1 293 ? -23.599 3.774 22.687 1.00 96.38 293 ASN A N 1
ATOM 2316 C CA . ASN A 1 293 ? -24.193 2.849 21.717 1.00 96.38 293 ASN A CA 1
ATOM 2317 C C . ASN A 1 293 ? -23.542 2.988 20.331 1.00 96.38 293 ASN A C 1
ATOM 2319 O O . ASN A 1 293 ? -23.140 1.992 19.735 1.00 96.38 293 ASN A O 1
ATOM 2323 N N . SER A 1 294 ? -23.373 4.220 19.840 1.00 96.25 294 SER A N 1
ATOM 2324 C CA . SER A 1 294 ? -22.726 4.477 18.548 1.00 96.25 294 SER A CA 1
ATOM 2325 C C . SER A 1 294 ? -21.277 3.982 18.521 1.00 96.25 294 SER A C 1
ATOM 2327 O O . SER A 1 294 ? -20.851 3.346 17.555 1.00 96.25 294 SER A O 1
ATOM 2329 N N . LYS A 1 295 ? -20.501 4.263 19.572 1.00 96.56 295 LYS A N 1
ATOM 2330 C CA . LYS A 1 295 ? -19.106 3.824 19.688 1.00 96.56 295 LYS A CA 1
ATOM 2331 C C . LYS A 1 295 ? -18.993 2.316 19.829 1.00 96.56 295 LYS A C 1
ATOM 2333 O O . LYS A 1 295 ? -18.076 1.741 19.261 1.00 96.56 295 LYS A O 1
ATOM 2338 N N . PHE A 1 296 ? -19.909 1.662 20.532 1.00 96.38 296 PHE A N 1
ATOM 2339 C CA . PHE A 1 296 ? -19.915 0.208 20.593 1.00 96.38 296 PHE A CA 1
ATOM 2340 C C . PHE A 1 296 ? -20.041 -0.394 19.187 1.00 96.38 296 PHE A C 1
ATOM 2342 O O . PHE A 1 296 ? -19.156 -1.138 18.775 1.00 96.38 296 PHE A O 1
ATOM 2349 N N . GLU A 1 297 ? -21.064 -0.000 18.421 1.00 95.94 297 GLU A N 1
ATOM 2350 C CA . GLU A 1 297 ? -21.314 -0.543 17.076 1.00 95.94 297 GLU A CA 1
ATOM 2351 C C . GLU A 1 297 ? -20.175 -0.235 16.087 1.00 95.94 297 GLU A C 1
ATOM 2353 O O . GLU A 1 297 ? -19.825 -1.068 15.255 1.00 95.94 297 GLU A O 1
ATOM 2358 N N . THR A 1 298 ? -19.579 0.961 16.169 1.00 94.81 298 THR A N 1
ATOM 2359 C CA . THR A 1 298 ? -18.594 1.426 15.173 1.00 94.81 298 THR A CA 1
ATOM 2360 C C . THR A 1 298 ? -17.130 1.190 15.553 1.00 94.81 298 THR A C 1
ATOM 2362 O O . THR A 1 298 ? -16.317 0.975 14.656 1.00 94.81 298 THR A O 1
ATOM 2365 N N . LEU A 1 299 ? -16.777 1.216 16.846 1.00 94.06 299 LEU A N 1
ATOM 2366 C CA . LEU A 1 299 ? -15.407 1.000 17.335 1.00 94.06 299 LEU A CA 1
ATOM 2367 C C . LEU A 1 299 ? -15.195 -0.393 17.904 1.00 94.06 299 LEU A C 1
ATOM 2369 O O . LEU A 1 299 ? -14.199 -1.018 17.569 1.00 94.06 299 LEU A O 1
ATOM 2373 N N . ILE A 1 300 ? -16.061 -0.847 18.813 1.00 96.12 300 ILE A N 1
ATOM 2374 C CA . ILE A 1 300 ? -15.752 -1.999 19.675 1.00 96.12 300 ILE A CA 1
ATOM 2375 C C . ILE A 1 300 ? -16.223 -3.316 19.074 1.00 96.12 300 ILE A C 1
ATOM 2377 O O . ILE A 1 300 ? -15.481 -4.294 19.121 1.00 96.12 300 ILE A O 1
ATOM 2381 N N . LEU A 1 301 ? -17.41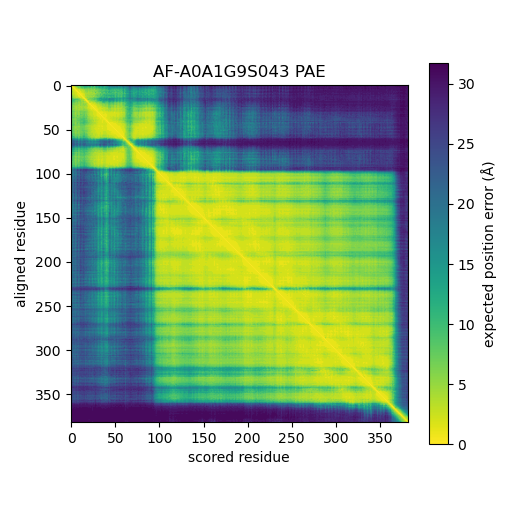1 -3.344 18.471 1.00 94.69 301 LEU A N 1
ATOM 2382 C CA . LEU A 1 301 ? -17.972 -4.542 17.853 1.00 94.69 301 LEU A CA 1
ATOM 2383 C C . LEU A 1 301 ? -17.025 -5.165 16.802 1.00 94.69 301 LEU A C 1
ATOM 2385 O O . LEU A 1 301 ? -16.798 -6.373 16.876 1.00 94.69 301 LEU A O 1
ATOM 2389 N N . PRO A 1 302 ? -16.370 -4.396 15.901 1.00 94.12 302 PRO A N 1
ATOM 2390 C CA . PRO A 1 302 ? -15.377 -4.952 14.974 1.00 94.12 302 PRO A CA 1
ATOM 2391 C C . PRO A 1 302 ? -14.125 -5.532 15.652 1.00 94.12 302 PRO A C 1
ATOM 2393 O O . PRO A 1 302 ? -13.366 -6.259 15.015 1.00 94.12 302 PRO A O 1
ATOM 2396 N N . LEU A 1 303 ? -13.875 -5.187 16.920 1.00 94.81 303 LEU A N 1
ATOM 2397 C CA . LEU A 1 303 ? -12.644 -5.507 17.641 1.00 94.81 303 LEU A CA 1
ATOM 2398 C C . LEU A 1 303 ? -12.776 -6.671 18.619 1.00 94.81 303 LEU A C 1
ATOM 2400 O O . LEU A 1 303 ? -11.746 -7.109 19.125 1.00 94.81 303 LEU A O 1
ATOM 2404 N N . LEU A 1 304 ? -13.976 -7.210 18.868 1.00 92.12 304 LEU A N 1
ATOM 2405 C CA . LEU A 1 304 ? -14.194 -8.290 19.848 1.00 92.12 304 LEU A CA 1
ATOM 2406 C C . LEU A 1 304 ? -13.193 -9.453 19.683 1.00 92.12 304 LEU A C 1
ATOM 2408 O O . LEU A 1 304 ? -12.566 -9.898 20.650 1.00 92.12 304 LEU A O 1
ATOM 2412 N N . GLY A 1 305 ? -12.938 -9.855 18.433 1.00 89.69 305 GLY A N 1
ATOM 2413 C CA . GLY A 1 305 ? -11.990 -10.919 18.088 1.00 89.69 305 GLY A CA 1
ATOM 2414 C C . GLY A 1 305 ? -10.528 -10.631 18.457 1.00 89.69 305 GLY A C 1
ATOM 2415 O O . GLY A 1 305 ? -9.772 -11.568 18.705 1.00 89.69 305 GLY A O 1
ATOM 2416 N N . VAL A 1 306 ? -10.128 -9.363 18.598 1.00 91.50 306 VAL A N 1
ATOM 2417 C CA . VAL A 1 306 ? -8.748 -8.940 18.918 1.00 91.50 306 VAL A CA 1
ATOM 2418 C C . VAL A 1 306 ? -8.600 -8.301 20.301 1.00 91.50 306 VAL A C 1
ATOM 2420 O O . VAL A 1 306 ? -7.485 -7.992 20.709 1.00 91.50 306 VAL A O 1
ATOM 2423 N N . LEU A 1 307 ? -9.690 -8.116 21.055 1.00 93.81 307 LEU A N 1
ATOM 2424 C CA . LEU A 1 307 ? -9.602 -7.595 22.422 1.00 93.81 307 LEU A CA 1
ATOM 2425 C C . LEU A 1 307 ? -8.799 -8.538 23.330 1.00 93.81 307 LEU A C 1
ATOM 2427 O O . LEU A 1 307 ? -8.899 -9.759 23.221 1.00 93.81 307 LEU A O 1
ATOM 2431 N N . GLU A 1 308 ? -8.039 -7.957 24.251 1.00 93.31 308 GLU A N 1
ATOM 2432 C CA . GLU A 1 308 ? -7.313 -8.640 25.315 1.00 93.31 308 GLU A CA 1
ATOM 2433 C C . GLU A 1 308 ? -7.974 -8.293 26.652 1.00 93.31 308 GLU A C 1
ATOM 2435 O O . GLU A 1 308 ? -8.715 -7.312 26.751 1.00 93.31 308 GLU A O 1
ATOM 2440 N N . PHE A 1 309 ? -7.686 -9.062 27.702 1.00 93.06 309 PHE A N 1
ATOM 2441 C CA . PHE A 1 309 ? -8.303 -8.832 29.011 1.00 93.06 309 PHE A CA 1
ATOM 2442 C C . PHE A 1 309 ? -8.017 -7.426 29.571 1.00 93.06 309 PHE A C 1
ATOM 2444 O O . PHE A 1 309 ? -8.891 -6.826 30.187 1.00 93.06 309 PHE A O 1
ATOM 2451 N N . GLU A 1 310 ? -6.835 -6.863 29.302 1.00 94.44 310 GLU A N 1
ATOM 2452 C CA . GLU A 1 310 ? -6.482 -5.486 29.689 1.00 94.44 310 GLU A CA 1
ATOM 2453 C C . GLU A 1 310 ? -7.465 -4.453 29.106 1.00 94.44 310 GLU A C 1
ATOM 2455 O O . GLU A 1 310 ? -7.839 -3.492 29.776 1.00 94.44 310 GLU A O 1
ATOM 2460 N N . HIS A 1 311 ? -7.945 -4.671 27.877 1.00 95.75 311 HIS A N 1
ATOM 2461 C CA . HIS A 1 311 ? -8.938 -3.799 27.250 1.00 95.75 311 HIS A CA 1
ATOM 2462 C C . HIS A 1 311 ? -10.305 -3.910 27.931 1.00 95.75 311 HIS A C 1
ATOM 2464 O O . HIS A 1 311 ? -10.992 -2.904 28.107 1.00 95.75 311 HIS A O 1
ATOM 2470 N N . ILE A 1 312 ? -10.694 -5.127 28.324 1.00 94.38 312 ILE A N 1
ATOM 2471 C CA . ILE A 1 312 ? -11.941 -5.377 29.058 1.00 94.38 312 ILE A CA 1
ATOM 2472 C C . ILE A 1 312 ? -11.893 -4.657 30.399 1.00 94.38 312 ILE A C 1
ATOM 2474 O O . ILE A 1 312 ? -12.830 -3.946 30.751 1.00 94.38 312 ILE A O 1
ATOM 2478 N N . GLU A 1 313 ? -10.776 -4.785 31.110 1.00 94.75 313 GLU A N 1
ATOM 2479 C CA . GLU A 1 313 ? -10.555 -4.131 32.392 1.00 94.75 313 GLU A CA 1
ATOM 2480 C C . GLU A 1 313 ? -10.713 -2.609 32.303 1.00 94.75 313 GLU A C 1
ATOM 2482 O O . GLU A 1 313 ? -11.403 -2.024 33.136 1.00 94.75 313 GLU A O 1
ATOM 2487 N N . ILE A 1 314 ? -10.164 -1.973 31.264 1.00 95.69 314 ILE A N 1
ATOM 2488 C CA . ILE A 1 314 ? -10.332 -0.530 31.032 1.00 95.69 314 ILE A CA 1
ATOM 2489 C C . ILE A 1 314 ? -11.814 -0.156 30.881 1.00 95.69 314 ILE A C 1
ATOM 2491 O O . ILE A 1 314 ? -12.269 0.803 31.502 1.00 95.69 314 ILE A O 1
ATOM 2495 N N . ILE A 1 315 ? -12.570 -0.898 30.068 1.00 95.38 315 ILE A N 1
ATOM 2496 C CA . ILE A 1 315 ? -13.980 -0.592 29.777 1.00 95.38 315 ILE A CA 1
ATOM 2497 C C . ILE A 1 315 ? -14.852 -0.811 31.015 1.00 95.38 315 ILE A C 1
ATOM 2499 O O . ILE A 1 315 ? -15.691 0.027 31.341 1.00 95.38 315 ILE A O 1
ATOM 2503 N N . VAL A 1 316 ? -14.651 -1.931 31.710 1.00 93.88 316 VAL A N 1
ATOM 2504 C CA . VAL A 1 316 ? -15.437 -2.303 32.890 1.00 93.88 316 VAL A CA 1
ATOM 2505 C C . VAL A 1 316 ? -15.174 -1.343 34.047 1.00 93.88 316 VAL A C 1
ATOM 2507 O O . VAL A 1 316 ? -16.127 -0.863 34.659 1.00 93.88 316 VAL A O 1
ATOM 2510 N N . ARG A 1 317 ? -13.907 -0.990 34.305 1.00 94.38 317 ARG A N 1
ATOM 2511 C CA . ARG A 1 317 ? -13.565 0.007 35.329 1.00 94.38 317 ARG A CA 1
ATOM 2512 C C . ARG A 1 317 ? -14.174 1.371 35.010 1.00 94.38 317 ARG A C 1
ATOM 2514 O O . ARG A 1 317 ? -14.748 1.971 35.909 1.00 94.38 317 ARG A O 1
ATOM 2521 N N . ALA A 1 318 ? -14.129 1.807 33.747 1.00 93.31 318 ALA A N 1
ATOM 2522 C CA . ALA A 1 318 ? -14.721 3.081 33.331 1.00 93.31 318 ALA A CA 1
ATOM 2523 C C . ALA A 1 318 ? -16.252 3.131 33.495 1.00 93.31 318 ALA A C 1
ATOM 2525 O O . ALA A 1 318 ? -16.836 4.197 33.693 1.00 93.31 318 ALA A O 1
ATOM 2526 N N . ALA A 1 319 ? -16.918 1.976 33.402 1.00 91.44 319 ALA A N 1
ATOM 2527 C CA . ALA A 1 319 ? -18.337 1.861 33.713 1.00 91.44 319 ALA A CA 1
ATOM 2528 C C . ALA A 1 319 ? -18.594 1.877 35.230 1.00 91.44 319 ALA A C 1
ATOM 2530 O O . ALA A 1 319 ? -19.545 2.517 35.669 1.00 91.44 319 ALA A O 1
ATOM 2531 N N . GLY A 1 320 ? -17.765 1.186 36.021 1.00 88.50 320 GLY A N 1
ATOM 2532 C CA . GLY A 1 320 ? -17.921 1.071 37.476 1.00 88.50 320 GLY A CA 1
ATOM 2533 C C . GLY A 1 320 ? -17.610 2.355 38.248 1.00 88.50 320 GLY A C 1
ATOM 2534 O O . GLY A 1 320 ? -18.337 2.709 39.170 1.00 88.50 320 GLY A O 1
ATOM 2535 N N . ASP A 1 321 ? -16.570 3.092 37.854 1.00 89.62 321 ASP A N 1
ATOM 2536 C CA . ASP A 1 321 ? -16.176 4.349 38.508 1.00 89.62 321 ASP A CA 1
ATOM 2537 C C . ASP A 1 321 ? -16.993 5.574 38.051 1.00 89.62 321 ASP A C 1
ATOM 2539 O O . ASP A 1 321 ? -16.827 6.674 38.584 1.00 89.62 321 ASP A O 1
ATOM 2543 N N . GLY A 1 322 ? -17.886 5.389 37.072 1.00 84.31 322 GLY A N 1
ATOM 2544 C CA . GLY A 1 322 ? -18.725 6.443 36.506 1.00 84.31 322 GLY A CA 1
ATOM 2545 C C . GLY A 1 322 ? -17.968 7.455 35.641 1.00 84.31 322 GLY A C 1
ATOM 2546 O O . GLY A 1 322 ? -18.503 8.526 35.352 1.00 84.31 322 GLY A O 1
ATOM 2547 N N . SER A 1 323 ? -16.736 7.156 35.218 1.00 86.56 323 SER A N 1
ATOM 2548 C CA . SER A 1 323 ? -15.954 8.029 34.331 1.00 86.56 323 SER A CA 1
ATOM 2549 C C . SER A 1 323 ? -16.488 8.078 32.893 1.00 86.56 323 SER A C 1
ATOM 2551 O O . SER A 1 323 ? -16.145 9.001 32.145 1.00 86.56 323 SER A O 1
ATOM 2553 N N . ALA A 1 324 ? -17.357 7.135 32.514 1.00 89.38 324 ALA A N 1
ATOM 2554 C CA . ALA A 1 324 ? -18.072 7.130 31.244 1.00 89.38 324 ALA A CA 1
ATOM 2555 C C . ALA A 1 324 ? -19.542 6.713 31.384 1.00 89.38 324 ALA A C 1
ATOM 2557 O O . ALA A 1 324 ? -19.903 5.852 32.188 1.00 89.38 324 ALA A O 1
ATOM 2558 N N . ASP A 1 325 ? -20.391 7.260 30.510 1.00 90.56 325 ASP A N 1
ATOM 2559 C CA . ASP A 1 325 ? -21.826 6.957 30.448 1.00 90.56 325 ASP A CA 1
ATOM 2560 C C . ASP A 1 325 ? -22.092 5.613 29.745 1.00 90.56 325 ASP A C 1
ATOM 2562 O O . ASP A 1 325 ? -22.738 5.542 28.697 1.00 90.56 325 ASP A O 1
ATOM 2566 N N . LEU A 1 326 ? -21.570 4.527 30.316 1.00 91.00 326 LEU A N 1
ATOM 2567 C CA . LEU A 1 326 ? -21.676 3.173 29.765 1.00 91.00 326 LEU A CA 1
ATOM 2568 C C . LEU A 1 326 ? -22.835 2.378 30.374 1.00 91.00 326 LEU A C 1
ATOM 2570 O O . LEU A 1 326 ? -23.544 1.685 29.648 1.00 91.00 326 LEU A O 1
ATOM 2574 N N . LEU A 1 327 ? -23.073 2.516 31.682 1.00 86.69 327 LEU A N 1
ATOM 2575 C CA . LEU A 1 327 ? -23.968 1.652 32.468 1.00 86.69 327 LEU A CA 1
ATOM 2576 C C . LEU A 1 327 ? -25.415 1.553 31.970 1.00 86.69 327 LEU A C 1
ATOM 2578 O O . LEU A 1 327 ? -26.051 0.524 32.169 1.00 86.69 327 LEU A O 1
ATOM 2582 N N . GLY A 1 328 ? -25.949 2.621 31.377 1.00 84.00 328 GLY A N 1
ATOM 2583 C CA . GLY A 1 328 ? -27.314 2.658 30.838 1.00 84.00 328 GLY A CA 1
ATOM 2584 C C . GLY A 1 328 ? -27.395 2.398 29.334 1.00 84.00 328 GLY A C 1
ATOM 2585 O O . GLY A 1 328 ? -28.472 2.494 28.752 1.00 84.00 328 GLY A O 1
ATOM 2586 N N . SER A 1 329 ? -26.266 2.116 28.683 1.00 91.50 329 SER A N 1
ATOM 2587 C CA . SER A 1 329 ? -26.199 1.925 27.237 1.00 91.50 329 SER A CA 1
ATOM 2588 C C . SER A 1 329 ? -26.427 0.457 26.866 1.00 91.50 329 SER A C 1
ATOM 2590 O O . SER A 1 329 ? -25.816 -0.451 27.433 1.00 91.50 329 SER A O 1
ATOM 2592 N N . HIS A 1 330 ? -27.279 0.203 25.870 1.00 91.44 330 HIS A N 1
ATOM 2593 C CA . HIS A 1 330 ? -27.449 -1.142 25.313 1.00 91.44 330 HIS A CA 1
ATOM 2594 C C . HIS A 1 330 ? -26.140 -1.679 24.714 1.00 91.44 330 HIS A C 1
ATOM 2596 O O . HIS A 1 330 ? -25.896 -2.879 24.781 1.00 91.44 330 HIS A O 1
ATOM 2602 N N . GLY A 1 331 ? -25.274 -0.802 24.194 1.00 90.94 331 GLY A N 1
ATOM 2603 C CA . GLY A 1 331 ? -23.953 -1.161 23.681 1.00 90.94 331 GLY A CA 1
ATOM 2604 C C . GLY A 1 331 ? -23.039 -1.763 24.749 1.00 90.94 331 GLY A C 1
ATOM 2605 O O . GLY A 1 331 ? -22.399 -2.776 24.496 1.00 90.94 331 GLY A O 1
ATOM 2606 N N . PHE A 1 332 ? -23.017 -1.213 25.968 1.00 93.12 332 PHE A N 1
ATOM 2607 C CA . PHE A 1 332 ? -22.246 -1.799 27.071 1.00 93.12 332 PHE A CA 1
ATOM 2608 C C . PHE A 1 332 ? -22.821 -3.143 27.541 1.00 93.12 332 PHE A C 1
ATOM 2610 O O . PHE A 1 332 ? -22.069 -4.087 27.776 1.00 93.12 332 PHE A O 1
ATOM 2617 N N . HIS A 1 333 ? -24.148 -3.273 27.623 1.00 91.25 333 HIS A N 1
ATOM 2618 C CA . HIS A 1 333 ? -24.774 -4.561 27.944 1.00 91.25 333 HIS A CA 1
ATOM 2619 C C . HIS A 1 333 ? -24.455 -5.632 26.900 1.00 91.25 333 HIS A C 1
ATOM 2621 O O . HIS A 1 333 ? -24.121 -6.764 27.249 1.00 91.25 333 HIS A O 1
ATOM 2627 N N . ARG A 1 334 ? -24.514 -5.261 25.619 1.00 92.81 334 ARG A N 1
ATOM 2628 C CA . ARG A 1 334 ? -24.167 -6.145 24.512 1.00 92.81 334 ARG A CA 1
ATOM 2629 C C . ARG A 1 334 ? -22.682 -6.510 24.548 1.00 92.81 334 ARG A C 1
ATOM 2631 O O . ARG A 1 334 ? -22.367 -7.686 24.464 1.00 92.81 334 ARG A O 1
ATOM 2638 N N . PHE A 1 335 ? -21.789 -5.552 24.799 1.00 94.00 335 PHE A N 1
ATOM 2639 C CA . PHE A 1 335 ? -20.361 -5.805 25.033 1.00 94.00 335 PHE A CA 1
ATOM 2640 C C . PHE A 1 335 ? -20.113 -6.868 26.112 1.00 94.00 335 PHE A C 1
ATOM 2642 O O . PHE A 1 335 ? -19.372 -7.817 25.865 1.00 94.00 335 PHE A O 1
ATOM 2649 N N . LEU A 1 336 ? -20.751 -6.737 27.283 1.00 91.50 336 LEU A N 1
ATOM 2650 C CA . LEU A 1 336 ? -20.629 -7.734 28.348 1.00 91.50 336 LEU A CA 1
ATOM 2651 C C . LEU A 1 336 ? -21.150 -9.098 27.887 1.00 91.50 336 LEU A C 1
ATOM 2653 O O . LEU A 1 336 ? -20.459 -10.093 28.069 1.00 91.50 336 LEU A O 1
ATOM 2657 N N . SER A 1 337 ? -22.324 -9.143 27.254 1.00 90.00 337 SER A N 1
ATOM 2658 C CA . SER A 1 337 ? -22.915 -10.388 26.747 1.00 90.00 337 SER A CA 1
ATOM 2659 C C . SER A 1 337 ? -21.991 -11.126 25.773 1.00 90.00 337 SER A C 1
ATOM 2661 O O . SER A 1 337 ? -21.819 -12.335 25.899 1.00 90.00 337 SER A O 1
ATOM 2663 N N . GLU A 1 338 ? -21.386 -10.412 24.822 1.00 91.06 338 GLU A N 1
ATOM 2664 C CA . GLU A 1 338 ? -20.484 -10.993 23.818 1.00 91.06 338 GLU A CA 1
ATOM 2665 C C . GLU A 1 338 ? -19.200 -11.538 24.469 1.00 91.06 338 GLU A C 1
ATOM 2667 O O . GLU A 1 338 ? -18.751 -12.636 24.154 1.00 91.06 338 GLU A O 1
ATOM 2672 N N . ILE A 1 339 ? -18.630 -10.818 25.442 1.00 90.81 339 ILE A N 1
ATOM 2673 C CA . ILE A 1 339 ? -17.440 -11.286 26.172 1.00 90.81 339 ILE A CA 1
ATOM 2674 C C . ILE A 1 339 ? -17.754 -12.502 27.048 1.00 90.81 339 ILE A C 1
ATOM 2676 O O . ILE A 1 339 ? -16.936 -13.414 27.130 1.00 90.81 339 ILE A O 1
ATOM 2680 N N . TYR A 1 340 ? -18.926 -12.535 27.690 1.00 87.81 340 TYR A N 1
ATOM 2681 C CA . TYR A 1 340 ? -19.367 -13.677 28.501 1.00 87.81 340 TYR A CA 1
ATOM 2682 C C . TYR A 1 340 ? -19.595 -14.950 27.678 1.00 87.81 340 TYR A C 1
ATOM 2684 O O . TYR A 1 340 ? -19.429 -16.061 28.200 1.00 87.81 340 TYR A O 1
ATOM 2692 N N . ALA A 1 341 ? -19.989 -14.793 26.412 1.00 87.25 341 ALA A N 1
ATOM 2693 C CA . ALA A 1 341 ? -20.132 -15.897 25.472 1.00 87.25 341 ALA A CA 1
ATOM 2694 C C . ALA A 1 341 ? -18.765 -16.476 25.049 1.00 87.25 341 ALA A C 1
ATOM 2696 O O . ALA A 1 341 ? -18.648 -17.681 24.841 1.00 87.25 341 ALA A O 1
ATOM 2697 N N . GLU A 1 342 ? -17.717 -15.650 25.003 1.00 86.44 342 GLU A N 1
ATOM 2698 C CA . GLU A 1 342 ? -16.342 -16.004 24.609 1.00 86.44 342 GLU A CA 1
ATOM 2699 C C . GLU A 1 342 ? -15.513 -16.627 25.757 1.00 86.44 342 GLU A C 1
ATOM 2701 O O . GLU A 1 342 ? -14.379 -16.228 26.044 1.00 86.44 342 GLU A O 1
ATOM 2706 N N . GLU A 1 343 ? -16.064 -17.651 26.419 1.00 76.50 343 GLU A N 1
ATOM 2707 C CA . GLU A 1 343 ? -15.439 -18.326 27.573 1.00 76.50 343 GLU A CA 1
ATOM 2708 C C . GLU A 1 343 ? -14.059 -18.925 27.249 1.00 76.50 343 GLU A C 1
ATOM 2710 O O . GLU A 1 343 ? -13.176 -18.961 28.106 1.00 76.50 343 GLU A O 1
ATOM 2715 N N . SER A 1 344 ? -13.829 -19.342 25.999 1.00 77.69 344 SER A N 1
ATOM 2716 C CA . SER A 1 344 ? -12.529 -19.857 25.554 1.00 77.69 344 SER A CA 1
ATOM 2717 C C . SER A 1 344 ? -11.414 -18.813 25.567 1.00 77.69 344 SER A C 1
ATOM 2719 O O . SER A 1 344 ? -10.239 -19.179 25.613 1.00 77.69 344 SER A O 1
ATOM 2721 N N . LYS A 1 345 ? -11.762 -17.525 25.486 1.00 82.31 345 LYS A N 1
ATOM 2722 C CA . LYS A 1 345 ? -10.801 -16.422 25.393 1.00 82.31 345 LYS A CA 1
ATOM 2723 C C . LYS A 1 345 ? -10.684 -15.646 26.702 1.00 82.31 345 LYS A C 1
ATOM 2725 O O . LYS A 1 345 ? -9.595 -15.180 27.040 1.00 82.31 345 LYS A O 1
ATOM 2730 N N . PHE A 1 346 ? -11.783 -15.516 27.441 1.00 83.44 346 PHE A N 1
ATOM 2731 C CA . PHE A 1 346 ? -11.838 -14.765 28.688 1.00 83.44 346 PHE A CA 1
ATOM 2732 C C . PHE A 1 346 ? -12.389 -15.657 29.804 1.00 83.44 346 PHE A C 1
ATOM 2734 O O . PHE A 1 346 ? -13.570 -15.988 29.834 1.00 83.44 346 PHE A O 1
ATOM 2741 N N . GLU A 1 347 ? -11.519 -16.051 30.737 1.00 85.31 347 GLU A N 1
ATOM 2742 C CA . GLU A 1 347 ? -11.891 -16.892 31.879 1.00 85.31 347 GLU A CA 1
ATOM 2743 C C . GLU A 1 347 ? -13.034 -16.252 32.690 1.00 85.31 347 GLU A C 1
ATOM 2745 O O . GLU A 1 347 ? -12.846 -15.194 33.302 1.00 85.31 347 GLU A O 1
ATOM 2750 N N . ARG A 1 348 ? -14.203 -16.909 32.748 1.00 85.12 348 ARG A N 1
ATOM 2751 C CA . ARG A 1 348 ? -15.402 -16.377 33.429 1.00 85.12 348 ARG A CA 1
ATOM 2752 C C . ARG A 1 348 ? -15.145 -15.979 34.878 1.00 85.12 348 ARG A C 1
ATOM 2754 O O . ARG A 1 348 ? -15.484 -14.871 35.272 1.00 85.12 348 ARG A O 1
ATOM 2761 N N . ALA A 1 349 ? -14.432 -16.815 35.631 1.00 86.50 349 ALA A N 1
ATOM 2762 C CA . ALA A 1 349 ? -14.091 -16.527 37.024 1.00 86.50 349 ALA A CA 1
ATOM 2763 C C . ALA A 1 349 ? -13.307 -15.209 37.190 1.00 86.50 349 ALA A C 1
ATOM 2765 O O . ALA A 1 349 ? -13.474 -14.494 38.179 1.00 86.50 349 ALA A O 1
ATOM 2766 N N . ARG A 1 350 ? -12.452 -14.867 36.216 1.00 89.25 350 ARG A N 1
ATOM 2767 C CA . ARG A 1 350 ? -11.688 -13.616 36.220 1.00 89.25 350 ARG A CA 1
ATOM 2768 C C . ARG A 1 350 ? -12.581 -12.416 35.894 1.00 89.25 350 ARG A C 1
ATOM 2770 O O . ARG A 1 350 ? -12.398 -11.355 36.488 1.00 89.25 350 ARG A O 1
ATOM 2777 N N . LEU A 1 351 ? -13.537 -12.586 34.982 1.00 88.31 351 LEU A N 1
ATOM 2778 C CA . LEU A 1 351 ? -14.514 -11.558 34.623 1.00 88.31 351 LEU A CA 1
ATOM 2779 C C . LEU A 1 351 ? -15.498 -11.278 35.768 1.00 88.31 351 LEU A C 1
ATOM 2781 O O . LEU A 1 351 ? -15.707 -10.118 36.114 1.00 88.31 351 LEU A O 1
ATOM 2785 N N . ASP A 1 352 ? -16.019 -12.323 36.413 1.00 88.94 352 ASP A N 1
ATOM 2786 C CA . ASP A 1 352 ? -16.925 -12.207 37.561 1.00 88.94 352 ASP A CA 1
ATOM 2787 C C . ASP A 1 352 ? -16.262 -11.445 38.711 1.00 88.94 352 ASP A C 1
ATOM 2789 O O . ASP A 1 352 ? -16.857 -10.539 39.300 1.00 88.94 352 ASP A O 1
ATOM 2793 N N . LYS A 1 353 ? -14.987 -11.751 38.987 1.00 90.56 353 LYS A N 1
ATOM 2794 C CA . LYS A 1 353 ? -14.194 -11.027 39.984 1.00 90.56 353 LYS A CA 1
ATOM 2795 C C . LYS A 1 353 ? -14.072 -9.541 39.637 1.00 90.56 353 LYS A C 1
ATOM 2797 O O . LYS A 1 353 ? -14.287 -8.700 40.504 1.00 90.56 353 LYS A O 1
ATOM 2802 N N . LEU A 1 354 ? -13.767 -9.215 38.381 1.00 91.56 354 LEU A N 1
ATOM 2803 C CA . LEU A 1 354 ? -13.642 -7.830 37.922 1.00 91.56 354 LEU A CA 1
ATOM 2804 C C . LEU A 1 354 ? -14.969 -7.059 38.041 1.00 91.56 354 LEU A C 1
ATOM 2806 O O . LEU A 1 354 ? -14.972 -5.905 38.467 1.00 91.56 354 LEU A O 1
ATOM 2810 N N . LEU A 1 355 ? -16.099 -7.683 37.697 1.00 89.50 355 LEU A N 1
ATOM 2811 C CA . LEU A 1 355 ? -17.416 -7.054 37.841 1.00 89.50 355 LEU A CA 1
ATOM 2812 C C . LEU A 1 355 ? -17.816 -6.871 39.300 1.00 89.50 355 LEU A C 1
ATOM 2814 O O . LEU A 1 355 ? -18.414 -5.851 39.626 1.00 89.50 355 LEU A O 1
ATOM 2818 N N . THR A 1 356 ? -17.460 -7.821 40.163 1.00 90.06 356 THR A N 1
ATOM 2819 C CA . THR A 1 356 ? -17.650 -7.718 41.617 1.00 90.06 356 THR A CA 1
ATOM 2820 C C . THR A 1 356 ? -16.870 -6.531 42.177 1.00 90.06 356 THR A C 1
ATOM 2822 O O . THR A 1 356 ? -17.432 -5.675 42.854 1.00 90.06 356 THR A O 1
ATOM 2825 N N . GLU A 1 357 ? -15.589 -6.414 41.816 1.00 90.69 357 GLU A N 1
ATOM 2826 C CA . GLU A 1 357 ? -14.728 -5.294 42.221 1.00 90.69 357 GLU A CA 1
ATOM 2827 C C . GLU A 1 357 ? -15.262 -3.925 41.762 1.00 90.69 357 GLU A C 1
ATOM 2829 O O . GLU A 1 357 ? -14.982 -2.916 42.406 1.00 90.69 357 GLU A O 1
ATOM 2834 N N . CYS A 1 358 ? -16.034 -3.886 40.672 1.00 88.38 358 CYS A N 1
ATOM 2835 C CA . CYS A 1 358 ? -16.628 -2.670 40.112 1.00 88.38 358 CYS A CA 1
ATOM 2836 C C . CYS A 1 358 ? -18.117 -2.474 40.475 1.00 88.38 358 CYS A C 1
ATOM 2838 O O . CYS A 1 358 ? -18.743 -1.562 39.942 1.00 88.38 358 CYS A O 1
ATOM 2840 N N . GLU A 1 359 ? -18.695 -3.318 41.341 1.00 86.38 359 GLU A N 1
ATOM 2841 C CA . GLU A 1 359 ? -20.116 -3.295 41.746 1.00 86.38 359 GLU A CA 1
ATOM 2842 C C . GLU A 1 359 ? -21.130 -3.494 40.586 1.00 86.38 359 GLU A C 1
ATOM 2844 O O . GLU A 1 359 ? -22.254 -2.984 40.605 1.00 86.38 359 GLU A O 1
ATOM 2849 N N . LEU A 1 360 ? -20.763 -4.275 39.561 1.00 84.12 360 LEU A N 1
ATOM 2850 C CA . LEU A 1 360 ? -21.539 -4.472 38.320 1.00 84.12 360 LEU A CA 1
ATOM 2851 C C . LEU A 1 360 ? -22.252 -5.829 38.201 1.00 84.12 360 LEU A C 1
ATOM 2853 O O . LEU A 1 360 ? -22.905 -6.099 37.193 1.00 84.12 360 LEU A O 1
ATOM 2857 N N . GLU A 1 361 ? -22.186 -6.670 39.231 1.00 71.25 361 GLU A N 1
ATOM 2858 C CA . GLU A 1 361 ? -22.663 -8.068 39.240 1.00 71.25 361 GLU A CA 1
ATOM 2859 C C . GLU A 1 361 ? -24.126 -8.246 38.790 1.00 71.25 361 GLU A C 1
ATOM 2861 O O . GLU A 1 361 ? -24.492 -9.243 38.173 1.00 71.25 361 GLU A O 1
ATOM 2866 N N . ARG A 1 362 ? -24.990 -7.260 39.064 1.00 63.00 362 ARG A N 1
ATOM 2867 C CA . ARG A 1 362 ? -26.434 -7.319 38.757 1.00 63.00 362 ARG A CA 1
ATOM 2868 C C . ARG A 1 362 ? -26.790 -6.926 37.318 1.00 63.00 362 ARG A C 1
ATOM 2870 O O . ARG A 1 362 ? -27.973 -6.780 37.013 1.00 63.00 362 ARG A O 1
ATOM 2877 N N . LYS A 1 363 ? -25.801 -6.657 36.461 1.00 63.88 363 LYS A N 1
ATOM 2878 C CA . LYS A 1 363 ? -25.999 -6.054 35.128 1.00 63.88 363 LYS A CA 1
ATOM 2879 C C . LYS A 1 363 ? -25.674 -6.984 33.957 1.00 63.88 363 LYS A C 1
ATOM 2881 O O . LYS A 1 363 ? -25.779 -6.557 32.806 1.00 63.88 363 LYS A O 1
ATOM 2886 N N . ILE A 1 364 ? -25.346 -8.241 34.248 1.00 56.88 364 ILE A N 1
ATOM 2887 C CA . ILE A 1 364 ? -25.208 -9.310 33.259 1.00 56.88 364 ILE A CA 1
ATOM 2888 C C . ILE A 1 364 ? -26.623 -9.724 32.809 1.00 56.88 364 ILE A C 1
ATOM 2890 O O . ILE A 1 364 ? -27.462 -10.005 33.673 1.00 56.88 364 ILE A O 1
ATOM 2894 N N . PRO A 1 365 ? -26.940 -9.774 31.502 1.00 50.06 365 PRO A N 1
ATOM 2895 C CA . PRO A 1 365 ? -28.122 -10.499 31.056 1.00 50.06 365 PRO A CA 1
ATOM 2896 C C . PRO A 1 365 ? -27.924 -11.975 31.418 1.00 50.06 365 PRO A C 1
ATOM 2898 O O . PRO A 1 365 ? -26.966 -12.596 30.965 1.00 50.06 365 PRO A O 1
ATOM 2901 N N . LYS A 1 366 ? -28.790 -12.534 32.272 1.00 46.16 366 LYS A N 1
ATOM 2902 C CA . LYS A 1 366 ? -28.784 -13.976 32.540 1.00 46.16 366 LYS A CA 1
ATOM 2903 C C . LYS A 1 366 ? -28.922 -14.693 31.196 1.00 46.16 366 LYS A C 1
ATOM 2905 O O . LYS A 1 366 ? -29.926 -14.530 30.516 1.00 46.16 366 LYS A O 1
ATOM 2910 N N . VAL A 1 367 ? -27.896 -15.447 30.811 1.00 44.16 367 VAL A N 1
ATOM 2911 C CA . VAL A 1 367 ? -27.867 -16.236 29.566 1.00 44.16 367 VAL A CA 1
ATOM 2912 C C . VAL A 1 367 ? -28.900 -17.383 29.610 1.00 44.16 367 VAL A C 1
ATOM 2914 O O . VAL A 1 367 ? -29.247 -17.960 28.586 1.00 44.16 367 VAL A O 1
ATOM 2917 N N . GLU A 1 368 ? -29.470 -17.666 30.781 1.00 37.81 368 GLU A N 1
ATOM 2918 C CA . GLU A 1 368 ? -30.554 -18.626 30.987 1.00 37.81 368 GLU A CA 1
ATOM 2919 C C . GLU A 1 368 ? -31.933 -17.958 30.832 1.00 37.81 368 GLU A C 1
ATOM 2921 O O . GLU A 1 368 ? -32.529 -17.599 31.839 1.00 37.81 368 GLU A O 1
ATOM 2926 N N . GLU A 1 369 ? -32.420 -17.750 29.598 1.00 36.88 369 GLU A N 1
ATOM 2927 C CA . GLU A 1 369 ? -33.874 -17.664 29.283 1.00 36.88 369 GLU A CA 1
ATOM 2928 C C . GLU A 1 369 ? -34.201 -17.513 27.773 1.00 36.88 369 GLU A C 1
ATOM 2930 O O . GLU A 1 369 ? -35.234 -16.962 27.407 1.00 36.88 369 GLU A O 1
ATOM 2935 N N . VAL A 1 370 ? -33.358 -18.007 26.852 1.00 35.97 370 VAL A N 1
ATOM 2936 C CA . VAL A 1 370 ? -33.682 -17.985 25.399 1.00 35.97 370 VAL A CA 1
ATOM 2937 C C . VAL A 1 370 ? -34.124 -19.355 24.852 1.00 35.97 370 VAL A C 1
ATOM 2939 O O . VAL A 1 370 ? -34.614 -19.433 23.731 1.00 35.97 370 VAL A O 1
ATOM 2942 N N . GLU A 1 371 ? -34.079 -20.436 25.640 1.00 33.91 371 GLU A N 1
ATOM 2943 C CA . GLU A 1 371 ? -34.465 -21.782 25.163 1.00 33.91 371 GLU A CA 1
ATOM 2944 C C . GLU A 1 371 ? -35.866 -22.285 25.574 1.00 33.91 371 GLU A C 1
ATOM 2946 O O . GLU A 1 371 ? -36.203 -23.419 25.256 1.00 33.91 371 GLU A O 1
ATOM 2951 N N . LEU A 1 372 ? -36.740 -21.478 26.195 1.00 32.06 372 LEU A N 1
ATOM 2952 C CA . LEU A 1 372 ? -38.067 -21.963 26.642 1.00 32.06 372 LEU A CA 1
ATOM 2953 C C . LEU A 1 372 ? -39.270 -21.065 26.296 1.00 32.06 372 LEU A C 1
ATOM 2955 O O . LEU A 1 372 ? -40.311 -21.160 26.933 1.00 32.06 372 LEU A O 1
ATOM 2959 N N . ALA A 1 373 ? -39.179 -20.237 25.251 1.00 30.80 373 ALA A N 1
ATOM 2960 C CA . ALA A 1 373 ? -40.317 -19.434 24.773 1.00 30.80 373 ALA A CA 1
ATOM 2961 C C . ALA A 1 373 ? -40.678 -19.697 23.297 1.00 30.80 373 ALA A C 1
ATOM 2963 O O . ALA A 1 373 ? -41.013 -18.770 22.564 1.00 30.80 373 ALA A O 1
ATOM 2964 N N . SER A 1 374 ? -40.587 -20.952 22.834 1.00 36.81 374 SER A N 1
ATOM 2965 C CA . SER A 1 374 ? -41.070 -21.337 21.490 1.00 36.81 374 SER A CA 1
ATOM 2966 C C . SER A 1 374 ? -42.020 -22.537 21.447 1.00 36.81 374 SER A C 1
ATOM 2968 O O . SER A 1 374 ? -42.385 -22.978 20.361 1.00 36.81 374 SER A O 1
ATOM 2970 N N . THR A 1 375 ? -42.496 -23.031 22.589 1.00 36.59 375 THR A N 1
ATOM 2971 C CA . THR A 1 375 ? -43.516 -24.087 22.622 1.00 36.59 375 THR A CA 1
ATOM 2972 C C . THR A 1 375 ? -44.392 -23.932 23.855 1.00 36.59 375 THR A C 1
ATOM 2974 O O . THR A 1 375 ? -44.118 -24.569 24.860 1.00 36.59 375 THR A O 1
ATOM 2977 N N . GLU A 1 376 ? -45.388 -23.055 23.793 1.00 40.44 376 GLU A N 1
ATOM 2978 C CA . GLU A 1 376 ? -46.669 -23.176 24.507 1.00 40.44 376 GLU A CA 1
ATOM 2979 C C . GLU A 1 376 ? -47.490 -21.923 24.196 1.00 40.44 376 GLU A C 1
ATOM 2981 O O . GLU A 1 376 ? -47.225 -20.851 24.730 1.00 40.44 376 GLU A O 1
ATOM 2986 N N . ASP A 1 377 ? -48.377 -22.071 23.211 1.00 38.12 377 ASP A N 1
ATOM 2987 C CA . ASP A 1 377 ? -49.689 -21.421 23.067 1.00 38.12 377 ASP A CA 1
ATOM 2988 C C . ASP A 1 377 ? -49.997 -21.197 21.585 1.00 38.12 377 ASP A C 1
ATOM 2990 O O . ASP A 1 377 ? -49.708 -20.147 21.023 1.00 38.12 377 ASP A O 1
ATOM 2994 N N . ASP A 1 378 ? -50.551 -22.235 20.951 1.00 34.19 378 ASP A N 1
ATOM 2995 C CA . ASP A 1 378 ? -51.587 -22.106 19.918 1.00 34.19 378 ASP A CA 1
ATOM 2996 C C . ASP A 1 378 ? -52.189 -23.498 19.630 1.00 34.19 378 ASP A C 1
ATOM 2998 O O . ASP A 1 378 ? -52.034 -24.089 18.563 1.00 34.19 378 AS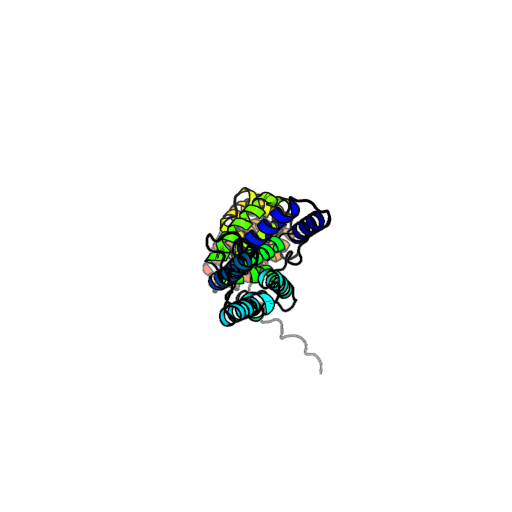P A O 1
ATOM 3002 N N . GLU A 1 379 ? -52.905 -24.042 20.616 1.00 32.53 379 GLU A N 1
ATOM 3003 C CA . GLU A 1 379 ? -53.973 -25.017 20.374 1.00 32.53 379 GLU A CA 1
ATOM 3004 C C . GLU A 1 379 ? -55.247 -24.511 21.044 1.00 32.53 379 GLU A C 1
ATOM 3006 O O . GLU A 1 379 ? -55.338 -24.625 22.257 1.00 32.53 379 GLU A O 1
ATOM 3011 N N . ILE A 1 380 ? -56.194 -23.970 20.259 1.00 29.61 380 ILE A N 1
ATOM 3012 C CA . ILE A 1 380 ? -57.661 -24.222 20.255 1.00 29.61 380 ILE A CA 1
ATOM 3013 C C . ILE A 1 380 ? -58.218 -23.608 18.936 1.00 29.61 380 ILE A C 1
ATOM 3015 O O . ILE A 1 380 ? -57.785 -22.501 18.611 1.00 29.61 380 ILE A O 1
ATOM 3019 N N . PRO A 1 381 ? -59.230 -24.151 18.203 1.00 40.25 381 PRO A N 1
ATOM 3020 C CA . PRO A 1 381 ? -59.898 -25.467 18.243 1.00 40.25 381 PRO A CA 1
ATOM 3021 C C . PRO A 1 381 ? -59.975 -26.189 16.870 1.00 40.25 381 PRO A C 1
ATOM 3023 O O . PRO A 1 381 ? -60.258 -25.561 15.848 1.00 40.25 381 PRO A O 1
ATOM 3026 N N . PHE A 1 382 ? -59.879 -27.523 16.860 1.00 33.78 382 PHE A N 1
ATOM 3027 C CA . PHE A 1 382 ? -60.995 -28.475 16.650 1.00 33.78 382 PHE A CA 1
ATOM 3028 C C . PHE A 1 382 ? -60.488 -29.917 16.608 1.00 33.78 382 PHE A C 1
ATOM 3030 O O . PHE A 1 382 ? -59.505 -30.173 15.879 1.00 33.78 382 PHE A O 1
#

pLDDT: mean 85.41, std 14.89, range [29.61, 98.25]

Solvent-accessible surface area (backbone atoms only — not comparable to full-atom values): 21340 Å² total; per-residue (Å²): 118,66,65,64,50,51,53,52,35,53,49,33,45,74,72,66,40,80,64,20,58,57,54,47,53,53,49,61,67,45,46,62,53,42,37,34,76,76,62,61,72,38,55,75,65,53,43,52,57,53,49,50,45,53,52,56,51,51,44,55,76,48,60,85,82,50,98,56,93,67,63,63,74,81,52,73,66,57,54,49,50,46,53,51,50,46,37,67,66,48,74,72,46,73,87,54,72,55,64,55,48,44,54,49,48,54,49,50,52,63,38,89,85,43,39,67,45,42,69,53,20,38,54,54,40,38,77,72,65,59,60,87,67,55,71,69,44,51,48,52,41,52,49,54,45,61,52,18,36,36,32,88,90,33,94,40,39,78,40,63,30,43,51,15,39,51,45,22,51,34,73,76,36,45,88,63,33,47,65,49,50,38,53,49,45,55,55,48,58,78,43,47,88,83,37,54,42,54,60,51,40,65,46,27,68,69,32,67,60,48,41,74,65,60,44,73,75,52,38,54,50,26,50,60,43,49,74,70,53,80,57,91,61,52,26,60,51,51,22,54,31,52,74,36,67,75,39,29,71,64,42,62,84,49,51,85,77,54,52,55,52,44,46,14,51,13,22,45,73,50,68,37,64,76,47,44,52,52,45,47,56,52,49,35,51,16,86,31,39,68,53,22,29,53,36,28,66,34,24,46,61,63,28,60,92,73,62,50,70,70,53,51,50,52,42,50,46,21,36,45,74,60,69,14,37,31,80,85,11,69,29,46,49,48,51,52,52,56,49,67,70,38,47,94,80,42,56,58,74,60,51,54,49,53,31,51,78,34,75,44,69,89,64,64,78,73,83,85,75,81,87,79,84,85,81,89,88,89,86,85,89,135

Organism: NCBI:txid144026

Mean predicted aligned error: 13.16 Å

Foldseek 3Di:
DVVVVVVVLVVCVVVVPPVSVVSVVVCVVCVLVCVCVVVVLDDPVLSVLQVVVVVLVVQQVDQPPDPDSDRDDDDPVNVVSSVVSCCVSPVVDDPDPQPVLLVVLVVQLLDPPQDLAQVSLLVSNVVSPVDPDDLSNLLSNLLLLVVLCWAPVHSNDVPSSSLSNLLNSCVVCVPRNLVSNLVVLVVCLVPVVRTQLLSLLVNVLSDVSSLVSDDLSSLLSNLVNLLVDDDPCSLVSLLSLCVRVSNVVVCLVVVVSDDLQSLQSNCLVNLDPSSLVVLLVCLLQAAALVSNQVSLVRHPVSCLVSDAVVSVLSNLLSVLVVNHHQQPHPSNQVVLQSVCVPCVRDPVVVVCVSCVVSVNNVSHDPPPDPPPPPDDDDDDDD

Sequence (382 aa):
MQVSKFESIQKAILDGDPQGMGRSLEFERSALDVARVKLELLDHHAYEDLRRLREDRSRCAHPSHRADDLIYRPTGELARLHIVNVILHMLSQAPSRGRALRDRLIGVIRDDGFPTDVEGARGYLELHGYVRPREPLVRALVDAVQFGLVDSEHPLYRLTKAISALQAVYQMNIELSEPRIRENMRKIRGRVAEVDAVLLIPLATALPPVREEINEATARKIVASLMKYSKPKKHDLLAQAFEIPILRERIAPNLGQVTDADLGIAAALAQSKPLVDHAVQRFAKARSWIDANSKFETLILPLLGVLEFEHIEIIVRAAGDGSADLLGSHGFHRFLSEIYAEESKFERARLDKLLTECELERKIPKVEEVELASTEDDEIPF

Radius of gyration: 35.25 Å; Cα contacts (8 Å, |Δi|>4): 395; chains: 1; bounding box: 113×54×97 Å